Protein AF-0000000075755862 (afdb_homodimer)

Radius of gyration: 31.14 Å; Cα contacts (8 Å, |Δi|>4): 1475; chains: 2; bounding box: 52×98×81 Å

Nearest PDB structures (foldseek):
  8h8p-assembly1_D  TM=6.578E-01  e=4.663E-21  Candida parapsilosis
  8h8p-assembly1_C  TM=6.499E-01  e=3.111E-20  Candida parapsilosis
  8j1c-assembly2_D  TM=5.545E-01  e=9.778E-14  Pseudomonas veronii
  6kpd-assembly1_C-2  TM=4.368E-01  e=3.206E-02  Arabidopsis thaliana
  6kpb-assembly1_C-2  TM=4.617E-01  e=1.913E-01  Arabidopsis thaliana

Foldseek 3Di:
DDDDDAFPVNVVVVVVPDDPVNVVVVVVVVVVLVVCQVVQPVVQQNHVVQWDDWDWDQDPQQKIKIWTWGDRSVDTDIDIFIAHPPGDSPPPPPDDPDDDDCPLLVLQLLLVLLCVLVLLAQAQAEEEEEDQDSNRLNNVQVSLQRPVVRYAEYEYEYQDPVSNVVSVVVCPPPVNCVSNPNHYYYYDHPPDPCNQVVVLVSLQPGQEYHYAAQALDAPHDLCSQLPPSNQLFAHHYEAEHHAAQSRDNHALVNLLSLLPPPDPDDDDRPGADGDNAAEEQDLVRCCHGPNSCVVNVPDSVRYDYPVVLVVCVVPVVPPDDPVVSVSSSSCSHTHHYYYYYNDDPVSSVVSVVVVVVVCVVVVHDDDDPRD/DDDDDAFPVRVVVVVVPDDPVNVVVVVVVVVVLVVCQVVQPVVQQSHVVQWDDWDWDADPQQKIKIWTWGDRSVDTDIDIFIAHPPGDSPPPPPDDPDDDDCPLLVLQLLLVLLCVLVLLAQAQAEEEEEDQDSNRLNNVQVSLQRPVVRYAEYEYEYQDPVSNVVSVVVCPPPVNCVSNPNHYYYYDHPPDPCNQVVVLVSLQPGQEYHYAAQALDAPHDLCSQLPPSNQLFAHEYEAEHHAAQSRDNHALVNLLSLLPPPDPDDDPRPGADGDNAAEEQDLVRCCVGPNSCVVNVPDSVRYDYPVVLVVCVVPVVPDDDPVVSVSSSSCSHTHHYYYYYNDDPVSSVVSVVVVVVVCVVVVHDDDDPRD

Solvent-accessible surface area (backbone atoms only — not comparable to full-atom values): 38458 Å² total; per-residue (Å²): 115,48,26,38,34,31,25,43,66,53,44,50,53,53,64,72,66,54,49,62,65,55,52,52,51,51,37,50,54,45,48,52,50,38,26,38,27,61,68,44,42,65,85,59,27,26,19,70,80,29,47,53,79,65,48,77,44,70,41,93,87,46,38,31,35,39,39,30,46,19,27,52,60,84,48,75,51,71,48,76,49,44,33,31,74,91,68,52,61,47,59,79,89,62,59,71,48,64,48,67,42,52,73,61,50,54,26,44,47,52,28,45,57,61,41,57,57,57,70,51,34,74,60,53,36,28,38,31,31,34,27,46,48,66,47,29,50,34,39,51,50,51,47,28,53,74,42,38,89,54,35,50,36,40,39,34,36,22,73,50,53,66,47,36,49,51,42,48,52,59,55,65,34,76,91,34,47,78,50,50,62,86,45,43,74,47,74,48,30,64,77,43,92,62,32,70,62,52,48,47,51,49,64,55,63,27,23,31,36,41,36,34,36,73,30,60,50,47,76,53,66,43,59,52,49,67,32,76,77,26,43,60,54,36,25,41,36,36,43,51,34,29,74,38,55,77,16,15,44,52,33,32,62,45,55,42,54,45,43,50,68,66,75,78,67,86,76,87,68,77,70,46,46,68,76,30,47,36,33,23,70,41,62,70,58,33,68,72,31,29,10,39,42,50,73,37,62,64,51,75,91,35,47,42,34,48,18,48,58,61,40,48,68,68,43,44,71,76,75,54,56,73,63,58,50,51,51,51,49,46,30,54,27,49,11,49,40,44,36,44,43,74,79,55,45,52,53,52,50,50,49,47,51,53,49,52,54,52,28,58,75,69,72,53,64,48,76,41,73,67,80,115,49,26,39,35,31,26,45,66,53,44,50,53,52,63,72,66,55,48,62,68,55,51,51,51,51,38,50,54,44,48,51,48,38,26,40,27,61,65,45,42,66,86,59,27,26,18,69,81,30,46,53,79,65,48,75,45,70,42,94,88,45,38,30,36,38,39,30,47,20,26,50,60,84,49,74,51,70,48,75,49,44,33,30,73,91,67,52,61,47,59,78,88,61,58,71,48,64,48,68,41,53,73,61,51,54,25,42,48,51,28,45,58,62,41,57,55,57,71,52,34,75,60,54,38,29,38,31,31,33,30,44,47,67,45,28,50,34,39,51,52,50,48,26,53,75,42,39,90,56,35,47,38,40,38,33,36,22,72,50,54,67,48,37,48,50,41,49,52,59,55,65,32,77,89,33,46,78,53,50,62,85,46,45,75,47,73,45,31,66,78,43,90,61,32,70,63,53,48,47,52,48,65,56,63,27,25,30,37,41,36,34,36,73,30,59,50,48,75,55,68,42,60,52,50,69,32,77,76,26,42,59,56,36,26,43,37,36,44,51,33,28,74,38,56,75,16,15,45,54,32,32,64,45,55,42,55,46,43,51,68,66,74,78,65,85,74,85,66,78,71,46,45,68,76,30,48,38,35,22,71,40,62,71,57,33,68,71,29,30,11,39,41,52,73,37,64,63,51,75,90,35,48,39,35,49,18,48,58,59,40,49,67,68,44,46,72,75,76,52,55,73,64,59,50,50,51,51,49,47,30,55,28,48,11,50,39,42,36,45,45,74,78,55,46,50,53,54,51,52,47,48,53,54,49,52,54,52,28,57,75,68,72,52,62,48,76,41,73,70,80

Organism: Penicillium rubens (strain ATCC 28089 / DSM 1075 / NRRL 1951 / Wisconsin 54-1255) (NCBI:txid500485)

InterPro domains:
  IPR003462 Ornithine cyclodeaminase/mu-crystallin [PF02423] (94-296)
  IPR003462 Ornithine cyclodeaminase/mu-crystallin [PTHR13812] (4-367)
  IPR023401 Ornithine cyclodeaminase, N-terminal [G3DSA:3.30.1780.10] (4-126)
  IPR036291 NAD(P)-binding domain superfamily [SSF51735] (1-370)

Sequence (742 aa):
MPLTILSRSQLRELLHALSREEILNLQRNLADALREYSSGSQEKGCSAAYQPQRTAITRQNGCTTLFMPASTGQTIGIKMISLQDGGAAGYGESLPFALINAHELTAFRTALASLMMFNRRKKVRTLLVFGAGTQAYWHIRLALVLRGEDIRRVYIVNRSFDRAAKLLQEIYQPENTEWRGDVKFSAVSTDFGEYGRILKEHVRKADAIFCCTPSPEPLFPAEYLTSGEGRQKGRLICAIGSYKAHMAEIHPDILRDEVNLQAAHSHWHKKVHRSGVILVDSLDAALKEAGEIIQAGIKPKQVVELGELLMVRDATREAATVDEEKSLREWAQRGNVIYKSVGLGLMDLVTGGDLVRLARERKLGTTVEDFMPLTILSRSQLRELLHALSREEILNLQRNLADALREYSSGSQEKGCSAAYQPQRTAITRQNGCTTLFMPASTGQTIGIKMISLQDGGAAGYGESLPFALINAHELTAFRTALASLMMFNRRKKVRTLLVFGAGTQAYWHIRLALVLRGEDIRRVYIVNRSFDRAAKLLQEIYQPENTEWRGDVKFSAVSTDFGEYGRILKEHVRKADAIFCCTPSPEPLFPAEYLTSGEGRQKGRLICAIGSYKAHMAEIHPDILRDEVNLQAAHSHWHKKVHRSGVILVDSLDAALKEAGEIIQAGIKPKQVVELGELLMVRDATREAATVDEEKSLREWAQRGNVIYKSVGLGLMDLVTGGDLVRLARERKLGTTVEDF

pLDDT: mean 88.19, std 14.58, range [36.97, 98.88]

Structure (mmCIF, N/CA/C/O backbone):
data_AF-0000000075755862-model_v1
#
loop_
_entity.id
_entity.type
_entity.pdbx_description
1 polymer 'Pc16g08750 protein'
#
loop_
_atom_site.group_PDB
_atom_site.id
_atom_site.type_symbol
_atom_site.label_atom_id
_atom_site.label_alt_id
_atom_site.label_comp_id
_atom_site.label_asym_id
_atom_site.label_entity_id
_atom_site.label_seq_id
_atom_site.pdbx_PDB_ins_code
_atom_site.Cartn_x
_atom_site.Cartn_y
_atom_site.Cartn_z
_atom_site.occupancy
_atom_site.B_iso_or_equiv
_atom_site.auth_seq_id
_atom_site.auth_comp_id
_atom_site.auth_asym_id
_atom_site.auth_atom_id
_atom_site.pdbx_PDB_model_num
ATOM 1 N N . MET A 1 1 ? 14.133 3.877 -13.188 1 76.5 1 MET A N 1
ATOM 2 C CA . MET A 1 1 ? 14.531 4.918 -12.25 1 76.5 1 MET A CA 1
ATOM 3 C C . MET A 1 1 ? 14.984 4.309 -10.922 1 76.5 1 MET A C 1
ATOM 5 O O . MET A 1 1 ? 14.422 3.309 -10.469 1 76.5 1 MET A O 1
ATOM 9 N N . PRO A 1 2 ? 16.109 4.871 -10.391 1 89.81 2 PRO A N 1
ATOM 10 C CA . PRO A 1 2 ? 16.578 4.316 -9.125 1 89.81 2 PRO A CA 1
ATOM 11 C C . PRO A 1 2 ? 15.594 4.512 -7.98 1 89.81 2 PRO A C 1
ATOM 13 O O . PRO A 1 2 ? 14.812 5.465 -7.996 1 89.81 2 PRO A O 1
ATOM 16 N N . LEU A 1 3 ? 15.562 3.541 -7.094 1 94.62 3 LEU A N 1
ATOM 17 C CA . LEU A 1 3 ? 14.75 3.623 -5.883 1 94.62 3 LEU A CA 1
ATOM 18 C C . LEU A 1 3 ? 15.508 4.328 -4.766 1 94.62 3 LEU A C 1
ATOM 20 O O . LEU A 1 3 ? 16.625 3.93 -4.422 1 94.62 3 LEU A O 1
ATOM 24 N N . THR A 1 4 ? 14.969 5.43 -4.266 1 96.5 4 THR A N 1
ATOM 25 C CA . THR A 1 4 ? 15.562 6.148 -3.141 1 96.5 4 THR A CA 1
ATOM 26 C C . THR A 1 4 ? 14.828 5.809 -1.843 1 96.5 4 THR A C 1
ATOM 28 O O . THR A 1 4 ? 13.602 5.895 -1.774 1 96.5 4 THR A O 1
ATOM 31 N N . ILE A 1 5 ? 15.609 5.363 -0.83 1 96.44 5 ILE A N 1
ATOM 32 C CA . ILE A 1 5 ? 15.039 5.039 0.476 1 96.44 5 ILE A CA 1
ATOM 33 C C . ILE A 1 5 ? 15.477 6.086 1.499 1 96.44 5 ILE A C 1
ATOM 35 O O . ILE A 1 5 ? 16.672 6.328 1.68 1 96.44 5 ILE A O 1
ATOM 39 N N . LEU A 1 6 ? 14.523 6.691 2.17 1 96.62 6 LEU A N 1
ATOM 40 C CA . LEU A 1 6 ? 14.812 7.664 3.219 1 96.62 6 LEU A CA 1
ATOM 41 C C . LEU A 1 6 ? 14.344 7.152 4.578 1 96.62 6 LEU A C 1
ATOM 43 O O . LEU A 1 6 ? 13.141 7.035 4.824 1 96.62 6 LEU A O 1
ATOM 47 N N . SER A 1 7 ? 15.305 6.82 5.426 1 94.81 7 SER A N 1
ATOM 48 C CA . SER A 1 7 ? 14.984 6.422 6.793 1 94.81 7 SER A CA 1
ATOM 49 C C . SER A 1 7 ? 14.453 7.605 7.598 1 94.81 7 SER A C 1
ATOM 51 O O . SER A 1 7 ? 14.484 8.742 7.133 1 94.81 7 SER A O 1
ATOM 53 N N . ARG A 1 8 ? 13.961 7.27 8.789 1 93.38 8 ARG A N 1
ATOM 54 C CA . ARG A 1 8 ? 13.445 8.32 9.672 1 93.38 8 ARG A CA 1
ATOM 55 C C . ARG A 1 8 ? 14.523 9.352 9.977 1 93.38 8 ARG A C 1
ATOM 57 O O . ARG A 1 8 ? 14.289 10.555 9.859 1 93.38 8 ARG A O 1
ATOM 64 N N . SER A 1 9 ? 15.734 8.867 10.344 1 94.62 9 SER A N 1
ATOM 65 C CA . SER A 1 9 ? 16.828 9.758 10.727 1 94.62 9 SER A CA 1
ATOM 66 C C . SER A 1 9 ? 17.312 10.578 9.539 1 94.62 9 SER A C 1
ATOM 68 O O . SER A 1 9 ? 17.625 11.758 9.68 1 94.62 9 SER A O 1
ATOM 70 N N . GLN A 1 10 ? 17.375 9.969 8.352 1 95.31 10 GLN A N 1
ATOM 71 C CA . GLN A 1 10 ? 17.828 10.672 7.156 1 95.31 10 GLN A CA 1
ATOM 72 C C . GLN A 1 10 ? 16.828 11.742 6.734 1 95.31 10 GLN A C 1
ATOM 74 O O . GLN A 1 10 ? 17.219 12.836 6.324 1 95.31 10 GLN A O 1
ATOM 79 N N . LEU A 1 11 ? 15.516 11.406 6.805 1 96.38 11 LEU A N 1
ATOM 80 C CA . LEU A 1 11 ? 14.516 12.414 6.484 1 96.38 11 LEU A CA 1
ATOM 81 C C . LEU A 1 11 ? 14.57 13.57 7.469 1 96.38 11 LEU A C 1
ATOM 83 O O . LEU A 1 11 ? 14.469 14.734 7.074 1 96.38 11 LEU A O 1
ATOM 87 N N . ARG A 1 12 ? 14.664 13.227 8.719 1 95.5 12 ARG A N 1
ATOM 88 C CA . ARG A 1 12 ? 14.758 14.266 9.734 1 95.5 12 ARG A CA 1
ATOM 89 C C . ARG A 1 12 ? 15.938 15.195 9.477 1 95.5 12 ARG A C 1
ATOM 91 O O . ARG A 1 12 ? 15.82 16.422 9.602 1 95.5 12 ARG A O 1
ATOM 98 N N . GLU A 1 13 ? 17.078 14.633 9.125 1 95.62 13 GLU A N 1
ATOM 99 C CA . GLU A 1 13 ? 18.25 15.414 8.766 1 95.62 13 GLU A CA 1
ATOM 100 C C . GLU A 1 13 ? 17.953 16.344 7.594 1 95.62 13 GLU A C 1
ATOM 102 O O . GLU A 1 13 ? 18.3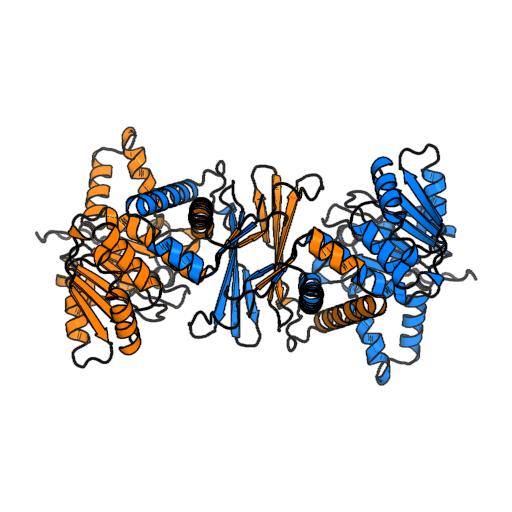12 17.531 7.629 1 95.62 13 GLU A O 1
ATOM 107 N N . LEU A 1 14 ? 17.344 15.828 6.598 1 97.31 14 LEU A N 1
ATOM 108 C CA . LEU A 1 14 ? 16.984 16.625 5.43 1 97.31 14 LEU A CA 1
ATOM 109 C C . LEU A 1 14 ? 16.062 17.766 5.82 1 97.31 14 LEU A C 1
ATOM 111 O O . LEU A 1 14 ? 16.297 18.922 5.438 1 97.31 14 LEU A O 1
ATOM 115 N N . LEU A 1 15 ? 15 17.469 6.57 1 97.75 15 LEU A N 1
ATOM 116 C CA . LEU A 1 15 ? 13.992 18.453 6.945 1 97.75 15 LEU A CA 1
ATOM 117 C C . LEU A 1 15 ? 14.617 19.578 7.785 1 97.75 15 LEU A C 1
ATOM 119 O O . LEU A 1 15 ? 14.281 20.75 7.609 1 97.75 15 LEU A O 1
ATOM 123 N N . HIS A 1 16 ? 15.562 19.219 8.648 1 95.75 16 HIS A N 1
ATOM 124 C CA . HIS A 1 16 ? 16.203 20.188 9.531 1 95.75 16 HIS A CA 1
ATOM 125 C C . HIS A 1 16 ? 17.156 21.078 8.75 1 95.75 16 HIS A C 1
ATOM 127 O O . HIS A 1 16 ? 17.484 22.188 9.195 1 95.75 16 HIS A O 1
ATOM 133 N N . ALA A 1 17 ? 17.594 20.641 7.609 1 95.56 17 ALA A N 1
ATOM 134 C CA . ALA A 1 17 ? 18.562 21.391 6.812 1 95.56 17 ALA A CA 1
ATOM 135 C C . ALA A 1 17 ? 17.875 22.312 5.809 1 95.56 17 ALA A C 1
ATOM 137 O O . ALA A 1 17 ? 18.516 23.109 5.133 1 95.56 17 ALA A O 1
ATOM 138 N N . LEU A 1 18 ? 16.547 22.219 5.652 1 96.88 18 LEU A N 1
ATOM 139 C CA . LEU A 1 18 ? 15.836 23.016 4.664 1 96.88 18 LEU A CA 1
ATOM 140 C C . LEU A 1 18 ? 15.906 24.5 5.008 1 96.88 18 LEU A C 1
ATOM 142 O O . LEU A 1 18 ? 15.766 24.875 6.172 1 96.88 18 LEU A O 1
ATOM 146 N N . SER A 1 19 ? 16.109 25.312 3.988 1 96.12 19 SER A N 1
ATOM 147 C CA . SER A 1 19 ? 16.031 26.766 4.141 1 96.12 19 SER A CA 1
ATOM 148 C C . SER A 1 19 ? 14.586 27.25 4.141 1 96.12 19 SER A C 1
ATOM 150 O O . SER A 1 19 ? 13.68 26.516 3.748 1 96.12 19 SER A O 1
ATOM 152 N N . ARG A 1 20 ? 14.422 28.484 4.566 1 96.44 20 ARG A N 1
ATOM 153 C CA . ARG A 1 20 ? 13.102 29.109 4.523 1 96.44 20 ARG A CA 1
ATOM 154 C C . ARG A 1 20 ? 12.547 29.109 3.104 1 96.44 20 ARG A C 1
ATOM 156 O O . ARG A 1 20 ? 11.359 28.844 2.896 1 96.44 20 ARG A O 1
ATOM 163 N N . GLU A 1 21 ? 13.375 29.391 2.162 1 97.19 21 GLU A N 1
ATOM 164 C CA . GLU A 1 21 ? 12.953 29.438 0.767 1 97.19 21 GLU A CA 1
ATOM 165 C C . GLU A 1 21 ? 12.508 28.062 0.281 1 97.19 21 GLU A C 1
ATOM 167 O O . GLU A 1 21 ? 11.508 27.953 -0.431 1 97.19 21 GLU A O 1
ATOM 172 N N . GLU A 1 22 ? 13.25 27.031 0.658 1 97 22 GLU A N 1
ATOM 173 C CA . GLU A 1 22 ? 12.883 25.672 0.284 1 97 22 GLU A CA 1
ATOM 174 C C . GLU A 1 22 ? 11.555 25.266 0.912 1 97 22 GLU A C 1
ATOM 176 O O . GLU A 1 22 ? 10.734 24.594 0.271 1 97 22 GLU A O 1
ATOM 181 N N . ILE A 1 23 ? 11.328 25.672 2.148 1 97.88 23 ILE A N 1
ATOM 182 C CA . ILE A 1 23 ? 10.086 25.375 2.846 1 97.88 23 ILE A CA 1
ATOM 183 C C . ILE A 1 23 ? 8.922 26.062 2.146 1 97.88 23 ILE A C 1
ATOM 185 O O . ILE A 1 23 ? 7.867 25.469 1.937 1 97.88 23 ILE A O 1
ATOM 189 N N . LEU A 1 24 ? 9.133 27.312 1.731 1 97.62 24 LEU A N 1
ATOM 190 C CA . LEU A 1 24 ? 8.102 28.062 1.017 1 97.62 24 LEU A CA 1
ATOM 191 C C . LEU A 1 24 ? 7.789 27.406 -0.324 1 97.62 24 LEU A C 1
ATOM 193 O O . LEU A 1 24 ? 6.629 27.359 -0.74 1 97.62 24 LEU A O 1
ATOM 197 N N . ASN A 1 25 ? 8.805 26.906 -0.97 1 97.38 25 ASN A N 1
ATOM 198 C CA . ASN A 1 25 ? 8.602 26.219 -2.242 1 97.38 25 ASN A CA 1
ATOM 199 C C . ASN A 1 25 ? 7.812 24.922 -2.062 1 97.38 25 ASN A C 1
ATOM 201 O O . ASN A 1 25 ? 6.938 24.609 -2.869 1 97.38 25 ASN A O 1
ATOM 205 N N . LEU A 1 26 ? 8.141 24.156 -1.019 1 97.94 26 LEU A N 1
ATOM 206 C CA . LEU A 1 26 ? 7.391 22.938 -0.708 1 97.94 26 LEU A CA 1
ATOM 207 C C . LEU A 1 26 ? 5.926 23.266 -0.425 1 97.94 26 LEU A C 1
ATOM 209 O O . LEU A 1 26 ? 5.031 22.547 -0.88 1 97.94 26 LEU A O 1
ATOM 213 N N . GLN A 1 27 ? 5.695 24.312 0.32 1 97.44 27 GLN A N 1
ATOM 214 C CA . GLN A 1 27 ? 4.336 24.703 0.665 1 97.44 27 GLN A CA 1
ATOM 215 C C . GLN A 1 27 ? 3.557 25.141 -0.575 1 97.44 27 GLN A C 1
ATOM 217 O O . GLN A 1 27 ? 2.373 24.828 -0.71 1 97.44 27 GLN A O 1
ATOM 222 N N . ARG A 1 28 ? 4.223 25.859 -1.486 1 96.31 28 ARG A N 1
ATOM 223 C CA . ARG A 1 28 ? 3.588 26.297 -2.727 1 96.31 28 ARG A CA 1
ATOM 224 C C . ARG A 1 28 ? 3.18 25.094 -3.58 1 96.31 28 ARG A C 1
ATOM 226 O O . ARG A 1 28 ? 2.08 25.078 -4.137 1 96.31 28 ARG A O 1
ATOM 233 N N . ASN A 1 29 ? 4.09 24.141 -3.705 1 95.31 29 ASN A N 1
ATOM 234 C CA . ASN A 1 29 ? 3.77 22.938 -4.465 1 95.31 29 ASN A CA 1
ATOM 235 C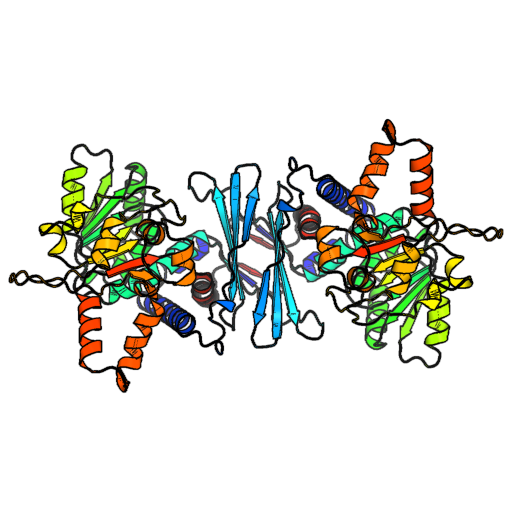 C . ASN A 1 29 ? 2.578 22.188 -3.867 1 95.31 29 ASN A C 1
ATOM 237 O O . ASN A 1 29 ? 1.708 21.719 -4.598 1 95.31 29 ASN A O 1
ATOM 241 N N . LEU A 1 30 ? 2.57 22.078 -2.555 1 96.06 30 LEU A N 1
ATOM 242 C CA . LEU A 1 30 ? 1.462 21.422 -1.863 1 96.06 30 LEU A CA 1
ATOM 243 C C . LEU A 1 30 ? 0.164 22.188 -2.072 1 96.06 30 LEU A C 1
ATOM 245 O O . LEU A 1 30 ? -0.886 21.594 -2.318 1 96.06 30 LEU A O 1
ATOM 249 N N . ALA A 1 31 ? 0.23 23.547 -1.979 1 95.12 31 ALA A N 1
ATOM 250 C CA . ALA A 1 31 ? -0.934 24.406 -2.205 1 95.12 31 ALA A CA 1
ATOM 251 C C . ALA A 1 31 ? -1.496 24.203 -3.609 1 95.12 31 ALA A C 1
ATOM 253 O O . ALA A 1 31 ? -2.713 24.125 -3.793 1 95.12 31 ALA A O 1
ATOM 254 N N . ASP A 1 32 ? -0.626 24.125 -4.562 1 92.19 32 ASP A N 1
ATOM 255 C CA . ASP A 1 32 ? -1.043 23.906 -5.945 1 92.19 32 ASP A CA 1
ATOM 256 C C . ASP A 1 32 ? -1.774 22.578 -6.094 1 92.19 32 ASP A C 1
ATOM 258 O O . ASP A 1 32 ? -2.787 22.5 -6.793 1 92.19 32 ASP A O 1
ATOM 262 N N . ALA A 1 33 ? -1.257 21.594 -5.457 1 90.31 33 ALA A N 1
ATOM 263 C CA . ALA A 1 33 ? -1.882 20.266 -5.523 1 90.31 33 ALA A CA 1
ATOM 264 C C . ALA A 1 33 ? -3.262 20.281 -4.871 1 90.31 33 ALA A C 1
ATOM 266 O O . ALA A 1 33 ? -4.203 19.688 -5.387 1 90.31 33 ALA A O 1
ATOM 267 N N . LEU A 1 34 ? -3.398 20.953 -3.717 1 92.12 34 LEU A N 1
ATOM 268 C CA . LEU A 1 34 ? -4.68 21.047 -3.023 1 92.12 34 LEU A CA 1
ATOM 269 C C . LEU A 1 34 ? -5.691 21.828 -3.854 1 92.12 34 LEU A C 1
ATOM 271 O O . LEU A 1 34 ? -6.879 21.5 -3.857 1 92.12 34 LEU A O 1
ATOM 275 N N . ARG A 1 35 ? -5.23 22.859 -4.504 1 90.75 35 ARG A N 1
ATOM 276 C CA . ARG A 1 35 ? -6.09 23.625 -5.406 1 90.75 35 ARG A CA 1
ATOM 277 C C . ARG A 1 35 ? -6.629 22.734 -6.523 1 90.75 35 ARG A C 1
ATOM 279 O O . ARG A 1 35 ? -7.816 22.781 -6.848 1 90.75 35 ARG A O 1
ATOM 286 N N . GLU A 1 36 ? -5.754 21.984 -7.074 1 86.12 36 GLU A N 1
ATOM 287 C CA . GLU A 1 36 ? -6.152 21.078 -8.148 1 86.12 36 GLU A CA 1
ATOM 288 C C . GLU A 1 36 ? -7.156 20.047 -7.652 1 86.12 36 GLU A C 1
ATOM 290 O O . GLU A 1 36 ? -8.125 19.719 -8.344 1 86.12 36 GLU A O 1
ATOM 295 N N . TYR A 1 37 ? -6.898 19.578 -6.539 1 87.06 37 TYR A N 1
ATOM 296 C CA . TYR A 1 37 ? -7.816 18.625 -5.926 1 87.06 37 TYR A CA 1
ATOM 297 C C . TYR A 1 37 ? -9.211 19.219 -5.773 1 87.06 37 TYR A C 1
ATOM 299 O O . TYR A 1 37 ? -10.203 18.578 -6.109 1 87.06 37 TYR A O 1
ATOM 307 N N . SER A 1 38 ? -9.312 20.422 -5.254 1 87.38 38 SER A N 1
ATOM 308 C CA . SER A 1 38 ? -10.586 21.062 -4.969 1 87.38 38 SER A CA 1
ATOM 309 C C . SER A 1 38 ? -11.312 21.453 -6.258 1 87.38 38 SER A C 1
ATOM 311 O O . SER A 1 38 ? -12.539 21.516 -6.289 1 87.38 38 SER A O 1
ATOM 313 N N . SER A 1 39 ? -10.602 21.812 -7.285 1 78.25 39 SER A N 1
ATOM 314 C CA . SER A 1 39 ? -11.203 22.234 -8.547 1 78.25 39 SER A CA 1
ATOM 315 C C . SER A 1 39 ? -11.734 21.047 -9.336 1 78.25 39 SER A C 1
ATOM 317 O O . SER A 1 39 ? -12.531 21.219 -10.258 1 78.25 39 SER A O 1
ATOM 319 N N . GLY A 1 40 ? -11.562 19.828 -8.781 1 67.62 40 GLY A N 1
ATOM 320 C CA . GLY A 1 40 ? -12.125 18.641 -9.391 1 67.62 40 GLY A CA 1
ATOM 321 C C . GLY A 1 40 ? -11.617 18.391 -10.797 1 67.62 40 GLY A C 1
ATOM 322 O O . GLY A 1 40 ? -12.227 17.641 -11.562 1 67.62 40 GLY A O 1
ATOM 323 N N . SER A 1 41 ? -10.812 19.312 -11.305 1 52.88 41 SER A N 1
ATOM 324 C CA . SER A 1 41 ? -10.492 19.094 -12.711 1 52.88 41 SER A CA 1
ATOM 325 C C . SER A 1 41 ? -9.984 17.688 -12.961 1 52.88 41 SER A C 1
ATOM 327 O O . SER A 1 41 ? -8.977 17.266 -12.391 1 52.88 41 SER A O 1
ATOM 329 N N . GLN A 1 42 ? -10.992 16.859 -13.094 1 51.47 42 GLN A N 1
ATOM 330 C CA . GLN A 1 42 ? -10.742 15.484 -13.492 1 51.47 42 GLN A CA 1
ATOM 331 C C . GLN A 1 42 ? -9.547 15.391 -14.445 1 51.47 42 GLN A C 1
ATOM 333 O O . GLN A 1 42 ? -8.852 14.375 -14.484 1 51.47 42 GLN A O 1
ATOM 338 N N . GLU A 1 43 ? -9.391 16.516 -15.125 1 49.22 43 GLU A N 1
ATOM 339 C CA . GLU A 1 43 ? -8.383 16.469 -16.188 1 49.22 43 GLU A CA 1
ATOM 340 C C . GLU A 1 43 ? -6.977 16.359 -15.609 1 49.22 43 GLU A C 1
ATOM 342 O O . GLU A 1 43 ? -6.086 15.797 -16.234 1 49.22 43 GLU A O 1
ATOM 347 N N . LYS A 1 44 ? -6.879 16.906 -14.367 1 52.34 44 LYS A N 1
ATOM 348 C CA . LYS A 1 44 ? -5.473 16.969 -13.977 1 52.34 44 LYS A CA 1
ATOM 349 C C . LYS A 1 44 ? -5.156 15.922 -12.906 1 52.34 44 LYS A C 1
ATOM 351 O O . LYS A 1 44 ? -4.098 15.969 -12.281 1 52.34 44 LYS A O 1
ATOM 356 N N . GLY A 1 45 ? -5.965 14.953 -12.688 1 52.66 45 GLY A N 1
ATOM 357 C CA . GLY A 1 45 ? -5.598 13.75 -11.953 1 52.66 45 GLY A CA 1
ATOM 358 C C . GLY A 1 45 ? -5.625 13.938 -10.453 1 52.66 45 GLY A C 1
ATOM 359 O O . GLY A 1 45 ? -5.164 13.078 -9.703 1 52.66 45 GLY A O 1
ATOM 360 N N . CYS A 1 46 ? -5.922 15.109 -9.836 1 58.38 46 CYS A N 1
ATOM 361 C CA . CYS A 1 46 ? -5.953 15.312 -8.391 1 58.38 46 CYS A CA 1
ATOM 362 C C . CYS A 1 46 ? -7.391 15.352 -7.875 1 58.38 46 CYS A C 1
ATOM 364 O O . CYS A 1 46 ? -7.707 16.125 -6.973 1 58.38 46 CYS A O 1
ATOM 366 N N . SER A 1 47 ? -8.133 14.547 -8.312 1 66.94 47 SER A N 1
ATOM 367 C CA . SER A 1 47 ? -9.539 14.555 -7.914 1 66.94 47 SER A CA 1
ATOM 368 C C . SER A 1 47 ? -9.82 13.492 -6.855 1 66.94 47 SER A C 1
ATOM 370 O O . SER A 1 47 ? -8.953 12.664 -6.555 1 66.94 47 SER A O 1
ATOM 372 N N . ALA A 1 48 ? -10.953 13.703 -6.258 1 69.12 48 ALA A N 1
ATOM 373 C CA . ALA A 1 48 ? -11.398 12.758 -5.23 1 69.12 48 ALA A CA 1
ATOM 374 C C . ALA A 1 48 ? -11.328 11.32 -5.742 1 69.12 48 ALA A C 1
ATOM 376 O O . ALA A 1 48 ? -11.062 10.398 -4.973 1 69.12 48 ALA A O 1
ATOM 377 N N . ALA A 1 49 ? -11.383 11.148 -7.027 1 69.94 49 ALA A N 1
ATOM 378 C CA . ALA A 1 49 ? -11.359 9.82 -7.617 1 69.94 49 ALA A CA 1
ATOM 379 C C . ALA A 1 49 ? -9.969 9.195 -7.512 1 69.94 49 ALA A C 1
ATOM 381 O O . ALA A 1 49 ? -9.82 7.973 -7.527 1 69.94 49 ALA A O 1
ATOM 382 N N . TYR A 1 50 ? -9.023 10.039 -7.332 1 79.38 50 TYR A N 1
ATOM 383 C CA . TYR A 1 50 ? -7.645 9.57 -7.258 1 79.38 50 TYR A CA 1
ATOM 384 C C . TYR A 1 50 ? -7.176 9.469 -5.812 1 79.38 50 TYR A C 1
ATOM 386 O O . TYR A 1 50 ? -5.996 9.227 -5.551 1 79.38 50 TYR A O 1
ATOM 394 N N . GLN A 1 51 ? -8.102 9.695 -4.961 1 83.38 51 GLN A N 1
ATOM 395 C CA . GLN A 1 51 ? -7.859 9.57 -3.527 1 83.38 51 GLN A CA 1
ATOM 396 C C . GLN A 1 51 ? -8.859 8.609 -2.887 1 83.38 51 GLN A C 1
ATOM 398 O O . GLN A 1 51 ? -9.664 9.016 -2.047 1 83.38 51 GLN A O 1
ATOM 403 N N . PRO A 1 52 ? -8.719 7.289 -3.186 1 84 52 PRO A N 1
ATOM 404 C CA . PRO A 1 52 ? -9.719 6.359 -2.646 1 84 52 PRO A CA 1
ATOM 405 C C . PRO A 1 52 ? -9.703 6.301 -1.121 1 84 52 PRO A C 1
ATOM 407 O O . PRO A 1 52 ? -8.734 6.73 -0.491 1 84 52 PRO A O 1
ATOM 410 N N . GLN A 1 53 ? -10.859 5.789 -0.617 1 81.31 53 GLN A N 1
ATOM 411 C CA . GLN A 1 53 ? -10.953 5.602 0.827 1 81.31 53 GLN A CA 1
ATOM 412 C C . GLN A 1 53 ? -9.867 4.648 1.331 1 81.31 53 GLN A C 1
ATOM 414 O O . GLN A 1 53 ? -9.484 3.713 0.628 1 81.31 53 GLN A O 1
ATOM 419 N N . ARG A 1 54 ? -9.484 4.914 2.482 1 84.06 54 ARG A N 1
ATOM 420 C CA . ARG A 1 54 ? -8.461 4.07 3.096 1 84.06 54 ARG A CA 1
ATOM 421 C C . ARG A 1 54 ? -9 2.678 3.389 1 84.06 54 ARG A C 1
ATOM 423 O O . ARG A 1 54 ? -10.203 2.504 3.605 1 84.06 54 ARG A O 1
ATOM 430 N N . THR A 1 55 ? -8.164 1.664 3.264 1 86.12 55 THR A N 1
ATOM 431 C CA . THR A 1 55 ? -8.43 0.3 3.703 1 86.12 55 THR A CA 1
ATOM 432 C C . THR A 1 55 ? -7.77 0.022 5.051 1 86.12 55 THR A C 1
ATOM 434 O O . THR A 1 55 ? -6.637 0.449 5.289 1 86.12 55 THR A O 1
ATOM 437 N N . ALA A 1 56 ? -8.516 -0.624 5.965 1 84.31 56 ALA A N 1
ATOM 438 C CA . ALA A 1 56 ? -7.988 -0.917 7.293 1 84.31 56 ALA A CA 1
ATOM 439 C C . ALA A 1 56 ? -7.961 -2.42 7.555 1 84.31 56 ALA A C 1
ATOM 441 O O . ALA A 1 56 ? -8.883 -3.141 7.156 1 84.31 56 ALA A O 1
ATOM 442 N N . ILE A 1 57 ? -6.895 -2.932 8.078 1 84.75 57 ILE A N 1
ATOM 443 C CA . ILE A 1 57 ? -6.812 -4.281 8.625 1 84.75 57 ILE A CA 1
ATOM 444 C C . ILE A 1 57 ? -6.516 -4.211 10.125 1 84.75 57 ILE A C 1
ATOM 446 O O . ILE A 1 57 ? -5.508 -3.635 10.531 1 84.75 57 ILE A O 1
ATOM 450 N N . THR A 1 58 ? -7.398 -4.691 10.922 1 82.75 58 THR A N 1
ATOM 451 C CA . THR A 1 58 ? -7.184 -4.781 12.367 1 82.75 58 THR A CA 1
ATOM 452 C C . THR A 1 58 ? -6.801 -6.207 12.766 1 82.75 58 THR A C 1
ATOM 454 O O . THR A 1 58 ? -7.562 -7.148 12.531 1 82.75 58 THR A O 1
ATOM 457 N N . ARG A 1 59 ? -5.668 -6.309 13.281 1 80.5 59 ARG A N 1
ATOM 458 C CA . ARG A 1 59 ? -5.172 -7.617 13.703 1 80.5 59 ARG A CA 1
ATOM 459 C C . ARG A 1 59 ? -5.742 -8.008 15.062 1 80.5 59 ARG A C 1
ATOM 461 O O . ARG A 1 59 ? -6.367 -7.188 15.734 1 80.5 59 ARG A O 1
ATOM 468 N N . GLN A 1 60 ? -5.535 -9.211 15.477 1 75.69 60 GLN A N 1
ATOM 469 C CA . GLN A 1 60 ? -6.102 -9.75 16.703 1 75.69 60 GLN A CA 1
ATOM 470 C C . GLN A 1 60 ? -5.578 -8.992 17.922 1 75.69 60 GLN A C 1
ATOM 472 O O . GLN A 1 60 ? -6.285 -8.852 18.922 1 75.69 60 GLN A O 1
ATOM 477 N N . ASN A 1 61 ? -4.375 -8.461 17.859 1 74.88 61 ASN A N 1
ATOM 478 C CA . ASN A 1 61 ? -3.779 -7.762 18.984 1 74.88 61 ASN A CA 1
ATOM 479 C C . ASN A 1 61 ? -4.316 -6.34 19.109 1 74.88 61 ASN A C 1
ATOM 481 O O . ASN A 1 61 ? -3.863 -5.578 19.969 1 74.88 61 ASN A O 1
ATOM 485 N N . GLY A 1 62 ? -5.199 -5.965 18.234 1 76.31 62 GLY A N 1
ATOM 486 C CA . GLY A 1 62 ? -5.836 -4.66 18.328 1 76.31 62 GLY A CA 1
ATOM 487 C C . GLY A 1 62 ? -5.145 -3.6 17.5 1 76.31 62 GLY A C 1
ATOM 488 O O . GLY A 1 62 ? -5.625 -2.467 17.406 1 76.31 62 GLY A O 1
ATOM 489 N N . CYS A 1 63 ? -4.055 -3.984 16.891 1 80.75 63 CYS A N 1
ATOM 490 C CA . CYS A 1 63 ? -3.338 -3.037 16.031 1 80.75 63 CYS A CA 1
ATOM 491 C C . CYS A 1 63 ? -4.02 -2.898 14.68 1 80.75 63 CYS A C 1
ATOM 493 O O . CYS A 1 63 ? -4.301 -3.898 14.016 1 80.75 63 CYS A O 1
ATOM 495 N N . THR A 1 64 ? -4.328 -1.716 14.328 1 83.75 64 THR A N 1
ATOM 496 C CA . THR A 1 64 ? -4.949 -1.438 13.039 1 83.75 64 THR A CA 1
ATOM 497 C C . THR A 1 64 ? -3.949 -0.801 12.078 1 83.75 64 THR A C 1
ATOM 499 O O . THR A 1 64 ? -3.303 0.192 12.422 1 83.75 64 THR A O 1
ATOM 502 N N . THR A 1 65 ? -3.777 -1.432 10.961 1 87.94 65 THR A N 1
ATOM 503 C CA . THR A 1 65 ? -2.955 -0.837 9.914 1 87.94 65 THR A CA 1
ATOM 504 C C . THR A 1 65 ? -3.828 -0.225 8.828 1 87.94 65 THR A C 1
ATOM 506 O O . THR A 1 65 ? -4.734 -0.88 8.305 1 87.94 65 THR A O 1
ATOM 509 N N . LEU A 1 66 ? -3.553 1.029 8.562 1 87.88 66 LEU A N 1
ATOM 510 C CA . LEU A 1 66 ? -4.27 1.762 7.527 1 87.88 66 LEU A CA 1
ATOM 511 C C . LEU A 1 66 ? -3.459 1.815 6.238 1 87.88 66 LEU A C 1
ATOM 513 O O . LEU A 1 66 ? -2.244 2.027 6.273 1 87.88 66 LEU A O 1
ATOM 517 N N . PHE A 1 67 ? -4.133 1.486 5.102 1 90.75 67 PHE A N 1
ATOM 518 C CA . PHE A 1 67 ? -3.574 1.587 3.76 1 90.75 67 PHE A CA 1
ATOM 519 C C . PHE A 1 67 ? -4.227 2.725 2.984 1 90.75 67 PHE A C 1
ATOM 521 O O . PHE A 1 67 ? -5.441 2.717 2.764 1 90.75 67 PHE A O 1
ATOM 528 N N . MET A 1 68 ? -3.41 3.678 2.582 1 91.5 68 MET A N 1
ATOM 529 C CA . MET A 1 68 ? -3.953 4.895 1.98 1 91.5 68 MET A CA 1
ATOM 530 C C . MET A 1 68 ? -3.32 5.152 0.616 1 91.5 68 MET A C 1
ATOM 532 O O . MET A 1 68 ? -2.391 5.953 0.5 1 91.5 68 MET A O 1
ATOM 536 N N . PRO A 1 69 ? -3.9 4.5 -0.463 1 92.19 69 PRO A N 1
ATOM 537 C CA . PRO A 1 69 ? -3.41 4.801 -1.811 1 92.19 69 PRO A CA 1
ATOM 538 C C . PRO A 1 69 ? -3.766 6.211 -2.27 1 92.19 69 PRO A C 1
ATOM 540 O O . PRO A 1 69 ? -4.781 6.77 -1.84 1 92.19 69 PRO A O 1
ATOM 543 N N . ALA A 1 70 ? -2.957 6.797 -3.053 1 90.69 70 ALA A N 1
ATOM 544 C CA . ALA A 1 70 ? -3.207 8.125 -3.605 1 90.69 70 ALA A CA 1
ATOM 545 C C . ALA A 1 70 ? -2.498 8.305 -4.945 1 90.69 70 ALA A C 1
ATOM 547 O O . ALA A 1 70 ? -1.541 7.59 -5.25 1 90.69 70 ALA A O 1
ATOM 548 N N . SER A 1 71 ? -3.029 9.195 -5.742 1 88.06 71 SER A N 1
ATOM 549 C CA . SER A 1 71 ? -2.402 9.539 -7.016 1 88.06 71 SER A CA 1
ATOM 550 C C . SER A 1 71 ? -2.564 11.023 -7.324 1 88.06 71 SER A C 1
ATOM 552 O O . SER A 1 71 ? -3.572 11.633 -6.961 1 88.06 71 SER A O 1
ATOM 554 N N . THR A 1 72 ? -1.53 11.805 -7.883 1 81.88 72 THR A N 1
ATOM 555 C CA . THR A 1 72 ? -1.61 13.172 -8.398 1 81.88 72 THR A CA 1
ATOM 556 C C . THR A 1 72 ? -1.751 13.172 -9.914 1 81.88 72 THR A C 1
ATOM 558 O O . THR A 1 72 ? -1.698 14.227 -10.547 1 81.88 72 THR A O 1
ATOM 561 N N . GLY A 1 73 ? -2.08 12.086 -10.586 1 72.19 73 GLY A N 1
ATOM 562 C CA . GLY A 1 73 ? -2.051 11.945 -12.031 1 72.19 73 GLY A CA 1
ATOM 563 C C . GLY A 1 73 ? -0.672 11.617 -12.57 1 72.19 73 GLY A C 1
ATOM 564 O O . GLY A 1 73 ? -0.542 10.867 -13.539 1 72.19 73 GLY A O 1
ATOM 565 N N . GLN A 1 74 ? 0.422 12.234 -11.922 1 75.12 74 GLN A N 1
ATOM 566 C CA . GLN A 1 74 ? 1.785 11.977 -12.375 1 75.12 74 GLN A CA 1
ATOM 567 C C . GLN A 1 74 ? 2.469 10.938 -11.492 1 75.12 74 GLN A C 1
ATOM 569 O O . GLN A 1 74 ? 3.395 10.25 -11.93 1 75.12 74 GLN A O 1
ATOM 574 N N . THR A 1 75 ? 2.035 10.953 -10.281 1 84.5 75 THR A N 1
ATOM 575 C CA . THR A 1 75 ? 2.664 10.062 -9.312 1 84.5 75 THR A CA 1
ATOM 576 C C . THR A 1 75 ? 1.613 9.234 -8.578 1 84.5 75 THR A C 1
ATOM 578 O O . THR A 1 75 ? 0.502 9.703 -8.336 1 84.5 75 THR A O 1
ATOM 581 N N . ILE A 1 76 ? 1.928 8.016 -8.398 1 89.44 76 ILE A N 1
ATOM 582 C CA . ILE A 1 76 ? 1.065 7.133 -7.621 1 89.44 76 ILE A CA 1
ATOM 583 C C . ILE A 1 76 ? 1.843 6.566 -6.438 1 89.44 76 ILE A C 1
ATOM 585 O O . ILE A 1 76 ? 3.045 6.312 -6.539 1 89.44 76 ILE A O 1
ATOM 589 N N . GLY A 1 77 ? 1.193 6.504 -5.281 1 91.88 77 GLY A N 1
ATOM 590 C CA . GLY A 1 77 ? 1.837 5.977 -4.09 1 91.88 77 GLY A CA 1
ATOM 591 C C . GLY A 1 77 ? 0.851 5.504 -3.039 1 91.88 77 GLY A C 1
ATOM 592 O O . GLY A 1 77 ? -0.353 5.438 -3.295 1 91.88 77 GLY A O 1
ATOM 593 N N . ILE A 1 78 ? 1.456 4.984 -1.945 1 93.56 78 ILE A N 1
ATOM 594 C CA . ILE A 1 78 ? 0.632 4.508 -0.84 1 93.56 78 ILE A CA 1
ATOM 595 C C . ILE A 1 78 ? 1.304 4.848 0.489 1 93.56 78 ILE A C 1
ATOM 597 O O . ILE A 1 78 ? 2.529 4.789 0.604 1 93.56 78 ILE A O 1
ATOM 601 N N . LYS A 1 79 ? 0.512 5.281 1.409 1 93.06 79 LYS A N 1
ATOM 602 C CA . LYS A 1 79 ? 0.959 5.414 2.793 1 93.06 79 LYS A CA 1
ATOM 603 C C . LYS A 1 79 ? 0.371 4.316 3.67 1 93.06 79 LYS A C 1
ATOM 605 O O . LYS A 1 79 ? -0.818 4.004 3.574 1 93.06 79 LYS A O 1
ATOM 610 N N . MET A 1 80 ? 1.256 3.707 4.453 1 91.81 80 MET A N 1
ATOM 611 C CA . MET A 1 80 ? 0.829 2.721 5.438 1 91.81 80 MET A CA 1
ATOM 612 C C . MET A 1 80 ? 1.175 3.18 6.852 1 91.81 80 MET A C 1
ATOM 614 O O . MET A 1 80 ? 2.303 3.604 7.113 1 91.81 80 MET A O 1
ATOM 618 N N . ILE A 1 81 ? 0.182 3.123 7.75 1 88.06 81 ILE A N 1
ATOM 619 C CA . ILE A 1 81 ? 0.412 3.48 9.148 1 88.06 81 ILE A CA 1
ATOM 620 C C . ILE A 1 81 ? -0.273 2.463 10.062 1 88.06 81 ILE A C 1
ATOM 622 O O . ILE A 1 81 ? -1.394 2.029 9.781 1 88.06 81 ILE A O 1
ATOM 626 N N . SER A 1 82 ? 0.443 1.999 11.016 1 86.19 82 SER A N 1
ATOM 627 C CA . SER A 1 82 ? -0.139 1.117 12.023 1 86.19 82 SER A CA 1
ATOM 628 C C . SER A 1 82 ? -0.433 1.871 13.312 1 86.19 82 SER A C 1
ATOM 630 O O . SER A 1 82 ? 0.429 2.582 13.836 1 86.19 82 SER A O 1
ATOM 632 N N . LEU A 1 83 ? -1.64 1.774 13.75 1 78.5 83 LEU A N 1
ATOM 633 C CA . LEU A 1 83 ? -2.119 2.465 14.945 1 78.5 83 LEU A CA 1
ATOM 634 C C . LEU A 1 83 ? -2.551 1.466 16.016 1 78.5 83 LEU A C 1
ATOM 636 O O . LEU A 1 83 ? -3.17 0.446 15.703 1 78.5 83 LEU A O 1
ATOM 640 N N . GLN A 1 84 ? -1.969 1.491 17.156 1 70.81 84 GLN A N 1
ATOM 641 C CA . GLN A 1 84 ? -2.408 0.652 18.266 1 70.81 84 GLN A CA 1
ATOM 642 C C . GLN A 1 84 ? -3.66 1.224 18.922 1 70.81 84 GLN A C 1
ATOM 644 O O . GLN A 1 84 ? -3.836 2.441 18.984 1 70.81 84 GLN A O 1
ATOM 649 N N . ASP A 1 85 ? -4.625 0.275 19.188 1 58.81 85 ASP A N 1
ATOM 650 C CA . ASP A 1 85 ? -5.812 0.702 19.922 1 58.81 85 ASP A CA 1
ATOM 651 C C . ASP A 1 85 ? -5.426 1.505 21.172 1 58.81 85 ASP A C 1
ATOM 653 O O . ASP A 1 85 ? -4.516 1.119 21.906 1 58.81 85 ASP A O 1
ATOM 657 N N . GLY A 1 86 ? -6.012 2.646 21.547 1 52.97 86 GLY A N 1
ATOM 658 C CA . GLY A 1 86 ? -5.762 3.582 22.641 1 52.97 86 GLY A CA 1
ATOM 659 C C . GLY A 1 86 ? -4.777 4.676 22.266 1 52.97 86 GLY A C 1
ATOM 660 O O . GLY A 1 86 ? -4.34 5.441 23.125 1 52.97 86 GLY A O 1
ATOM 661 N N . GLY A 1 87 ? -4.574 4.809 20.984 1 52.12 87 GLY A N 1
ATOM 662 C CA . GLY A 1 87 ? -4.133 6.074 20.422 1 52.12 87 GLY A CA 1
ATOM 663 C C . GLY A 1 87 ? -2.695 6.039 19.938 1 52.12 87 GLY A C 1
ATOM 664 O O . GLY A 1 87 ? -2.248 6.957 19.234 1 52.12 87 GLY A O 1
ATOM 665 N N . ALA A 1 88 ? -1.704 5.371 20.688 1 46.62 88 ALA A N 1
ATOM 666 C CA . ALA A 1 88 ? -0.341 5.75 20.328 1 46.62 88 ALA A CA 1
ATOM 667 C C . ALA A 1 88 ? 0.085 5.09 19.016 1 46.62 88 ALA A C 1
ATOM 669 O O . ALA A 1 88 ? -0.158 3.896 18.812 1 46.62 88 ALA A O 1
ATOM 670 N N . ALA A 1 89 ? 0.094 5.785 17.906 1 49.19 89 ALA A N 1
ATOM 671 C CA . ALA A 1 89 ? 0.825 5.219 16.781 1 49.19 89 ALA A CA 1
ATOM 672 C C . ALA A 1 89 ? 1.938 4.289 17.25 1 49.19 89 ALA A C 1
ATOM 674 O O . ALA A 1 89 ? 2.854 4.719 17.953 1 49.19 89 ALA A O 1
ATOM 675 N N . GLY A 1 90 ? 1.605 3.115 17.688 1 45.88 90 GLY A N 1
ATOM 676 C CA . GLY A 1 90 ? 2.658 2.199 18.094 1 45.88 90 GLY A CA 1
ATOM 677 C C . GLY A 1 90 ? 3.648 1.891 17 1 45.88 90 GLY A C 1
ATOM 678 O O . GLY A 1 90 ? 3.426 0.986 16.188 1 45.88 90 GLY A O 1
ATOM 679 N N . TYR A 1 91 ? 4.531 2.854 16.703 1 46.03 91 TYR A N 1
ATOM 680 C CA . TYR A 1 91 ? 5.543 2.812 15.648 1 46.03 91 TYR A CA 1
ATOM 681 C C . TYR A 1 91 ? 6.398 1.558 15.766 1 46.03 91 TYR A C 1
ATOM 683 O O . TYR A 1 91 ? 6.867 1.023 14.758 1 46.03 91 TYR A O 1
ATOM 691 N N . GLY A 1 92 ? 6.723 1.099 16.891 1 48.03 92 GLY A N 1
ATOM 692 C CA . GLY A 1 92 ? 7.902 0.25 16.953 1 48.03 92 GLY A CA 1
ATOM 693 C C . GLY A 1 92 ? 7.738 -1.056 16.188 1 48.03 92 GLY A C 1
ATOM 694 O O . GLY A 1 92 ? 8.57 -1.402 15.352 1 48.03 92 GLY A O 1
ATOM 695 N N . GLU A 1 93 ? 6.656 -1.806 16.438 1 58.44 93 GLU A N 1
ATOM 696 C CA . GLU A 1 93 ? 6.648 -3.199 16 1 58.44 93 GLU A CA 1
ATOM 697 C C . GLU A 1 93 ? 5.988 -3.344 14.641 1 58.44 93 GLU A C 1
ATOM 699 O O . GLU A 1 93 ? 6.008 -4.426 14.047 1 58.44 93 GLU A O 1
ATOM 704 N N . SER A 1 94 ? 5.73 -2.105 14.047 1 67.94 94 SER A N 1
ATOM 705 C CA . SER A 1 94 ? 4.953 -2.303 12.828 1 67.94 94 SER A CA 1
ATOM 706 C C . SER A 1 94 ? 5.66 -1.706 11.617 1 67.94 94 SER A C 1
ATOM 708 O O . SER A 1 94 ? 5.023 -1.402 10.602 1 67.94 94 SER A O 1
ATOM 710 N N . LEU A 1 95 ? 7.004 -1.597 11.734 1 80.44 95 LEU A N 1
ATOM 711 C CA . LEU A 1 95 ? 7.754 -1.081 10.594 1 80.44 95 LEU A CA 1
ATOM 712 C C . LEU A 1 95 ? 7.977 -2.172 9.555 1 80.44 95 LEU A C 1
ATOM 714 O O . LEU A 1 95 ? 8.047 -3.355 9.891 1 80.44 95 LEU A O 1
ATOM 718 N N . PRO A 1 96 ? 8.086 -1.661 8.305 1 89 96 PRO A N 1
ATOM 719 C CA . PRO A 1 96 ? 8.344 -2.672 7.277 1 89 96 PRO A CA 1
ATOM 720 C C . PRO A 1 96 ? 9.711 -3.34 7.438 1 89 96 PRO A C 1
ATOM 722 O O . PRO A 1 96 ? 10.68 -2.686 7.828 1 89 96 PRO A O 1
ATOM 725 N N . PHE A 1 97 ? 9.773 -4.605 7.152 1 92.31 97 PHE A N 1
ATOM 726 C CA . PHE A 1 97 ? 11.047 -5.305 7.273 1 92.31 97 PHE A CA 1
ATOM 727 C C . PHE A 1 97 ? 11.562 -5.738 5.906 1 92.31 97 PHE A C 1
ATOM 729 O O . PHE A 1 97 ? 12.703 -6.195 5.777 1 92.31 97 PHE A O 1
ATOM 736 N N . ALA A 1 98 ? 10.672 -5.523 4.812 1 95.94 98 ALA A N 1
ATOM 737 C CA . ALA A 1 98 ? 11.156 -5.93 3.496 1 95.94 98 ALA A CA 1
ATOM 738 C C . ALA A 1 98 ? 10.43 -5.176 2.387 1 95.94 98 ALA A C 1
ATOM 740 O O . ALA A 1 98 ? 9.273 -4.781 2.551 1 95.94 98 ALA A O 1
ATOM 741 N N . LEU A 1 99 ? 11.055 -4.848 1.343 1 96.06 99 LEU A N 1
ATOM 742 C CA . LEU A 1 99 ? 10.539 -4.406 0.051 1 96.06 99 LEU A CA 1
ATOM 743 C C . LEU A 1 99 ? 11.047 -5.305 -1.071 1 96.06 99 LEU A C 1
ATOM 745 O O . LEU A 1 99 ? 12.258 -5.406 -1.292 1 96.06 99 LEU A O 1
ATOM 749 N N . ILE A 1 100 ? 10.117 -5.941 -1.782 1 96.44 100 ILE A N 1
ATOM 750 C CA . ILE A 1 100 ? 10.484 -6.938 -2.781 1 96.44 100 ILE A CA 1
ATOM 751 C C . ILE A 1 100 ? 9.883 -6.562 -4.133 1 96.44 100 ILE A C 1
ATOM 753 O O . ILE A 1 100 ? 8.703 -6.211 -4.219 1 96.44 100 ILE A O 1
ATOM 757 N N . ASN A 1 101 ? 10.773 -6.539 -5.133 1 94.75 101 ASN A N 1
ATOM 758 C CA . ASN A 1 101 ? 10.195 -6.461 -6.469 1 94.75 101 ASN A CA 1
ATOM 759 C C . ASN A 1 101 ? 9.289 -7.656 -6.754 1 94.75 101 ASN A C 1
ATOM 761 O O . ASN A 1 101 ? 9.727 -8.805 -6.676 1 94.75 101 ASN A O 1
ATOM 765 N N . ALA A 1 102 ? 8.086 -7.406 -7.098 1 92.81 102 ALA A N 1
ATOM 766 C CA . ALA A 1 102 ? 7.066 -8.445 -7.098 1 92.81 102 ALA A CA 1
ATOM 767 C C . ALA A 1 102 ? 7.055 -9.203 -8.422 1 92.81 102 ALA A C 1
ATOM 769 O O . ALA A 1 102 ? 6.391 -10.242 -8.547 1 92.81 102 ALA A O 1
ATOM 770 N N . HIS A 1 103 ? 7.789 -8.836 -9.383 1 90.19 103 HIS A N 1
ATOM 771 C CA . HIS A 1 103 ? 7.695 -9.414 -10.719 1 90.19 103 HIS A CA 1
ATOM 772 C C . HIS A 1 103 ? 7.938 -10.922 -10.688 1 90.19 103 HIS A C 1
ATOM 774 O O . HIS A 1 103 ? 7.086 -11.703 -11.125 1 90.19 103 HIS A O 1
ATOM 780 N N . GLU A 1 104 ? 9.031 -11.352 -10.172 1 94.56 104 GLU A N 1
ATOM 781 C CA . GLU A 1 104 ? 9.352 -12.773 -10.094 1 94.56 104 GLU A CA 1
ATOM 782 C C . GLU A 1 104 ? 8.578 -13.445 -8.961 1 94.56 104 GLU A C 1
ATOM 784 O O . GLU A 1 104 ? 8.195 -14.617 -9.078 1 94.56 104 GLU A O 1
ATOM 789 N N . LEU A 1 105 ? 8.352 -12.68 -7.906 1 96.5 105 LEU A N 1
ATOM 790 C CA . LEU A 1 105 ? 7.695 -13.242 -6.727 1 96.5 105 LEU A CA 1
ATOM 791 C C . LEU A 1 105 ? 6.301 -13.75 -7.07 1 96.5 105 LEU A C 1
ATOM 793 O O . LEU A 1 105 ? 5.93 -14.859 -6.691 1 96.5 105 LEU A O 1
ATOM 797 N N . THR A 1 106 ? 5.57 -12.938 -7.793 1 95.19 106 THR A N 1
ATOM 798 C CA . THR A 1 106 ? 4.191 -13.281 -8.117 1 95.19 106 THR A CA 1
ATOM 799 C C . THR A 1 106 ? 4.133 -14.562 -8.938 1 95.19 106 THR A C 1
ATOM 801 O O . THR A 1 106 ? 3.365 -15.477 -8.625 1 95.19 106 THR A O 1
ATOM 804 N N . ALA A 1 107 ? 4.988 -14.617 -9.938 1 96.62 107 ALA A N 1
ATOM 805 C CA . ALA A 1 107 ? 4.98 -15.789 -10.812 1 96.62 107 ALA A CA 1
ATOM 806 C C . ALA A 1 107 ? 5.445 -17.031 -10.062 1 96.62 107 ALA A C 1
ATOM 808 O O . ALA A 1 107 ? 4.863 -18.109 -10.219 1 96.62 107 ALA A O 1
ATOM 809 N N . PHE A 1 108 ? 6.453 -16.875 -9.25 1 98.44 108 PHE A N 1
ATOM 810 C CA . PHE A 1 108 ? 7.043 -17.969 -8.508 1 98.44 108 PHE A CA 1
ATOM 811 C C . PHE A 1 108 ? 6.039 -18.562 -7.527 1 98.44 108 PHE A C 1
ATOM 813 O O . PHE A 1 108 ? 5.785 -19.766 -7.539 1 98.44 108 PHE A O 1
ATOM 820 N N . ARG A 1 109 ? 5.422 -17.703 -6.699 1 97.94 109 ARG A N 1
ATOM 821 C CA . ARG A 1 109 ? 4.492 -18.203 -5.695 1 97.94 109 ARG A CA 1
ATOM 822 C C . ARG A 1 109 ? 3.23 -18.766 -6.348 1 97.94 109 ARG A C 1
ATOM 824 O O . ARG A 1 109 ? 2.613 -19.688 -5.824 1 97.94 109 ARG A O 1
ATOM 831 N N . THR A 1 110 ? 2.779 -18.188 -7.48 1 97.75 110 THR A N 1
ATOM 832 C CA . THR A 1 110 ? 1.65 -18.734 -8.227 1 97.75 110 THR A CA 1
ATOM 833 C C . THR A 1 110 ? 1.935 -20.156 -8.688 1 97.75 110 THR A C 1
ATOM 835 O O . THR A 1 110 ? 1.09 -21.047 -8.531 1 97.75 110 THR A O 1
ATOM 838 N N . ALA A 1 111 ? 3.139 -20.344 -9.219 1 98.62 111 ALA A N 1
ATOM 839 C CA . ALA A 1 111 ? 3.539 -21.688 -9.641 1 98.62 111 ALA A CA 1
ATOM 840 C C . ALA A 1 111 ? 3.598 -22.641 -8.445 1 98.62 111 ALA A C 1
ATOM 842 O O . ALA A 1 111 ? 3.16 -23.781 -8.539 1 98.62 111 ALA A O 1
ATOM 843 N N . LEU A 1 112 ? 4.129 -22.141 -7.32 1 98.44 112 LEU A N 1
ATOM 844 C CA . LEU A 1 112 ? 4.18 -22.969 -6.121 1 98.44 112 LEU A CA 1
ATOM 845 C C . LEU A 1 112 ? 2.793 -23.5 -5.766 1 98.44 112 LEU A C 1
ATOM 847 O O . LEU A 1 112 ? 2.639 -24.672 -5.426 1 98.44 112 LEU A O 1
ATOM 851 N N . ALA A 1 113 ? 1.807 -22.672 -5.859 1 97.94 113 ALA A N 1
ATOM 852 C CA . ALA A 1 113 ? 0.448 -23.047 -5.48 1 97.94 113 ALA A CA 1
ATOM 853 C C . ALA A 1 113 ? -0.145 -24.047 -6.48 1 97.94 113 ALA A C 1
ATOM 855 O O . ALA A 1 113 ? -0.697 -25.078 -6.094 1 97.94 113 ALA A O 1
ATOM 856 N N . SER A 1 114 ? -0.027 -23.75 -7.734 1 97.5 114 SER A N 1
ATOM 857 C CA . SER A 1 114 ? -0.551 -24.609 -8.781 1 97.5 114 SER A CA 1
ATOM 858 C C . SER A 1 114 ? 0.052 -26.016 -8.695 1 97.5 114 SER A C 1
ATOM 860 O O . SER A 1 114 ? -0.63 -27 -8.953 1 97.5 114 SER A O 1
ATOM 862 N N . LEU A 1 115 ? 1.269 -26.094 -8.32 1 98.25 115 LEU A N 1
ATOM 863 C CA . LEU A 1 115 ? 1.999 -27.344 -8.391 1 98.25 115 LEU A CA 1
ATOM 864 C C . LEU A 1 115 ? 1.745 -28.188 -7.145 1 98.25 115 LE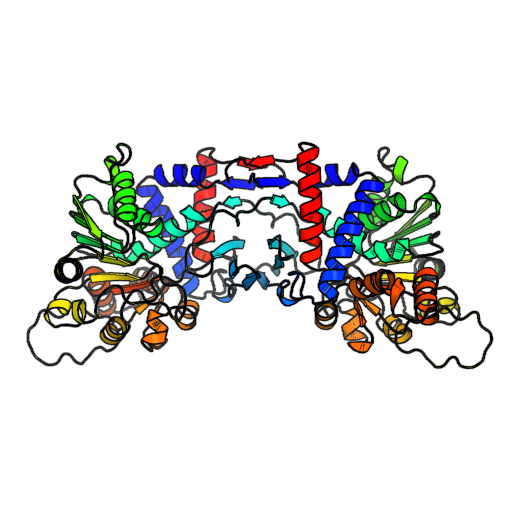U A C 1
ATOM 866 O O . LEU A 1 115 ? 2.229 -29.328 -7.047 1 98.25 115 LEU A O 1
ATOM 870 N N . MET A 1 116 ? 0.968 -27.672 -6.203 1 96.62 116 MET A N 1
ATOM 871 C CA . MET A 1 116 ? 0.582 -28.5 -5.066 1 96.62 116 MET A CA 1
ATOM 872 C C . MET A 1 116 ? -0.216 -29.719 -5.523 1 96.62 116 MET A C 1
ATOM 874 O O . MET A 1 116 ? 0.006 -30.828 -5.039 1 96.62 116 MET A O 1
ATOM 878 N N . MET A 1 117 ? -1.127 -29.5 -6.488 1 95.44 117 MET A N 1
ATOM 879 C CA . MET A 1 117 ? -1.89 -30.625 -7.035 1 95.44 117 MET A CA 1
ATOM 880 C C . MET A 1 117 ? -1.047 -31.422 -8.023 1 95.44 117 MET A C 1
ATOM 882 O O . MET A 1 117 ? -1.191 -32.625 -8.117 1 95.44 117 MET A O 1
ATOM 886 N N . PHE A 1 118 ? -0.192 -30.75 -8.688 1 97.44 118 PHE A N 1
ATOM 887 C CA . PHE A 1 118 ? 0.72 -31.391 -9.625 1 97.44 118 PHE A CA 1
ATOM 888 C C . PHE A 1 118 ? 1.551 -32.469 -8.93 1 97.44 118 PHE A C 1
ATOM 890 O O . PHE A 1 118 ? 1.73 -33.562 -9.461 1 97.44 118 PHE A O 1
ATOM 897 N N . ASN A 1 119 ? 2.002 -32.156 -7.758 1 96.44 119 ASN A N 1
ATOM 898 C CA . ASN A 1 119 ? 2.844 -33.062 -6.984 1 96.44 119 ASN A CA 1
ATOM 899 C C . ASN A 1 119 ? 2.1 -34.344 -6.613 1 96.44 119 ASN A C 1
ATOM 901 O O . ASN A 1 119 ? 2.721 -35.375 -6.355 1 96.44 119 ASN A O 1
ATOM 905 N N . ARG A 1 120 ? 0.825 -34.281 -6.621 1 93.81 120 ARG A N 1
ATOM 906 C CA . ARG A 1 120 ? 0.018 -35.406 -6.18 1 93.81 120 ARG A CA 1
ATOM 907 C C . ARG A 1 120 ? -0.326 -36.344 -7.352 1 93.81 120 ARG A C 1
ATOM 909 O O . ARG A 1 120 ? -0.785 -37.469 -7.156 1 93.81 120 ARG A O 1
ATOM 916 N N . ARG A 1 121 ? -0.119 -35.875 -8.547 1 96.81 121 ARG A N 1
ATOM 917 C CA . ARG A 1 121 ? -0.512 -36.625 -9.727 1 96.81 121 ARG A CA 1
ATOM 918 C C . ARG A 1 121 ? 0.309 -37.906 -9.852 1 96.81 121 ARG A C 1
ATOM 920 O O . ARG A 1 121 ? 1.509 -37.906 -9.57 1 96.81 121 ARG A O 1
ATOM 927 N N . LYS A 1 122 ? -0.285 -38.906 -10.312 1 96.38 122 LYS A N 1
ATOM 928 C CA . LYS A 1 122 ? 0.427 -40.156 -10.555 1 96.38 122 LYS A CA 1
ATOM 929 C C . LYS A 1 122 ? 1.292 -40.062 -11.805 1 96.38 122 LYS A C 1
ATOM 931 O O . LYS A 1 122 ? 2.418 -40.562 -11.828 1 96.38 122 LYS A O 1
ATOM 936 N N . LYS A 1 123 ? 0.729 -39.438 -12.836 1 97.44 123 LYS A N 1
ATOM 937 C CA . LYS A 1 123 ? 1.43 -39.344 -14.109 1 97.44 123 LYS A CA 1
ATOM 938 C C . LYS A 1 123 ? 1.524 -37.875 -14.555 1 97.44 123 LYS A C 1
ATOM 940 O O . LYS A 1 123 ? 0.512 -37.156 -14.617 1 97.44 123 LYS A O 1
ATOM 945 N N . VAL A 1 124 ? 2.809 -37.438 -14.828 1 98.44 124 VAL A N 1
ATOM 946 C CA . VAL A 1 124 ? 3.035 -36.094 -15.312 1 98.44 124 VAL A CA 1
ATOM 947 C C . VAL A 1 124 ? 4.082 -36.094 -16.422 1 98.44 124 VAL A C 1
ATOM 949 O O . VAL A 1 124 ? 4.957 -35.219 -16.469 1 98.44 124 VAL A O 1
ATOM 952 N N . ARG A 1 125 ? 3.992 -37 -17.312 1 98.5 125 ARG A N 1
ATOM 953 C CA . ARG A 1 125 ? 4.992 -37.281 -18.344 1 98.5 125 ARG A CA 1
ATOM 954 C C . ARG A 1 125 ? 4.996 -36.156 -19.391 1 98.5 125 ARG A C 1
ATOM 956 O O . ARG A 1 125 ? 6.055 -35.781 -19.891 1 98.5 125 ARG A O 1
ATOM 963 N N . THR A 1 126 ? 3.873 -35.688 -19.766 1 98.62 126 THR A N 1
ATOM 964 C CA . THR A 1 126 ? 3.734 -34.688 -20.812 1 98.62 126 THR A CA 1
ATOM 965 C C . THR A 1 126 ? 3.047 -33.438 -20.281 1 98.62 126 THR A C 1
ATOM 967 O O . THR A 1 126 ? 1.917 -33.5 -19.797 1 98.62 126 THR A O 1
ATOM 970 N N . LEU A 1 127 ? 3.754 -32.281 -20.406 1 98.75 127 LEU A N 1
ATOM 971 C CA . LEU A 1 127 ? 3.205 -31 -20 1 98.75 127 LEU A CA 1
ATOM 972 C C . LEU A 1 127 ? 2.871 -30.141 -21.219 1 98.75 127 LEU A C 1
ATOM 974 O O . LEU A 1 127 ? 3.617 -30.125 -22.203 1 98.75 127 LEU A O 1
ATOM 978 N N . LEU A 1 128 ? 1.763 -29.531 -21.188 1 98.81 128 LEU A N 1
ATOM 979 C CA . LEU A 1 128 ? 1.385 -28.484 -22.141 1 98.81 128 LEU A CA 1
ATOM 980 C C . LEU A 1 128 ? 1.277 -27.125 -21.453 1 98.81 128 LEU A C 1
ATOM 982 O O . LEU A 1 128 ? 0.537 -26.984 -20.484 1 98.81 128 LEU A O 1
ATOM 986 N N . VAL A 1 129 ? 2.059 -26.125 -21.938 1 98.75 129 VAL A N 1
ATOM 987 C CA . VAL A 1 129 ? 2.09 -24.812 -21.328 1 98.75 129 VAL A CA 1
ATOM 988 C C . VAL A 1 129 ? 1.692 -23.75 -22.359 1 98.75 129 VAL A C 1
ATOM 990 O O . VAL A 1 129 ? 2.334 -23.625 -23.406 1 98.75 129 VAL A O 1
ATOM 993 N N . PHE A 1 130 ? 0.599 -23.094 -22.062 1 98.38 130 PHE A N 1
ATOM 994 C CA . PHE A 1 130 ? 0.217 -21.938 -22.875 1 98.38 130 PHE A CA 1
ATOM 995 C C . PHE A 1 130 ? 0.831 -20.656 -22.328 1 98.38 130 PHE A C 1
ATOM 997 O O . PHE A 1 130 ? 0.649 -20.344 -21.141 1 98.38 130 PHE A O 1
ATOM 1004 N N . GLY A 1 131 ? 1.479 -19.922 -23.172 1 97.31 131 GLY A N 1
ATOM 1005 C CA . GLY A 1 131 ? 2.188 -18.719 -22.766 1 97.31 131 GLY A CA 1
ATOM 1006 C C . GLY A 1 131 ? 3.691 -18.906 -22.703 1 97.31 131 GLY A C 1
ATOM 1007 O O . GLY A 1 131 ? 4.18 -20.031 -22.547 1 97.31 131 GLY A O 1
ATOM 1008 N N . ALA A 1 132 ? 4.387 -17.828 -22.844 1 97.25 132 ALA A N 1
ATOM 1009 C CA . ALA A 1 132 ? 5.844 -17.875 -22.828 1 97.25 132 ALA A CA 1
ATOM 1010 C C . ALA A 1 132 ? 6.426 -16.766 -21.969 1 97.25 132 ALA A C 1
ATOM 1012 O O . ALA A 1 132 ? 7.547 -16.312 -22.188 1 97.25 132 ALA A O 1
ATOM 1013 N N . GLY A 1 133 ? 5.66 -16.266 -21.016 1 95.38 133 GLY A N 1
ATOM 1014 C CA . GLY A 1 133 ? 6.117 -15.234 -20.109 1 95.38 133 GLY A CA 1
ATOM 1015 C C . GLY A 1 133 ? 6.68 -15.789 -18.812 1 95.38 133 GLY A C 1
ATOM 1016 O O . GLY A 1 133 ? 7.051 -16.969 -18.734 1 95.38 133 GLY A O 1
ATOM 1017 N N . THR A 1 134 ? 6.73 -14.906 -17.812 1 95.06 134 THR A N 1
ATOM 1018 C CA . THR A 1 134 ? 7.336 -15.234 -16.531 1 95.06 134 THR A CA 1
ATOM 1019 C C . THR A 1 134 ? 6.551 -16.328 -15.828 1 95.06 134 THR A C 1
ATOM 1021 O O . THR A 1 134 ? 7.137 -17.203 -15.18 1 95.06 134 THR A O 1
ATOM 1024 N N . GLN A 1 135 ? 5.188 -16.344 -15.938 1 97.12 135 GLN A N 1
ATOM 1025 C CA . GLN A 1 135 ? 4.367 -17.391 -15.344 1 97.12 135 GLN A CA 1
ATOM 1026 C C . GLN A 1 135 ? 4.699 -18.75 -15.953 1 97.12 135 GLN A C 1
ATOM 1028 O O . GLN A 1 135 ? 4.879 -19.734 -15.227 1 97.12 135 GLN A O 1
ATOM 1033 N N . ALA A 1 136 ? 4.828 -18.797 -17.234 1 98.25 136 ALA A N 1
ATOM 1034 C CA . ALA A 1 136 ? 5.164 -20.031 -17.922 1 98.25 136 ALA A CA 1
ATOM 1035 C C . ALA A 1 136 ? 6.535 -20.547 -17.484 1 98.25 136 ALA A C 1
ATOM 1037 O O . ALA A 1 136 ? 6.691 -21.734 -17.172 1 98.25 136 ALA A O 1
ATOM 1038 N N . TYR A 1 137 ? 7.48 -19.672 -17.438 1 97.94 137 TYR A N 1
ATOM 1039 C CA . TYR A 1 137 ? 8.836 -20.047 -17.047 1 97.94 137 TYR A CA 1
ATOM 1040 C C . TYR A 1 137 ? 8.852 -20.719 -15.68 1 97.94 137 TYR A C 1
ATOM 1042 O O . TYR A 1 137 ? 9.406 -21.812 -15.523 1 97.94 137 TYR A O 1
ATOM 1050 N N . TRP A 1 138 ? 8.273 -20.141 -14.727 1 98.25 138 TRP A N 1
ATOM 1051 C CA . TRP A 1 138 ? 8.352 -20.656 -13.359 1 98.25 138 TRP A CA 1
ATOM 1052 C C . TRP A 1 138 ? 7.543 -21.938 -13.211 1 98.25 138 TRP A C 1
ATOM 1054 O O . TRP A 1 138 ? 7.918 -22.828 -12.445 1 98.25 138 TRP A O 1
ATOM 1064 N N . HIS A 1 139 ? 6.383 -22.031 -13.875 1 98.75 139 HIS A N 1
ATOM 1065 C CA . HIS A 1 139 ? 5.645 -23.297 -13.852 1 98.75 139 HIS A CA 1
ATOM 1066 C C . HIS A 1 139 ? 6.477 -24.438 -14.422 1 98.75 139 HIS A C 1
ATOM 1068 O O . HIS A 1 139 ? 6.523 -25.531 -13.852 1 98.75 139 HIS A O 1
ATOM 1074 N N . ILE A 1 140 ? 7.184 -24.156 -15.531 1 98.62 140 ILE A N 1
ATOM 1075 C CA . ILE A 1 140 ? 8.016 -25.172 -16.156 1 98.62 140 ILE A CA 1
ATOM 1076 C C . ILE A 1 140 ? 9.188 -25.516 -15.242 1 98.62 140 ILE A C 1
ATOM 1078 O O . ILE A 1 140 ? 9.406 -26.688 -14.93 1 98.62 140 ILE A O 1
ATOM 1082 N N . ARG A 1 141 ? 9.875 -24.547 -14.797 1 98.25 141 ARG A N 1
ATOM 1083 C CA . ARG A 1 141 ? 11.078 -24.766 -14 1 98.25 141 ARG A CA 1
ATOM 1084 C C . ARG A 1 141 ? 10.742 -25.516 -12.711 1 98.25 141 ARG A C 1
ATOM 1086 O O . ARG A 1 141 ? 11.391 -26.516 -12.383 1 98.25 141 ARG A O 1
ATOM 1093 N N . LEU A 1 142 ? 9.75 -25.047 -12.016 1 98.56 142 LEU A N 1
ATOM 1094 C CA . LEU A 1 142 ? 9.422 -25.672 -10.734 1 98.56 142 LEU A CA 1
ATOM 1095 C C . LEU A 1 142 ? 8.891 -27.094 -10.945 1 98.56 142 LEU A C 1
ATOM 1097 O O . LEU A 1 142 ? 9.156 -27.984 -10.141 1 98.56 142 LEU A O 1
ATOM 1101 N N . ALA A 1 143 ? 8.102 -27.312 -12.008 1 98.69 143 ALA A N 1
ATOM 1102 C CA . ALA A 1 143 ? 7.656 -28.672 -12.312 1 98.69 143 ALA A CA 1
ATOM 1103 C C . ALA A 1 143 ? 8.844 -29.609 -12.5 1 98.69 143 ALA A C 1
ATOM 1105 O O . ALA A 1 143 ? 8.852 -30.719 -11.969 1 98.69 143 ALA A O 1
ATOM 1106 N N . LEU A 1 144 ? 9.836 -29.141 -13.25 1 98.25 144 LEU A N 1
ATOM 1107 C CA . LEU A 1 144 ? 10.992 -29.984 -13.555 1 98.25 144 LEU A CA 1
ATOM 1108 C C . LEU A 1 144 ? 11.867 -30.156 -12.32 1 98.25 144 LEU A C 1
ATOM 1110 O O . LEU A 1 144 ? 12.445 -31.234 -12.117 1 98.25 144 LEU A O 1
ATOM 1114 N N . VAL A 1 145 ? 11.969 -29.141 -11.492 1 97.38 145 VAL A N 1
ATOM 1115 C CA . VAL A 1 145 ? 12.742 -29.234 -10.258 1 97.38 145 VAL A CA 1
ATOM 1116 C C . VAL A 1 145 ? 12.078 -30.234 -9.312 1 97.38 145 VAL A C 1
ATOM 1118 O O . VAL A 1 145 ? 12.758 -31.016 -8.641 1 97.38 145 VAL A O 1
ATOM 1121 N N . LEU A 1 146 ? 10.781 -30.234 -9.289 1 97.31 146 LEU A N 1
ATOM 1122 C CA . LEU A 1 146 ? 10.047 -31.031 -8.312 1 97.31 146 LEU A CA 1
ATOM 1123 C C . LEU A 1 146 ? 9.859 -32.469 -8.805 1 97.31 146 LEU A C 1
ATOM 1125 O O . LEU A 1 146 ? 9.875 -33.406 -8.008 1 97.31 146 LEU A O 1
ATOM 1129 N N . ARG A 1 147 ? 9.688 -32.656 -10.18 1 97.38 147 ARG A N 1
ATOM 1130 C CA . ARG A 1 147 ? 9.352 -33.969 -10.703 1 97.38 147 ARG A CA 1
ATOM 1131 C C . ARG A 1 147 ? 10.086 -34.25 -12.008 1 97.38 147 ARG A C 1
ATOM 1133 O O . ARG A 1 147 ? 9.539 -34.875 -12.914 1 97.38 147 ARG A O 1
ATOM 1140 N N . GLY A 1 148 ? 11.297 -33.844 -12.102 1 95.31 148 GLY A N 1
ATOM 1141 C CA . GLY A 1 148 ? 12.055 -33.906 -13.344 1 95.31 148 GLY A CA 1
ATOM 1142 C C . GLY A 1 148 ? 12.188 -35.312 -13.891 1 95.31 148 GLY A C 1
ATOM 1143 O O . GLY A 1 148 ? 12.188 -35.5 -15.102 1 95.31 148 GLY A O 1
ATOM 1144 N N . GLU A 1 149 ? 12.25 -36.281 -13.055 1 95.81 149 GLU A N 1
ATOM 1145 C CA . GLU A 1 149 ? 12.438 -37.656 -13.484 1 95.81 149 GLU A CA 1
ATOM 1146 C C . GLU A 1 149 ? 11.172 -38.219 -14.141 1 95.81 149 GLU A C 1
ATOM 1148 O O . GLU A 1 149 ? 11.234 -39.156 -14.938 1 95.81 149 GLU A O 1
ATOM 1153 N N . ASP A 1 150 ? 10.047 -37.625 -13.883 1 97.94 150 ASP A N 1
ATOM 1154 C CA . ASP A 1 150 ? 8.758 -38.125 -14.359 1 97.94 150 ASP A CA 1
ATOM 1155 C C . ASP A 1 150 ? 8.344 -37.438 -15.656 1 97.94 150 ASP A C 1
ATOM 1157 O O . ASP A 1 150 ? 7.422 -37.875 -16.344 1 97.94 150 ASP A O 1
ATOM 1161 N N . ILE A 1 151 ? 8.984 -36.344 -15.969 1 98.56 151 ILE A N 1
ATOM 1162 C CA . ILE A 1 151 ? 8.594 -35.531 -17.109 1 98.56 151 ILE A CA 1
ATOM 1163 C C . ILE A 1 151 ? 9.492 -35.875 -18.312 1 98.56 151 ILE A C 1
ATOM 1165 O O . ILE A 1 151 ? 10.719 -35.938 -18.156 1 98.56 151 ILE A O 1
ATOM 1169 N N . ARG A 1 152 ? 8.875 -36 -19.5 1 98.44 152 ARG A N 1
ATOM 1170 C CA . ARG A 1 152 ? 9.648 -36.312 -20.703 1 98.44 152 ARG A CA 1
ATOM 1171 C C . ARG A 1 152 ? 9.5 -35.219 -21.75 1 98.44 152 ARG A C 1
ATOM 1173 O O . ARG A 1 152 ? 10.43 -34.969 -22.531 1 98.44 152 ARG A O 1
ATOM 1180 N N . ARG A 1 153 ? 8.328 -34.625 -21.766 1 98.19 153 ARG A N 1
ATOM 1181 C CA . ARG A 1 153 ? 8.047 -33.656 -22.812 1 98.19 153 ARG A CA 1
ATOM 1182 C C . ARG A 1 153 ? 7.34 -32.438 -22.25 1 98.19 153 ARG A C 1
ATOM 1184 O O . ARG A 1 153 ? 6.461 -32.562 -21.391 1 98.19 153 ARG A O 1
ATOM 1191 N N . VAL A 1 154 ? 7.746 -31.297 -22.75 1 98.62 154 VAL A N 1
ATOM 1192 C CA . VAL A 1 154 ? 7.059 -30.031 -22.469 1 98.62 154 VAL A CA 1
ATOM 1193 C C . VAL A 1 154 ? 6.742 -29.328 -23.781 1 98.62 154 VAL A C 1
ATOM 1195 O O . VAL A 1 154 ? 7.648 -29 -24.562 1 98.62 154 VAL A O 1
ATOM 1198 N N . TYR A 1 155 ? 5.492 -29.109 -24.094 1 97.94 155 TYR A N 1
ATOM 1199 C CA . TYR A 1 155 ? 5.043 -28.328 -25.234 1 97.94 155 TYR A CA 1
ATOM 1200 C C . TYR A 1 155 ? 4.668 -26.922 -24.828 1 97.94 155 TYR A C 1
ATOM 1202 O O . TYR A 1 155 ? 3.871 -26.719 -23.906 1 97.94 155 TYR A O 1
ATOM 1210 N N . ILE A 1 156 ? 5.23 -25.953 -25.516 1 98 156 ILE A N 1
ATOM 1211 C CA . ILE A 1 156 ? 4.934 -24.547 -25.25 1 98 156 ILE A CA 1
ATOM 1212 C C . ILE A 1 156 ? 4.148 -23.953 -26.422 1 98 156 ILE A C 1
ATOM 1214 O O . ILE A 1 156 ? 4.586 -24.031 -27.578 1 98 156 ILE A O 1
ATOM 1218 N N . VAL A 1 157 ? 3.004 -23.438 -26.141 1 97.38 157 VAL A N 1
ATOM 1219 C CA . VAL A 1 157 ? 2.172 -22.781 -27.156 1 97.38 157 VAL A CA 1
ATOM 1220 C C . VAL A 1 157 ? 2.082 -21.297 -26.859 1 97.38 157 VAL A C 1
ATOM 1222 O O . VAL A 1 157 ? 1.714 -20.891 -25.75 1 97.38 157 VAL A O 1
ATOM 1225 N N . ASN A 1 158 ? 2.449 -20.516 -27.812 1 95.94 158 ASN A N 1
ATOM 1226 C CA . ASN A 1 158 ? 2.385 -19.062 -27.688 1 95.94 158 ASN A CA 1
ATOM 1227 C C . ASN A 1 158 ? 2.004 -18.406 -29 1 95.94 158 ASN A C 1
ATOM 1229 O O . ASN A 1 158 ? 2.318 -18.922 -30.078 1 95.94 158 ASN A O 1
ATOM 1233 N N . ARG A 1 159 ? 1.293 -17.281 -28.875 1 91.06 159 ARG A N 1
ATOM 1234 C CA . ARG A 1 159 ? 0.884 -16.562 -30.078 1 91.06 159 ARG A CA 1
ATOM 1235 C C . ARG A 1 159 ? 2.096 -16.156 -30.906 1 91.06 159 ARG A C 1
ATOM 1237 O O . ARG A 1 159 ? 2.152 -16.422 -32.125 1 91.06 159 ARG A O 1
ATOM 1244 N N . SER A 1 160 ? 3.039 -15.484 -30.25 1 88.5 160 SER A N 1
ATOM 1245 C CA . SER A 1 160 ? 4.262 -15.055 -30.922 1 88.5 160 SER A CA 1
ATOM 1246 C C . SER A 1 160 ? 5.336 -16.141 -30.859 1 88.5 160 SER A C 1
ATOM 1248 O O . SER A 1 160 ? 5.73 -16.562 -29.766 1 88.5 160 SER A O 1
ATOM 1250 N N . PHE A 1 161 ? 5.844 -16.484 -31.969 1 88.94 161 PHE A N 1
ATOM 1251 C CA . PHE A 1 161 ? 6.93 -17.453 -32 1 88.94 161 PHE A CA 1
ATOM 1252 C C . PHE A 1 161 ? 8.18 -16.891 -31.328 1 88.94 161 PHE A C 1
ATOM 1254 O O . PHE A 1 161 ? 8.906 -17.625 -30.656 1 88.94 161 PHE A O 1
ATOM 1261 N N . ASP A 1 162 ? 8.367 -15.656 -31.5 1 92.62 162 ASP A N 1
ATOM 1262 C CA . ASP A 1 162 ? 9.555 -15.023 -30.953 1 92.62 162 ASP A CA 1
ATOM 1263 C C . ASP A 1 162 ? 9.586 -15.141 -29.422 1 92.62 162 ASP A C 1
ATOM 1265 O O . ASP A 1 162 ? 10.641 -15.383 -28.844 1 92.62 162 ASP A O 1
ATOM 1269 N N . ARG A 1 163 ? 8.461 -14.969 -28.828 1 93.19 163 ARG A N 1
ATOM 1270 C CA . ARG A 1 163 ? 8.398 -15.062 -27.375 1 93.19 163 ARG A CA 1
ATOM 1271 C C . ARG A 1 163 ? 8.648 -16.484 -26.906 1 93.19 163 ARG A C 1
ATOM 1273 O O . ARG A 1 163 ? 9.336 -16.703 -25.906 1 93.19 163 ARG A O 1
ATOM 1280 N N . ALA A 1 164 ? 8.062 -17.406 -27.594 1 94.62 164 ALA A N 1
ATOM 1281 C CA . ALA A 1 164 ? 8.281 -18.812 -27.25 1 94.62 164 ALA A CA 1
ATOM 1282 C C . ALA A 1 164 ? 9.75 -19.188 -27.438 1 94.62 164 ALA A C 1
ATOM 1284 O O . ALA A 1 164 ? 10.312 -19.922 -26.625 1 94.62 164 ALA A O 1
ATOM 1285 N N . ALA A 1 165 ? 10.328 -18.672 -28.484 1 94.5 165 ALA A N 1
ATOM 1286 C CA . ALA A 1 165 ? 11.734 -18.938 -28.766 1 94.5 165 ALA A CA 1
ATOM 1287 C C . ALA A 1 165 ? 12.625 -18.359 -27.672 1 94.5 165 ALA A C 1
ATOM 1289 O O . ALA A 1 165 ? 13.602 -18.984 -27.266 1 94.5 165 ALA A O 1
ATOM 1290 N N . LYS A 1 166 ? 12.305 -17.203 -27.266 1 95.88 166 LYS A N 1
ATOM 1291 C CA . LYS A 1 166 ? 13.062 -16.578 -26.203 1 95.88 166 LYS A CA 1
ATOM 1292 C C . LYS A 1 166 ? 12.984 -17.391 -24.906 1 95.88 166 LYS A C 1
ATOM 1294 O O . LYS A 1 166 ? 13.984 -17.531 -24.203 1 95.88 166 LYS A O 1
ATOM 1299 N N . LEU A 1 167 ? 11.805 -17.844 -24.625 1 96.75 167 LEU A N 1
ATOM 1300 C CA . LEU A 1 167 ? 11.648 -18.688 -23.453 1 96.75 167 LEU A CA 1
ATOM 1301 C C . LEU A 1 167 ? 12.469 -19.953 -23.562 1 96.75 167 LEU A C 1
ATOM 1303 O O . LEU A 1 167 ? 13.141 -20.359 -22.609 1 96.75 167 LEU A O 1
ATOM 1307 N N . LEU A 1 168 ? 12.453 -20.578 -24.719 1 96.5 168 LEU A N 1
ATOM 1308 C CA . LEU A 1 168 ? 13.242 -21.781 -24.953 1 96.5 168 LEU A CA 1
ATOM 1309 C C . LEU A 1 168 ? 14.734 -21.5 -24.812 1 96.5 168 LEU A C 1
ATOM 1311 O O . LEU A 1 168 ? 15.469 -22.312 -24.234 1 96.5 168 LEU A O 1
ATOM 1315 N N . GLN A 1 169 ? 15.117 -20.391 -25.359 1 96.06 169 GLN A N 1
ATOM 1316 C CA . GLN A 1 169 ? 16.516 -19.984 -25.219 1 96.06 169 GLN A CA 1
ATOM 1317 C C . GLN A 1 169 ? 16.906 -19.859 -23.75 1 96.06 169 GLN A C 1
ATOM 1319 O O . GLN A 1 169 ? 18 -20.281 -23.359 1 96.06 169 GLN A O 1
ATOM 1324 N N . GLU A 1 170 ? 16.016 -19.281 -23.016 1 95.5 170 GLU A N 1
ATOM 1325 C CA . GLU A 1 170 ? 16.281 -19.156 -21.594 1 95.5 170 GLU A CA 1
ATOM 1326 C C . GLU A 1 170 ? 16.375 -20.516 -20.922 1 95.5 170 GLU A C 1
ATOM 1328 O O . GLU A 1 170 ? 17.297 -20.766 -20.125 1 95.5 170 GLU A O 1
ATOM 1333 N N . ILE A 1 171 ? 15.523 -21.406 -21.234 1 96.31 171 ILE A N 1
ATOM 1334 C CA . ILE A 1 171 ? 15.469 -22.734 -20.641 1 96.31 171 ILE A CA 1
ATOM 1335 C C . ILE A 1 171 ? 16.719 -23.531 -21 1 96.31 171 ILE A C 1
ATOM 1337 O O . ILE A 1 171 ? 17.25 -24.281 -20.188 1 96.31 171 ILE A O 1
ATOM 1341 N N . TYR A 1 172 ? 17.281 -23.266 -22.172 1 95.69 172 TYR A N 1
ATOM 1342 C CA . TYR A 1 172 ? 18.391 -24.062 -22.672 1 95.69 172 TYR A CA 1
ATOM 1343 C C . TYR A 1 172 ? 19.719 -23.422 -22.328 1 95.69 172 TYR A C 1
ATOM 1345 O O . TYR A 1 172 ? 20.781 -23.875 -22.766 1 95.69 172 TYR A O 1
ATOM 1353 N N . GLN A 1 173 ? 19.625 -22.391 -21.625 1 94.44 173 GLN A N 1
ATOM 1354 C CA . GLN A 1 173 ? 20.891 -21.844 -21.156 1 94.44 173 GLN A CA 1
ATOM 1355 C C . GLN A 1 173 ? 21.703 -22.891 -20.422 1 94.44 173 GLN A C 1
ATOM 1357 O O . GLN A 1 173 ? 21.156 -23.734 -19.703 1 94.44 173 GLN A O 1
ATOM 1362 N N . PRO A 1 174 ? 22.984 -22.797 -20.484 1 93.38 174 PRO A N 1
ATOM 1363 C CA . PRO A 1 174 ? 23.859 -23.812 -19.906 1 93.38 174 PRO A CA 1
ATOM 1364 C C . PRO A 1 174 ? 23.672 -23.969 -18.406 1 93.38 174 PRO A C 1
ATOM 1366 O O . PRO A 1 174 ? 23.75 -25.078 -17.875 1 93.38 174 PRO A O 1
ATOM 1369 N N . GLU A 1 175 ? 23.375 -22.906 -17.766 1 91.31 175 GLU A N 1
ATOM 1370 C CA . GLU A 1 175 ? 23.234 -22.938 -16.328 1 91.31 175 GLU A CA 1
ATOM 1371 C C . GLU A 1 175 ? 21.969 -23.688 -15.906 1 91.31 175 GLU A C 1
ATOM 1373 O O . GLU A 1 175 ? 21.797 -24.031 -14.734 1 91.31 175 GLU A O 1
ATOM 1378 N N . ASN A 1 176 ? 21.109 -24 -16.906 1 93 176 ASN A N 1
ATOM 1379 C CA . ASN A 1 176 ? 19.828 -24.625 -16.594 1 93 176 ASN A CA 1
ATOM 1380 C C . ASN A 1 176 ? 19.828 -26.109 -16.922 1 93 176 ASN A C 1
ATOM 1382 O O . ASN A 1 176 ? 18.797 -26.766 -16.859 1 93 176 ASN A O 1
ATOM 1386 N N . THR A 1 177 ? 20.969 -26.641 -17.203 1 93.06 177 THR A N 1
ATOM 1387 C CA . THR A 1 177 ? 21.094 -28.047 -17.609 1 93.06 177 THR A CA 1
ATOM 1388 C C . THR A 1 177 ? 20.656 -28.984 -16.484 1 93.06 177 THR A C 1
ATOM 1390 O O . THR A 1 177 ? 20.016 -30 -16.75 1 93.06 177 THR A O 1
ATOM 1393 N N . GLU A 1 178 ? 21.016 -28.594 -15.312 1 91.31 178 GLU A N 1
ATOM 1394 C CA . GLU A 1 178 ? 20.781 -29.484 -14.18 1 91.31 178 GLU A CA 1
ATOM 1395 C C . GLU A 1 178 ? 19.281 -29.734 -13.977 1 91.31 178 GLU A C 1
ATOM 1397 O O . GLU A 1 178 ? 18.859 -30.875 -13.836 1 91.31 178 GLU A O 1
ATOM 1402 N N . TRP A 1 179 ? 18.469 -28.672 -14 1 90.94 179 TRP A N 1
ATOM 1403 C CA . TRP A 1 179 ? 17.047 -28.891 -13.734 1 90.94 179 TRP A CA 1
ATOM 1404 C C . TRP A 1 179 ? 16.312 -29.266 -15.008 1 90.94 179 TRP A C 1
ATOM 1406 O O . TRP A 1 179 ? 15.25 -29.906 -14.945 1 90.94 179 TRP A O 1
ATOM 1416 N N . ARG A 1 180 ? 16.766 -28.953 -16.156 1 93.5 180 ARG A N 1
ATOM 1417 C CA . ARG A 1 180 ? 16.125 -29.281 -17.422 1 93.5 180 ARG A CA 1
ATOM 1418 C C . ARG A 1 180 ? 16.203 -30.781 -17.703 1 93.5 180 ARG A C 1
ATOM 1420 O O . ARG A 1 180 ? 15.273 -31.375 -18.25 1 93.5 180 ARG A O 1
ATOM 1427 N N . GLY A 1 181 ? 17.359 -31.406 -17.391 1 93.75 181 GLY A N 1
ATOM 1428 C CA . GLY A 1 181 ? 17.578 -32.812 -17.656 1 93.75 181 GLY A CA 1
ATOM 1429 C C . GLY A 1 181 ? 17.453 -33.156 -19.125 1 93.75 181 GLY A C 1
ATOM 1430 O O . GLY A 1 181 ? 17.938 -32.438 -19.984 1 93.75 181 GLY A O 1
ATOM 1431 N N . ASP A 1 182 ? 16.812 -34.312 -19.391 1 94.75 182 ASP A N 1
ATOM 1432 C CA . ASP A 1 182 ? 16.703 -34.812 -20.75 1 94.75 182 ASP A CA 1
ATOM 1433 C C . ASP A 1 182 ? 15.32 -34.531 -21.328 1 94.75 182 ASP A C 1
ATOM 1435 O O . ASP A 1 182 ? 14.922 -35.125 -22.328 1 94.75 182 ASP A O 1
ATOM 1439 N N . VAL A 1 183 ? 14.641 -33.625 -20.672 1 97.62 183 VAL A N 1
ATOM 1440 C CA . VAL A 1 183 ? 13.289 -33.312 -21.094 1 97.62 183 VAL A CA 1
ATOM 1441 C C . VAL A 1 183 ? 13.328 -32.688 -22.5 1 97.62 183 VAL A C 1
ATOM 1443 O O . VAL A 1 183 ? 14.211 -31.859 -22.797 1 97.62 183 VAL A O 1
ATOM 1446 N N . LYS A 1 184 ? 12.438 -33.094 -23.391 1 97.69 184 LYS A N 1
ATOM 1447 C CA . LYS A 1 184 ? 12.32 -32.531 -24.734 1 97.69 184 LYS A CA 1
ATOM 1448 C C . LYS A 1 184 ? 11.32 -31.391 -24.766 1 97.69 184 LYS A C 1
ATOM 1450 O O . LYS A 1 184 ? 10.188 -31.531 -24.297 1 97.69 184 LYS A O 1
ATOM 1455 N N . PHE A 1 185 ? 11.797 -30.297 -25.281 1 97.62 185 PHE A N 1
ATOM 1456 C CA . PHE A 1 185 ? 10.945 -29.109 -25.391 1 97.62 185 PHE A CA 1
ATOM 1457 C C . PHE A 1 185 ? 10.547 -28.859 -26.844 1 97.62 185 PHE A C 1
ATOM 1459 O O . PHE A 1 185 ? 11.352 -29.062 -27.75 1 97.62 185 PHE A O 1
ATOM 1466 N N . SER A 1 186 ? 9.375 -28.453 -27.078 1 95 186 SER A N 1
ATOM 1467 C CA . SER A 1 186 ? 8.883 -28 -28.359 1 95 186 SER A CA 1
ATOM 1468 C C . SER A 1 186 ? 7.996 -26.766 -28.219 1 95 186 SER A C 1
ATOM 1470 O O . SER A 1 186 ? 7.297 -26.609 -27.219 1 95 186 SER A O 1
ATOM 1472 N N . ALA A 1 187 ? 8.086 -25.922 -29.188 1 94.62 187 ALA A N 1
ATOM 1473 C CA . ALA A 1 187 ? 7.266 -24.703 -29.188 1 94.62 187 ALA A CA 1
ATOM 1474 C C . ALA A 1 187 ? 6.414 -24.625 -30.453 1 94.62 187 ALA A C 1
ATOM 1476 O O . ALA A 1 187 ? 6.871 -24.984 -31.531 1 94.62 187 ALA A O 1
ATOM 1477 N N . VAL A 1 188 ? 5.215 -24.25 -30.25 1 92.12 188 VAL A N 1
ATOM 1478 C CA . VAL A 1 188 ? 4.301 -24.062 -31.375 1 92.12 188 VAL A CA 1
ATOM 1479 C C . VAL A 1 188 ? 3.672 -22.672 -31.312 1 92.12 188 VAL A C 1
ATOM 1481 O O . VAL A 1 188 ? 3.307 -22.203 -30.234 1 92.12 188 VAL A O 1
ATOM 1484 N N . SER A 1 189 ? 3.621 -22.031 -32.375 1 92.62 189 SER A N 1
ATOM 1485 C CA . SER A 1 189 ? 2.936 -20.75 -32.5 1 92.62 189 SER A CA 1
ATOM 1486 C C . SER A 1 189 ? 1.569 -20.891 -33.156 1 92.62 189 SER A C 1
ATOM 1488 O O . SER A 1 189 ? 1.357 -21.812 -33.938 1 92.62 189 SER A O 1
ATOM 1490 N N . THR A 1 190 ? 0.732 -19.969 -32.844 1 86.81 190 THR A N 1
ATOM 1491 C CA . THR A 1 190 ? -0.631 -20.031 -33.344 1 86.81 190 THR A CA 1
ATOM 1492 C C . THR A 1 190 ? -0.65 -19.812 -34.875 1 86.81 190 THR A C 1
ATOM 1494 O O . THR A 1 190 ? -1.624 -20.156 -35.531 1 86.81 190 THR A O 1
ATOM 1497 N N . ASP A 1 191 ? 0.39 -19.312 -35.406 1 84.81 191 ASP A N 1
ATOM 1498 C CA . ASP A 1 191 ? 0.453 -19 -36.844 1 84.81 191 ASP A CA 1
ATOM 1499 C C . ASP A 1 191 ? 0.903 -20.203 -37.656 1 84.81 191 ASP A C 1
ATOM 1501 O O . ASP A 1 191 ? 0.912 -20.156 -38.875 1 84.81 191 ASP A O 1
ATOM 1505 N N . PHE A 1 192 ? 1.159 -21.219 -37.031 1 83.25 192 PHE A N 1
ATOM 1506 C CA . PHE A 1 192 ? 1.597 -22.438 -37.719 1 83.25 192 PHE A CA 1
ATOM 1507 C C . PHE A 1 192 ? 0.461 -23.016 -38.531 1 83.25 192 PHE A C 1
ATOM 1509 O O . PHE A 1 192 ? -0.693 -23.031 -38.094 1 83.25 192 PHE A O 1
ATOM 1516 N N . GLY A 1 193 ? 0.715 -23.391 -39.75 1 82.69 193 GLY A N 1
ATOM 1517 C CA . GLY A 1 193 ? -0.281 -23.859 -40.719 1 82.69 193 GLY A CA 1
ATOM 1518 C C . GLY A 1 193 ? -1.156 -24.969 -40.156 1 82.69 193 GLY A C 1
ATOM 1519 O O . GLY A 1 193 ? -2.377 -24.938 -40.312 1 82.69 193 GLY A O 1
ATOM 1520 N N . GLU A 1 194 ? -0.645 -26 -39.438 1 91.12 194 GLU A N 1
ATOM 1521 C CA . GLU A 1 194 ? -1.411 -27.109 -38.875 1 91.12 194 GLU A CA 1
ATOM 1522 C C . GLU A 1 194 ? -1.639 -26.922 -37.406 1 91.12 194 GLU A C 1
ATOM 1524 O O . GLU A 1 194 ? -1.66 -27.891 -36.625 1 91.12 194 GLU A O 1
ATOM 1529 N N . TYR A 1 195 ? -1.822 -25.719 -37 1 92.38 195 TYR A N 1
ATOM 1530 C CA . TYR A 1 195 ? -1.908 -25.375 -35.594 1 92.38 195 TYR A CA 1
ATOM 1531 C C . TYR A 1 195 ? -3.066 -26.109 -34.906 1 92.38 195 TYR A C 1
ATOM 1533 O O . TYR A 1 195 ? -2.896 -26.703 -33.844 1 92.38 195 TYR A O 1
ATOM 1541 N N . GLY A 1 196 ? -4.23 -26.109 -35.562 1 93.44 196 GLY A N 1
ATOM 1542 C CA . GLY A 1 196 ? -5.406 -26.734 -34.969 1 93.44 196 GLY A CA 1
ATOM 1543 C C . GLY A 1 196 ? -5.211 -28.203 -34.656 1 93.44 196 GLY A C 1
ATOM 1544 O O . GLY A 1 196 ? -5.559 -28.672 -33.562 1 93.44 196 GLY A O 1
ATOM 1545 N N . ARG A 1 197 ? -4.668 -28.906 -35.625 1 94.5 197 ARG A N 1
ATOM 1546 C CA . ARG A 1 197 ? -4.449 -30.328 -35.469 1 94.5 197 ARG A CA 1
ATOM 1547 C C . ARG A 1 197 ? -3.414 -30.625 -34.375 1 94.5 197 ARG A C 1
ATOM 1549 O O . ARG A 1 197 ? -3.635 -31.469 -33.5 1 94.5 197 ARG A O 1
ATOM 1556 N N . ILE A 1 198 ? -2.359 -29.938 -34.406 1 94.94 198 ILE A N 1
ATOM 1557 C CA . ILE A 1 198 ? -1.261 -30.109 -33.469 1 94.94 198 ILE A CA 1
ATOM 1558 C C . ILE A 1 198 ? -1.728 -29.766 -32.062 1 94.94 198 ILE A C 1
ATOM 1560 O O . ILE A 1 198 ? -1.428 -30.484 -31.109 1 94.94 198 ILE A O 1
ATOM 1564 N N . LEU A 1 199 ? -2.488 -28.703 -32.031 1 97 199 LEU A N 1
ATOM 1565 C CA . LEU A 1 199 ? -2.994 -28.266 -30.719 1 97 199 LEU A CA 1
ATOM 1566 C C . LEU A 1 199 ? -3.922 -29.312 -30.125 1 97 199 LEU A C 1
ATOM 1568 O O . LEU A 1 199 ? -3.818 -29.641 -28.938 1 97 199 LEU A O 1
ATOM 1572 N N . LYS A 1 200 ? -4.82 -29.828 -30.906 1 97.19 200 LYS A N 1
ATOM 1573 C CA . LYS A 1 200 ? -5.73 -30.859 -30.438 1 97.19 200 LYS A CA 1
ATOM 1574 C C . LYS A 1 200 ? -4.961 -32.062 -29.906 1 97.19 200 LYS A C 1
ATOM 1576 O O . LYS A 1 200 ? -5.281 -32.594 -28.844 1 97.19 200 LYS A O 1
ATOM 1581 N N . GLU A 1 201 ? -3.98 -32.438 -30.609 1 96.88 201 GLU A N 1
ATOM 1582 C CA . GLU A 1 201 ? -3.16 -33.594 -30.219 1 96.88 201 GLU A CA 1
ATOM 1583 C C . GLU A 1 201 ? -2.455 -33.344 -28.891 1 96.88 201 GLU A C 1
ATOM 1585 O O . GLU A 1 201 ? -2.477 -34.188 -27.984 1 96.88 201 GLU A O 1
ATOM 1590 N N . HIS A 1 202 ? -1.847 -32.188 -28.75 1 97.06 202 HIS A N 1
ATOM 1591 C CA . HIS A 1 202 ? -1.104 -31.844 -27.531 1 97.06 202 HIS A CA 1
ATOM 1592 C C . HIS A 1 202 ? -2.033 -31.719 -26.328 1 97.06 202 HIS A C 1
ATOM 1594 O O . HIS A 1 202 ? -1.699 -32.156 -25.234 1 97.06 202 HIS A O 1
ATOM 1600 N N . VAL A 1 203 ? -3.211 -31.094 -26.531 1 98.06 203 VAL A N 1
ATOM 1601 C CA . VAL A 1 203 ? -4.18 -30.938 -25.453 1 98.06 203 VAL A CA 1
ATOM 1602 C C . VAL A 1 203 ? -4.637 -32.312 -24.969 1 98.06 203 VAL A C 1
ATOM 1604 O O . VAL A 1 203 ? -4.695 -32.562 -23.766 1 98.06 203 VAL A O 1
ATOM 1607 N N . ARG A 1 204 ? -4.875 -33.25 -25.844 1 97.06 204 ARG A N 1
ATOM 1608 C CA . ARG A 1 204 ? -5.398 -34.562 -25.516 1 97.06 204 ARG A CA 1
ATOM 1609 C C . ARG A 1 204 ? -4.316 -35.438 -24.891 1 97.06 204 ARG A C 1
ATOM 1611 O O . ARG A 1 204 ? -4.602 -36.25 -24.031 1 97.06 204 ARG A O 1
ATOM 1618 N N . LYS A 1 205 ? -3.107 -35.219 -25.25 1 96.62 205 LYS A N 1
ATOM 1619 C CA . LYS A 1 205 ? -2.01 -36.062 -24.781 1 96.62 205 LYS A CA 1
ATOM 1620 C C . LYS A 1 205 ? -1.455 -35.562 -23.453 1 96.62 205 LYS A C 1
ATOM 1622 O O . LYS A 1 205 ? -0.801 -36.312 -22.719 1 96.62 205 LYS A O 1
ATOM 1627 N N . ALA A 1 206 ? -1.688 -34.344 -23.125 1 98.19 206 ALA A N 1
ATOM 1628 C CA . ALA A 1 206 ? -1.077 -33.719 -21.969 1 98.19 206 ALA A CA 1
ATOM 1629 C C . ALA A 1 206 ? -1.569 -34.375 -20.672 1 98.19 206 ALA A C 1
ATOM 1631 O O . ALA A 1 206 ? -2.752 -34.688 -20.547 1 98.19 206 ALA A O 1
ATOM 1632 N N . ASP A 1 207 ? -0.623 -34.594 -19.719 1 98.25 207 ASP A N 1
ATOM 1633 C CA . ASP A 1 207 ? -0.963 -35 -18.359 1 98.25 207 ASP A CA 1
ATOM 1634 C C . ASP A 1 207 ? -1.304 -33.812 -17.484 1 98.25 207 ASP A C 1
ATOM 1636 O O . ASP A 1 207 ? -2.104 -33.906 -16.547 1 98.25 207 ASP A O 1
ATOM 1640 N N . ALA A 1 208 ? -0.708 -32.719 -17.75 1 98.69 208 ALA A N 1
ATOM 1641 C CA . ALA A 1 208 ? -0.972 -31.438 -17.094 1 98.69 208 ALA A CA 1
ATOM 1642 C C . ALA A 1 208 ? -0.937 -30.281 -18.078 1 98.69 208 ALA A C 1
ATOM 1644 O O . ALA A 1 208 ? -0.091 -30.25 -18.984 1 98.69 208 ALA A O 1
ATOM 1645 N N . ILE A 1 209 ? -1.884 -29.375 -17.953 1 98.81 209 ILE A N 1
ATOM 1646 C CA . ILE A 1 209 ? -1.989 -28.188 -18.781 1 98.81 209 ILE A CA 1
ATOM 1647 C C . ILE A 1 209 ? -1.896 -26.938 -17.922 1 98.81 209 ILE A C 1
ATOM 1649 O O . ILE A 1 209 ? -2.676 -26.766 -16.984 1 98.81 209 ILE A O 1
ATOM 1653 N N . PHE A 1 210 ? -0.912 -26.094 -18.188 1 98.88 210 PHE A N 1
ATOM 1654 C CA . PHE A 1 210 ? -0.777 -24.797 -17.516 1 98.88 210 PHE A CA 1
ATOM 1655 C C . PHE A 1 210 ? -1.114 -23.656 -18.469 1 98.88 210 PHE A C 1
ATOM 1657 O O . PHE A 1 210 ? -0.404 -23.438 -19.453 1 98.88 210 PHE A O 1
ATOM 1664 N N . CYS A 1 211 ? -2.191 -22.969 -18.172 1 98.75 211 CYS A N 1
ATOM 1665 C CA . CYS A 1 211 ? -2.602 -21.812 -18.969 1 98.75 211 CYS A CA 1
ATOM 1666 C C . CYS A 1 211 ? -2.082 -20.516 -18.359 1 98.75 211 CYS A C 1
ATOM 1668 O O . CYS A 1 211 ? -2.678 -19.984 -17.422 1 98.75 211 CYS A O 1
ATOM 1670 N N . CYS A 1 212 ? -1.043 -19.969 -18.953 1 97.75 212 CYS A N 1
ATOM 1671 C CA . CYS A 1 212 ? -0.332 -18.828 -18.406 1 97.75 212 CYS A CA 1
ATOM 1672 C C . CYS A 1 212 ? -0.455 -17.609 -19.328 1 97.75 212 CYS A C 1
ATOM 1674 O O . CYS A 1 212 ? 0.543 -16.953 -19.625 1 97.75 212 CYS A O 1
ATOM 1676 N N . THR A 1 213 ? -1.72 -17.312 -19.734 1 95.44 213 THR A N 1
ATOM 1677 C CA . THR A 1 213 ? -1.969 -16.203 -20.656 1 95.44 213 THR A CA 1
ATOM 1678 C C . THR A 1 213 ? -3.102 -15.32 -20.141 1 95.44 213 THR A C 1
ATOM 1680 O O . THR A 1 213 ? -4.066 -15.82 -19.547 1 95.44 213 THR A O 1
ATOM 1683 N N . PRO A 1 214 ? -2.998 -14.039 -20.375 1 91.44 214 PRO A N 1
ATOM 1684 C CA . PRO A 1 214 ? -4.148 -13.18 -20.078 1 91.44 214 PRO A CA 1
ATOM 1685 C C . PRO A 1 214 ? -5.16 -13.141 -21.219 1 91.44 214 PRO A C 1
ATOM 1687 O O . PRO A 1 214 ? -5.582 -12.062 -21.641 1 91.44 214 PRO A O 1
ATOM 1690 N N . SER A 1 215 ? -5.598 -14.266 -21.641 1 93.75 215 SER A N 1
ATOM 1691 C CA . SER A 1 215 ? -6.418 -14.359 -22.844 1 93.75 215 SER A CA 1
ATOM 1692 C C . SER A 1 215 ? -7.875 -14.016 -22.547 1 93.75 215 SER A C 1
ATOM 1694 O O . SER A 1 215 ? -8.453 -14.508 -21.578 1 93.75 215 SER A O 1
ATOM 1696 N N . PRO A 1 216 ? -8.43 -13.18 -23.359 1 93.62 216 PRO A N 1
ATOM 1697 C CA . PRO A 1 216 ? -9.867 -12.945 -23.219 1 93.62 216 PRO A CA 1
ATOM 1698 C C . PRO A 1 216 ? -10.711 -14.078 -23.781 1 93.62 216 PRO A C 1
ATOM 1700 O O . PRO A 1 216 ? -11.906 -14.164 -23.484 1 93.62 216 PRO A O 1
ATOM 1703 N N . GLU A 1 217 ? -10.078 -14.891 -24.594 1 96.5 217 GLU A N 1
ATOM 1704 C CA . GLU A 1 217 ? -10.781 -15.984 -25.234 1 96.5 217 GLU A CA 1
ATOM 1705 C C . GLU A 1 217 ? -10.164 -17.328 -24.875 1 96.5 217 GLU A C 1
ATOM 1707 O O . GLU A 1 217 ? -8.961 -17.422 -24.625 1 96.5 217 GLU A O 1
ATOM 1712 N N . PRO A 1 218 ? -11.008 -18.406 -24.969 1 98 218 PRO A N 1
ATOM 1713 C CA . PRO A 1 218 ? -10.461 -19.719 -24.672 1 98 218 PRO A CA 1
ATOM 1714 C C . PRO A 1 218 ? -9.289 -20.094 -25.578 1 98 218 PRO A C 1
ATOM 1716 O O . PRO A 1 218 ? -9.305 -19.781 -26.766 1 98 218 PRO A O 1
ATOM 1719 N N . LEU A 1 219 ? -8.359 -20.781 -25.047 1 97.94 219 LEU A N 1
ATOM 1720 C CA . LEU A 1 219 ? -7.117 -21.094 -25.75 1 97.94 219 LEU A CA 1
ATOM 1721 C C . LEU A 1 219 ? -7.301 -22.266 -26.703 1 97.94 219 LEU A C 1
ATOM 1723 O O . LEU A 1 219 ? -6.492 -22.469 -27.609 1 97.94 219 LEU A O 1
ATOM 1727 N N . PHE A 1 220 ? -8.312 -23.078 -26.5 1 97.94 220 PHE A N 1
ATOM 1728 C CA . PHE A 1 220 ? -8.672 -24.203 -27.375 1 97.94 220 PHE A CA 1
ATOM 1729 C C . PHE A 1 220 ? -10.156 -24.516 -27.25 1 97.94 220 PHE A C 1
ATOM 1731 O O . PHE A 1 220 ? -10.789 -24.172 -26.25 1 97.94 220 PHE A O 1
ATOM 1738 N N . PRO A 1 221 ? -10.688 -25.125 -28.266 1 97.62 221 PRO A N 1
ATOM 1739 C CA . PRO A 1 221 ? -12.109 -25.469 -28.219 1 97.62 221 PRO A CA 1
ATOM 1740 C C . PRO A 1 221 ? -12.453 -26.453 -27.109 1 97.62 221 PRO A C 1
ATOM 1742 O O . PRO A 1 221 ? -11.664 -27.344 -26.797 1 97.62 221 PRO A O 1
ATOM 1745 N N . ALA A 1 222 ? -13.672 -26.312 -26.609 1 98 222 ALA A N 1
ATOM 1746 C CA . ALA A 1 222 ? -14.141 -27.156 -25.516 1 98 222 ALA A CA 1
ATOM 1747 C C . ALA A 1 222 ? -14.125 -28.625 -25.906 1 98 222 ALA A C 1
ATOM 1749 O O . ALA A 1 222 ? -13.812 -29.484 -25.078 1 98 222 ALA A O 1
ATOM 1750 N N . GLU A 1 223 ? -14.375 -28.875 -27.156 1 96.88 223 GLU A N 1
ATOM 1751 C CA . GLU A 1 223 ? -14.555 -30.234 -27.641 1 96.88 223 GLU A CA 1
ATOM 1752 C C . GLU A 1 223 ? -13.266 -31.031 -27.531 1 96.88 223 GLU A C 1
ATOM 1754 O O . GLU A 1 223 ? -13.281 -32.281 -27.578 1 96.88 223 GLU A O 1
ATOM 1759 N N . TYR A 1 224 ? -12.172 -30.328 -27.453 1 97.88 224 TYR A N 1
ATOM 1760 C CA . TYR A 1 224 ? -10.914 -31.047 -27.281 1 97.88 224 TYR A CA 1
ATOM 1761 C C . TYR A 1 224 ? -10.914 -31.875 -26 1 97.88 224 TYR A C 1
ATOM 1763 O O . TYR A 1 224 ? -10.25 -32.906 -25.922 1 97.88 224 TYR A O 1
ATOM 1771 N N . LEU A 1 225 ? -11.695 -31.438 -25 1 96 225 LEU A N 1
ATOM 1772 C CA . LEU A 1 225 ? -11.688 -32.094 -23.719 1 96 225 LEU A CA 1
ATOM 1773 C C . LEU A 1 225 ? -13.055 -32.688 -23.391 1 96 225 LEU A C 1
ATOM 1775 O O . LEU A 1 225 ? -13.18 -33.562 -22.531 1 96 225 LEU A O 1
ATOM 1779 N N . THR A 1 226 ? -14.094 -32.188 -24.062 1 94 226 THR A N 1
ATOM 1780 C CA . THR A 1 226 ?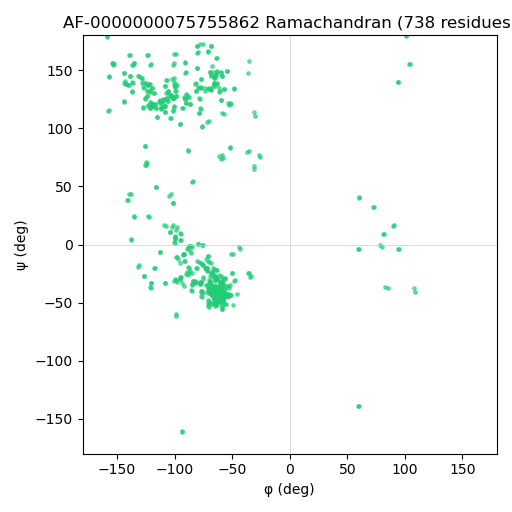 -15.438 -32.562 -23.656 1 94 226 THR A CA 1
ATOM 1781 C C . THR A 1 226 ? -15.969 -33.688 -24.562 1 94 226 THR A C 1
ATOM 1783 O O . THR A 1 226 ? -17 -34.312 -24.266 1 94 226 THR A O 1
ATOM 1786 N N . SER A 1 227 ? -15.25 -33.969 -25.672 1 93.5 227 SER A N 1
ATOM 1787 C CA . SER A 1 227 ? -15.625 -35.094 -26.516 1 93.5 227 SER A CA 1
ATOM 1788 C C . SER A 1 227 ? -15.32 -36.406 -25.844 1 93.5 227 SER A C 1
ATOM 1790 O O . SER A 1 227 ? -14.617 -36.469 -24.828 1 93.5 227 SER A O 1
ATOM 1792 N N . GLY A 1 228 ? -15.859 -37.5 -26.359 1 89.75 228 GLY A N 1
ATOM 1793 C CA . GLY A 1 228 ? -15.594 -38.812 -25.828 1 89.75 228 GLY A CA 1
ATOM 1794 C C . GLY A 1 228 ? -14.117 -39.125 -25.734 1 89.75 228 GLY A C 1
ATOM 1795 O O . GLY A 1 228 ? -13.648 -39.656 -24.719 1 89.75 228 GLY A O 1
ATOM 1796 N N . GLU A 1 229 ? -13.383 -38.812 -26.781 1 91.25 229 GLU A N 1
ATOM 1797 C CA . GLU A 1 229 ? -11.938 -39.062 -26.812 1 91.25 229 GLU A CA 1
ATOM 1798 C C . GLU A 1 229 ? -11.219 -38.156 -25.812 1 91.25 229 GLU A C 1
ATOM 1800 O O . GLU A 1 229 ? -10.266 -38.594 -25.156 1 91.25 229 GLU A O 1
ATOM 1805 N N . GLY A 1 230 ? -11.695 -36.969 -25.688 1 91.25 230 GLY A N 1
ATOM 1806 C CA . GLY A 1 230 ? -11.086 -36 -24.781 1 91.25 230 GLY A CA 1
ATOM 1807 C C . GLY A 1 230 ? -11.234 -36.344 -23.328 1 91.25 230 GLY A C 1
ATOM 1808 O O . GLY A 1 230 ? -10.391 -36 -22.5 1 91.25 230 GLY A O 1
ATOM 1809 N N . ARG A 1 231 ? -12.242 -37.125 -23.047 1 90.38 231 ARG A N 1
ATOM 1810 C CA . ARG A 1 231 ? -12.578 -37.469 -21.672 1 90.38 231 ARG A CA 1
ATOM 1811 C C . ARG A 1 231 ? -11.836 -38.719 -21.219 1 90.38 231 ARG A C 1
ATOM 1813 O O . ARG A 1 231 ? -11.977 -39.156 -20.078 1 90.38 231 ARG A O 1
ATOM 1820 N N . GLN A 1 232 ? -11.125 -39.312 -22.047 1 89.56 232 GLN A N 1
ATOM 1821 C CA . GLN A 1 232 ? -10.547 -40.625 -21.781 1 89.56 232 GLN A CA 1
ATOM 1822 C C . GLN A 1 232 ? -9.367 -40.5 -20.812 1 89.56 232 GLN A C 1
ATOM 1824 O O . GLN A 1 232 ? -8.961 -41.5 -20.203 1 89.56 232 GLN A O 1
ATOM 1829 N N . LYS A 1 233 ? -8.875 -39.344 -20.688 1 93 233 LYS A N 1
ATOM 1830 C CA . LYS A 1 233 ? -7.699 -39.156 -19.844 1 93 233 LYS A CA 1
ATOM 1831 C C . LYS A 1 233 ? -7.969 -38.094 -18.766 1 93 233 LYS A C 1
ATOM 1833 O O . LYS A 1 233 ? -8.555 -37.031 -19.047 1 93 233 LYS A O 1
ATOM 1838 N N . GLY A 1 234 ? -7.609 -38.469 -17.531 1 93.94 234 GLY A N 1
ATOM 1839 C CA . GLY A 1 234 ? -7.609 -37.469 -16.484 1 93.94 234 GLY A CA 1
ATOM 1840 C C . GLY A 1 234 ? -6.395 -36.562 -16.516 1 93.94 234 GLY A C 1
ATOM 1841 O O . GLY A 1 234 ? -5.277 -37 -16.75 1 93.94 234 GLY A O 1
ATOM 1842 N N . ARG A 1 235 ? -6.691 -35.281 -16.359 1 95.75 235 ARG A N 1
ATOM 1843 C CA . ARG A 1 235 ? -5.605 -34.312 -16.453 1 95.75 235 ARG A CA 1
ATOM 1844 C C . ARG A 1 235 ? -5.715 -33.25 -15.367 1 95.75 235 ARG A C 1
ATOM 1846 O O . ARG A 1 235 ? -6.777 -33.094 -14.766 1 95.75 235 ARG A O 1
ATOM 1853 N N . LEU A 1 236 ? -4.551 -32.688 -15.039 1 97.88 236 LEU A N 1
ATOM 1854 C CA . LEU A 1 236 ? -4.527 -31.438 -14.266 1 97.88 236 LEU A CA 1
ATOM 1855 C C . LEU A 1 236 ? -4.539 -30.219 -15.188 1 97.88 236 LEU A C 1
ATOM 1857 O O . LEU A 1 236 ? -3.697 -30.109 -16.078 1 97.88 236 LEU A O 1
ATOM 1861 N N . ILE A 1 237 ? -5.527 -29.391 -15.016 1 98.31 237 ILE A N 1
ATOM 1862 C CA . ILE A 1 237 ? -5.621 -28.172 -15.805 1 98.31 237 ILE A CA 1
ATOM 1863 C C . ILE A 1 237 ? -5.594 -26.953 -14.875 1 98.31 237 ILE A C 1
ATOM 1865 O O . ILE A 1 237 ? -6.477 -26.797 -14.023 1 98.31 237 ILE A O 1
ATOM 1869 N N . CYS A 1 238 ? -4.594 -26.141 -15.062 1 98.56 238 CYS A N 1
ATOM 1870 C CA . CYS A 1 238 ? -4.469 -24.938 -14.25 1 98.56 238 CYS A CA 1
ATOM 1871 C C . CYS A 1 238 ? -4.695 -23.672 -15.094 1 98.56 238 CYS A C 1
ATOM 1873 O O . CYS A 1 238 ? -3.959 -23.422 -16.047 1 98.56 238 CYS A O 1
ATOM 1875 N N . ALA A 1 239 ? -5.719 -22.953 -14.758 1 98.31 239 ALA A N 1
ATOM 1876 C CA . ALA A 1 239 ? -5.957 -21.641 -15.352 1 98.31 239 ALA A CA 1
ATOM 1877 C C . ALA A 1 239 ? -5.348 -20.531 -14.508 1 98.31 239 ALA A C 1
ATOM 1879 O O . ALA A 1 239 ? -5.812 -20.281 -13.391 1 98.31 239 ALA A O 1
ATOM 1880 N N . ILE A 1 240 ? -4.371 -19.797 -15.094 1 96.44 240 ILE A N 1
ATOM 1881 C CA . ILE A 1 240 ? -3.5 -18.938 -14.289 1 96.44 240 ILE A CA 1
ATOM 1882 C C . ILE A 1 240 ? -3.623 -17.484 -14.75 1 96.44 240 ILE A C 1
ATOM 1884 O O . ILE A 1 240 ? -3.713 -16.578 -13.93 1 96.44 240 ILE A O 1
ATOM 1888 N N . GLY A 1 241 ? -3.76 -17.219 -15.961 1 93.31 241 GLY A N 1
ATOM 1889 C CA . GLY A 1 241 ? -3.441 -15.906 -16.5 1 93.31 241 GLY A CA 1
ATOM 1890 C C . GLY A 1 241 ? -4.648 -14.992 -16.609 1 93.31 241 GLY A C 1
ATOM 1891 O O . GLY A 1 241 ? -4.508 -13.773 -16.656 1 93.31 241 GLY A O 1
ATOM 1892 N N . SER A 1 242 ? -5.855 -15.57 -16.812 1 90.31 242 SER A N 1
ATOM 1893 C CA . SER A 1 242 ? -7.051 -14.734 -16.875 1 90.31 242 SER A CA 1
ATOM 1894 C C . SER A 1 242 ? -7.383 -14.141 -15.508 1 90.31 242 SER A C 1
ATOM 1896 O O . SER A 1 242 ? -7.387 -14.852 -14.5 1 90.31 242 SER A O 1
ATOM 1898 N N . TYR A 1 243 ? -7.688 -12.781 -15.477 1 85.12 243 TYR A N 1
ATOM 1899 C CA . TYR A 1 243 ? -7.805 -12.148 -14.164 1 85.12 243 TYR A CA 1
ATOM 1900 C C . TYR A 1 243 ? -9 -11.203 -14.125 1 85.12 243 TYR A C 1
ATOM 1902 O O . TYR A 1 243 ? -9.172 -10.461 -13.156 1 85.12 243 TYR A O 1
ATOM 1910 N N . LYS A 1 244 ? -9.758 -11.141 -15.148 1 86.5 244 LYS A N 1
ATOM 1911 C CA . LYS A 1 244 ? -10.977 -10.344 -15.188 1 86.5 244 LYS A CA 1
ATOM 1912 C C . LYS A 1 244 ? -12.18 -11.211 -15.547 1 86.5 244 LYS A C 1
ATOM 1914 O O . LYS A 1 244 ? -12.039 -12.266 -16.156 1 86.5 244 LYS A O 1
ATOM 1919 N N . ALA A 1 245 ? -13.336 -10.664 -15.273 1 92.12 245 ALA A N 1
ATOM 1920 C CA . ALA A 1 245 ? -14.586 -11.414 -15.438 1 92.12 245 ALA A CA 1
ATOM 1921 C C . ALA A 1 245 ? -14.828 -11.758 -16.906 1 92.12 245 ALA A C 1
ATOM 1923 O O . ALA A 1 245 ? -15.469 -12.766 -17.203 1 92.12 245 ALA A O 1
ATOM 1924 N N . HIS A 1 246 ? -14.305 -10.969 -17.812 1 93.56 246 HIS A N 1
ATOM 1925 C CA . HIS A 1 246 ? -14.594 -11.195 -19.219 1 93.56 246 HIS A CA 1
ATOM 1926 C C . HIS A 1 246 ? -13.531 -12.086 -19.859 1 93.56 246 HIS A C 1
ATOM 1928 O O . HIS A 1 246 ? -13.664 -12.492 -21.016 1 93.56 246 HIS A O 1
ATOM 1934 N N . MET A 1 247 ? -12.484 -12.367 -19.172 1 93.38 247 MET A N 1
ATOM 1935 C CA . MET A 1 247 ? -11.406 -13.203 -19.688 1 93.38 247 MET A CA 1
ATOM 1936 C C . MET A 1 247 ? -11.641 -14.672 -19.344 1 93.38 247 MET A C 1
ATOM 1938 O O . MET A 1 247 ? -12.227 -14.984 -18.312 1 93.38 247 MET A O 1
ATOM 1942 N N . ALA A 1 248 ? -11.18 -15.586 -20.25 1 97.19 248 ALA A N 1
ATOM 1943 C CA . ALA A 1 248 ? -11.25 -17.016 -19.984 1 97.19 248 ALA A CA 1
ATOM 1944 C C . ALA A 1 248 ? -10.219 -17.781 -20.812 1 97.19 248 ALA A C 1
ATOM 1946 O O . ALA A 1 248 ? -10.297 -17.797 -22.047 1 97.19 248 ALA A O 1
ATOM 1947 N N . GLU A 1 249 ? -9.289 -18.391 -20.172 1 98.06 249 GLU A N 1
ATOM 1948 C CA . GLU A 1 249 ? -8.328 -19.234 -20.859 1 98.06 249 GLU A CA 1
ATOM 1949 C C . GLU A 1 249 ? -8.93 -20.594 -21.219 1 98.06 249 GLU A C 1
ATOM 1951 O O . GLU A 1 249 ? -8.562 -21.203 -22.234 1 98.06 249 GLU A O 1
ATOM 1956 N N . ILE A 1 250 ? -9.82 -21.062 -20.344 1 98.38 250 ILE A N 1
ATOM 1957 C CA . ILE A 1 250 ? -10.516 -22.328 -20.516 1 98.38 250 ILE A CA 1
ATOM 1958 C C . ILE A 1 250 ? -11.977 -22.062 -20.891 1 98.38 250 ILE A C 1
ATOM 1960 O O . ILE A 1 250 ? -12.648 -21.234 -20.281 1 98.38 250 ILE A O 1
ATOM 1964 N N . HIS A 1 251 ? -12.398 -22.734 -21.922 1 98.19 251 HIS A N 1
ATOM 1965 C CA . HIS A 1 251 ? -13.781 -22.578 -22.359 1 98.19 251 HIS A CA 1
ATOM 1966 C C . HIS A 1 251 ? -14.75 -22.906 -21.219 1 98.19 251 HIS A C 1
ATOM 1968 O O . HIS A 1 251 ? -14.633 -23.969 -20.594 1 98.19 251 HIS A O 1
ATOM 1974 N N . PRO A 1 252 ? -15.766 -22.047 -21.016 1 97.69 252 PRO A N 1
ATOM 1975 C CA . PRO A 1 252 ? -16.719 -22.266 -19.922 1 97.69 252 PRO A CA 1
ATOM 1976 C C . PRO A 1 252 ? -17.391 -23.625 -20 1 97.69 252 PRO A C 1
ATOM 1978 O O . PRO A 1 252 ? -17.734 -24.203 -18.969 1 97.69 252 PRO A O 1
ATOM 1981 N N . ASP A 1 253 ? -17.547 -24.156 -21.125 1 97.38 253 ASP A N 1
ATOM 1982 C CA . ASP A 1 253 ? -18.203 -25.453 -21.297 1 97.38 253 ASP A CA 1
ATOM 1983 C C . ASP A 1 253 ? -17.391 -26.578 -20.656 1 97.38 253 ASP A C 1
ATOM 1985 O O . ASP A 1 253 ? -17.953 -27.594 -20.25 1 97.38 253 ASP A O 1
ATOM 1989 N N . ILE A 1 254 ? -16.094 -26.375 -20.609 1 97.12 254 ILE A N 1
ATOM 1990 C CA . ILE A 1 254 ? -15.242 -27.375 -19.969 1 97.12 254 ILE A CA 1
ATOM 1991 C C . ILE A 1 254 ? -15.508 -27.406 -18.469 1 97.12 254 ILE A C 1
ATOM 1993 O O . ILE A 1 254 ? -15.57 -28.484 -17.859 1 97.12 254 ILE A O 1
ATOM 1997 N N . LEU A 1 255 ? -15.703 -26.234 -17.859 1 97.44 255 LEU A N 1
ATOM 1998 C CA . LEU A 1 255 ? -16.031 -26.172 -16.453 1 97.44 255 LEU A CA 1
ATOM 1999 C C . LEU A 1 255 ? -17.422 -26.75 -16.188 1 97.44 255 LEU A C 1
ATOM 2001 O O . LEU A 1 255 ? -17.609 -27.5 -15.227 1 97.44 255 LEU A O 1
ATOM 2005 N N . ARG A 1 256 ? -18.391 -26.375 -17.047 1 96.12 256 ARG A N 1
ATOM 2006 C CA . ARG A 1 256 ? -19.734 -26.906 -16.906 1 96.12 256 ARG A CA 1
ATOM 2007 C C . ARG A 1 256 ? -19.719 -28.438 -16.969 1 96.12 256 ARG A C 1
ATOM 2009 O O . ARG A 1 256 ? -20.406 -29.094 -16.188 1 96.12 256 ARG A O 1
ATOM 2016 N N . ASP A 1 257 ? -18.984 -28.891 -17.922 1 94.44 257 ASP A N 1
ATOM 2017 C CA . ASP A 1 257 ? -18.875 -30.328 -18.094 1 94.44 257 ASP A CA 1
ATOM 2018 C C . ASP A 1 257 ? -18.297 -30.984 -16.844 1 94.44 257 ASP A C 1
ATOM 2020 O O . ASP A 1 257 ? -18.734 -32.062 -16.438 1 94.44 257 ASP A O 1
ATOM 2024 N N . GLU A 1 258 ? -17.328 -30.344 -16.219 1 94.12 258 GLU A N 1
ATOM 2025 C CA . GLU A 1 258 ? -16.656 -30.875 -15.047 1 94.12 258 GLU A CA 1
ATOM 2026 C C . GLU A 1 258 ? -17.609 -30.953 -13.852 1 94.12 258 GLU A C 1
ATOM 2028 O O . GLU A 1 258 ? -17.609 -31.938 -13.109 1 94.12 258 GLU A O 1
ATOM 2033 N N . VAL A 1 259 ? -18.453 -29.938 -13.688 1 93.88 259 VAL A N 1
ATOM 2034 C CA . VAL A 1 259 ? -19.234 -29.859 -12.461 1 93.88 259 VAL A CA 1
ATOM 2035 C C . VAL A 1 259 ? -20.562 -30.609 -12.641 1 93.88 259 VAL A C 1
ATOM 2037 O O . VAL A 1 259 ? -21.234 -30.938 -11.664 1 93.88 259 VAL A O 1
ATOM 2040 N N . ASN A 1 260 ? -21.016 -30.734 -13.852 1 87.75 260 ASN A N 1
ATOM 2041 C CA . ASN A 1 260 ? -22.25 -31.453 -14.109 1 87.75 260 ASN A CA 1
ATOM 2042 C C . ASN A 1 260 ? -22 -32.938 -14.312 1 87.75 260 ASN A C 1
ATOM 2044 O O . ASN A 1 260 ? -21.562 -33.375 -15.383 1 87.75 260 ASN A O 1
ATOM 2048 N N . LEU A 1 261 ? -21.875 -33.594 -13.125 1 71 261 LEU A N 1
ATOM 2049 C CA . LEU A 1 261 ? -21.625 -35.031 -13.141 1 71 261 LEU A CA 1
ATOM 2050 C C . LEU A 1 261 ? -22.766 -35.781 -13.82 1 71 261 LEU A C 1
ATOM 2052 O O . LEU A 1 261 ? -23.938 -35.594 -13.477 1 71 261 LEU A O 1
ATOM 2056 N N . GLN A 1 262 ? -22.891 -35.781 -15.055 1 56.72 262 GLN A N 1
ATOM 2057 C CA . GLN A 1 262 ? -23.938 -36.625 -15.633 1 56.72 262 GLN A CA 1
ATOM 2058 C C . GLN A 1 262 ? -23.859 -38.062 -15.109 1 56.72 262 GLN A C 1
ATOM 2060 O O . GLN A 1 262 ? -22.766 -38.594 -14.914 1 56.72 262 GLN A O 1
ATOM 2065 N N . ALA A 1 263 ? -25.062 -38.5 -14.438 1 46.69 263 ALA A N 1
ATOM 2066 C CA . ALA A 1 263 ? -25.266 -39.906 -14.102 1 46.69 263 ALA A CA 1
ATOM 2067 C C . ALA A 1 263 ? -24.594 -40.812 -15.109 1 46.69 263 ALA A C 1
ATOM 2069 O O . ALA A 1 263 ? -24.609 -40.531 -16.312 1 46.69 263 ALA A O 1
ATOM 2070 N N . ALA A 1 264 ? -23.594 -41.5 -14.578 1 44.31 264 ALA A N 1
ATOM 2071 C CA . ALA A 1 264 ? -22.984 -42.594 -15.352 1 44.31 264 ALA A CA 1
ATOM 2072 C C . ALA A 1 264 ? -24 -43.25 -16.266 1 44.31 264 ALA A C 1
ATOM 2074 O O . ALA A 1 264 ? -24.938 -43.906 -15.805 1 44.31 264 ALA A O 1
ATOM 2075 N N . HIS A 1 265 ? -24.594 -42.719 -17.25 1 41.47 265 HIS A N 1
ATOM 2076 C CA . HIS A 1 265 ? -25.141 -43.781 -18.078 1 41.47 265 HIS A CA 1
ATOM 2077 C C . HIS A 1 265 ? -24.234 -45 -18.109 1 41.47 265 HIS A C 1
ATOM 2079 O O . HIS A 1 265 ? -23.031 -44.906 -17.828 1 41.47 265 HIS A O 1
ATOM 2085 N N . SER A 1 266 ? -24.719 -46.375 -18.453 1 36.97 266 SER A N 1
ATOM 2086 C CA . SER A 1 266 ? -24.297 -47.75 -18.328 1 36.97 266 SER A CA 1
ATOM 2087 C C . SER A 1 266 ? -22.875 -47.969 -18.812 1 36.97 266 SER A C 1
ATOM 2089 O O . SER A 1 266 ? -22.312 -49.031 -18.672 1 36.97 266 SER A O 1
ATOM 2091 N N . HIS A 1 267 ? -22.484 -47.5 -20.156 1 37.97 267 HIS A N 1
ATOM 2092 C CA . HIS A 1 267 ? -21.484 -48.312 -20.812 1 37.97 267 HIS A CA 1
ATOM 2093 C C . HIS A 1 267 ? -20.141 -48.219 -20.094 1 37.97 267 HIS A C 1
ATOM 2095 O O . HIS A 1 267 ? -19.875 -47.219 -19.391 1 37.97 267 HIS A O 1
ATOM 2101 N N . TRP A 1 268 ? -19.172 -49.281 -20.156 1 37.38 268 TRP A N 1
ATOM 2102 C CA . TRP A 1 268 ? -17.906 -49.875 -19.703 1 37.38 268 TRP A CA 1
ATOM 2103 C C . TRP A 1 268 ? -16.781 -48.875 -19.781 1 37.38 268 TRP A C 1
ATOM 2105 O O . TRP A 1 268 ? -15.602 -49.25 -19.781 1 37.38 268 TRP A O 1
ATOM 2115 N N . HIS A 1 269 ? -16.953 -47.625 -20.391 1 43.09 269 HIS A N 1
ATOM 2116 C CA . HIS A 1 269 ? -15.656 -47.031 -20.656 1 43.09 269 HIS A CA 1
ATOM 2117 C C . HIS A 1 269 ? -15 -46.531 -19.375 1 43.09 269 HIS A C 1
ATOM 2119 O O . HIS A 1 269 ? -15.688 -46.156 -18.438 1 43.09 269 HIS A O 1
ATOM 2125 N N . LYS A 1 270 ? -13.711 -46.812 -19.172 1 48.25 270 LYS A N 1
ATOM 2126 C CA . LYS A 1 270 ? -12.758 -46.438 -18.141 1 48.25 270 LYS A CA 1
ATOM 2127 C C . LYS A 1 270 ? -12.969 -45 -17.672 1 48.25 270 LYS A C 1
ATOM 2129 O O . LYS A 1 270 ? -12.656 -44.062 -18.391 1 48.25 270 LYS A O 1
ATOM 2134 N N . LYS A 1 271 ? -13.961 -44.656 -16.781 1 54.91 271 LYS A N 1
ATOM 2135 C CA . LYS A 1 271 ? -14.5 -43.375 -16.375 1 54.91 271 LYS A CA 1
ATOM 2136 C C . LYS A 1 271 ? -13.492 -42.594 -15.531 1 54.91 271 LYS A C 1
ATOM 2138 O O . LYS A 1 271 ? -12.977 -43.125 -14.539 1 54.91 271 LYS A O 1
ATOM 2143 N N . VAL A 1 272 ? -12.898 -41.562 -16.125 1 61.47 272 VAL A N 1
ATOM 2144 C CA . VAL A 1 272 ? -12.086 -40.625 -15.352 1 61.47 272 VAL A CA 1
ATOM 2145 C C . VAL A 1 272 ? -12.906 -40.094 -14.18 1 61.47 272 VAL A C 1
ATOM 2147 O O . VAL A 1 272 ? -14.07 -39.719 -14.344 1 61.47 272 VAL A O 1
ATOM 2150 N N . HIS A 1 273 ? -12.406 -40.312 -12.984 1 70.06 273 HIS A N 1
ATOM 2151 C CA . HIS A 1 273 ? -13.047 -39.812 -11.773 1 70.06 273 HIS A CA 1
ATOM 2152 C C . HIS A 1 273 ? -13.18 -38.281 -11.812 1 70.06 273 HIS A C 1
ATOM 2154 O O . HIS A 1 273 ? -12.211 -37.594 -12.086 1 70.06 273 HIS A O 1
ATOM 2160 N N . ARG A 1 274 ? -14.445 -37.906 -11.891 1 71.94 274 ARG A N 1
ATOM 2161 C CA . ARG A 1 274 ? -14.742 -36.469 -11.797 1 71.94 274 ARG A CA 1
ATOM 2162 C C . ARG A 1 274 ? -15.227 -36.125 -10.398 1 71.94 274 ARG A C 1
ATOM 2164 O O . ARG A 1 274 ? -15.867 -36.938 -9.719 1 71.94 274 ARG A O 1
ATOM 2171 N N . SER A 1 275 ? -14.719 -34.969 -9.984 1 73 275 SER A N 1
ATOM 2172 C CA . SER A 1 275 ? -15.023 -34.562 -8.617 1 73 275 SER A CA 1
ATOM 2173 C C . SER A 1 275 ? -16.312 -33.75 -8.57 1 73 275 SER A C 1
ATOM 2175 O O . SER A 1 275 ? -16.938 -33.625 -7.52 1 73 275 SER A O 1
ATOM 2177 N N . GLY A 1 276 ? -16.641 -33.156 -9.68 1 85.94 276 GLY A N 1
ATOM 2178 C CA . GLY A 1 276 ? -17.812 -32.281 -9.664 1 85.94 276 GLY A CA 1
ATOM 2179 C C . GLY A 1 276 ? -17.516 -30.891 -9.109 1 85.94 276 GLY A C 1
ATOM 2180 O O . GLY A 1 276 ? -18.438 -30.125 -8.828 1 85.94 276 GLY A O 1
ATOM 2181 N N . VAL A 1 277 ? -16.219 -30.672 -8.922 1 91.5 277 VAL A N 1
ATOM 2182 C CA . VAL A 1 277 ? -15.898 -29.375 -8.336 1 91.5 277 VAL A CA 1
ATOM 2183 C C . VAL A 1 277 ? -14.727 -28.734 -9.086 1 91.5 277 VAL A C 1
ATOM 2185 O O . VAL A 1 277 ? -13.961 -29.438 -9.75 1 91.5 277 VAL A O 1
ATOM 2188 N N . ILE A 1 278 ? -14.648 -27.453 -9.008 1 96.19 278 ILE A N 1
ATOM 2189 C CA . ILE A 1 278 ? -13.508 -26.672 -9.469 1 96.19 278 ILE A CA 1
ATOM 2190 C C . ILE A 1 278 ? -12.672 -26.219 -8.273 1 96.19 278 ILE A C 1
ATOM 2192 O O . ILE A 1 278 ? -13.219 -25.734 -7.277 1 96.19 278 ILE A O 1
ATOM 2196 N N . LEU A 1 279 ? -11.406 -26.484 -8.352 1 96.25 279 LEU A N 1
ATOM 2197 C CA . LEU A 1 279 ? -10.5 -26.031 -7.297 1 96.25 279 LEU A CA 1
ATOM 2198 C C . LEU A 1 279 ? -10.109 -24.562 -7.504 1 96.25 279 LEU A C 1
ATOM 2200 O O . LEU A 1 279 ? -9.859 -24.141 -8.633 1 96.25 279 LEU A O 1
ATOM 2204 N N . VAL A 1 280 ? -10.07 -23.781 -6.383 1 96.5 280 VAL A N 1
ATOM 2205 C CA . VAL A 1 280 ? -9.672 -22.375 -6.426 1 96.5 280 VAL A CA 1
ATOM 2206 C C . VAL A 1 280 ? -8.789 -22.047 -5.219 1 96.5 280 VAL A C 1
ATOM 2208 O O . VAL A 1 280 ? -8.703 -22.844 -4.277 1 96.5 280 VAL A O 1
ATOM 2211 N N . ASP A 1 281 ? -8.086 -20.969 -5.281 1 94.31 281 ASP A N 1
ATOM 2212 C CA . ASP A 1 281 ? -7.316 -20.531 -4.113 1 94.31 281 ASP A CA 1
ATOM 2213 C C . ASP A 1 281 ? -8.203 -19.781 -3.123 1 94.31 281 ASP A C 1
ATOM 2215 O O . ASP A 1 281 ? -7.965 -19.828 -1.914 1 94.31 281 ASP A O 1
ATOM 2219 N N . SER A 1 282 ? -9.188 -19.094 -3.613 1 90.94 282 SER A N 1
ATOM 2220 C CA . SER A 1 282 ? -10.164 -18.391 -2.789 1 90.94 282 SER A CA 1
ATOM 2221 C C . SER A 1 282 ? -11.555 -18.438 -3.416 1 90.94 282 SER A C 1
ATOM 2223 O O . SER A 1 282 ? -11.742 -17.984 -4.547 1 90.94 282 SER A O 1
ATOM 2225 N N . LEU A 1 283 ? -12.43 -18.938 -2.646 1 91.31 283 LEU A N 1
ATOM 2226 C CA . LEU A 1 283 ? -13.805 -19.062 -3.111 1 91.31 283 LEU A CA 1
ATOM 2227 C C . LEU A 1 283 ? -14.398 -17.688 -3.418 1 91.31 283 LEU A C 1
ATOM 2229 O O . LEU A 1 283 ? -14.914 -17.453 -4.516 1 91.31 283 LEU A O 1
ATOM 2233 N N . ASP A 1 284 ? -14.25 -16.766 -2.508 1 87 284 ASP A N 1
ATOM 2234 C CA . ASP A 1 284 ? -14.836 -15.438 -2.639 1 87 284 ASP A CA 1
ATOM 2235 C C . ASP A 1 284 ? -14.258 -14.695 -3.84 1 87 284 ASP A C 1
ATOM 2237 O O . ASP A 1 284 ? -15 -14.133 -4.648 1 87 284 ASP A O 1
ATOM 2241 N N . ALA A 1 285 ? -13 -14.719 -3.955 1 87.69 285 ALA A N 1
ATOM 2242 C CA . ALA A 1 285 ? -12.344 -14.008 -5.047 1 87.69 285 ALA A CA 1
ATOM 2243 C C . ALA A 1 285 ? -12.688 -14.633 -6.395 1 87.69 285 ALA A C 1
ATOM 2245 O O . ALA A 1 285 ? -12.914 -13.922 -7.375 1 87.69 285 ALA A O 1
ATOM 2246 N N . ALA A 1 286 ? -12.742 -15.938 -6.473 1 93.12 286 ALA A N 1
ATOM 2247 C CA . ALA A 1 286 ? -13.008 -16.641 -7.73 1 93.12 286 ALA A CA 1
ATOM 2248 C C . ALA A 1 286 ? -14.414 -16.344 -8.234 1 93.12 286 ALA A C 1
ATOM 2250 O O . ALA A 1 286 ? -14.617 -16.078 -9.422 1 93.12 286 ALA A O 1
ATOM 2251 N N . LEU A 1 287 ? -15.359 -16.344 -7.352 1 93.31 287 LEU A N 1
ATOM 2252 C CA . LEU A 1 287 ? -16.75 -16.125 -7.73 1 93.31 287 LEU A CA 1
ATOM 2253 C C . LEU A 1 287 ? -16.953 -14.68 -8.203 1 93.31 287 LEU A C 1
ATOM 2255 O O . LEU A 1 287 ? -17.828 -14.414 -9.039 1 93.31 287 LEU A O 1
ATOM 2259 N N . LYS A 1 288 ? -16.109 -13.844 -7.75 1 89 288 LYS A N 1
ATOM 2260 C CA . LYS A 1 288 ? -16.281 -12.422 -8.047 1 89 288 LYS A CA 1
ATOM 2261 C C . LYS A 1 288 ? -15.461 -12.016 -9.273 1 89 288 LYS A C 1
ATOM 2263 O O . LYS A 1 288 ? -15.875 -11.141 -10.031 1 89 288 LYS A O 1
ATOM 2268 N N . GLU A 1 289 ? -14.344 -12.727 -9.539 1 89.81 289 GLU A N 1
ATOM 2269 C CA . GLU A 1 289 ? -13.391 -12.141 -10.477 1 89.81 289 GLU A CA 1
ATOM 2270 C C . GLU A 1 289 ? -13.062 -13.109 -11.609 1 89.81 289 GLU A C 1
ATOM 2272 O O . GLU A 1 289 ? -12.664 -12.68 -12.695 1 89.81 289 GLU A O 1
ATOM 2277 N N . ALA A 1 290 ? -13.148 -14.391 -11.453 1 94.75 290 ALA A N 1
ATOM 2278 C CA . ALA A 1 290 ? -12.664 -15.367 -12.422 1 94.75 290 ALA A CA 1
ATOM 2279 C C . ALA A 1 290 ? -13.648 -15.531 -13.578 1 94.75 290 ALA A C 1
ATOM 2281 O O . ALA A 1 290 ? -14.734 -16.094 -13.406 1 94.75 290 ALA A O 1
ATOM 2282 N N . GLY A 1 291 ? -13.211 -15.125 -14.695 1 96.38 291 GLY A N 1
ATOM 2283 C CA . GLY A 1 291 ? -14.078 -15.172 -15.859 1 96.38 291 GLY A CA 1
ATOM 2284 C C . GLY A 1 291 ? -14.555 -16.578 -16.188 1 96.38 291 GLY A C 1
ATOM 2285 O O . GLY A 1 291 ? -15.711 -16.766 -16.562 1 96.38 291 GLY A O 1
ATOM 2286 N N . GLU A 1 292 ? -13.688 -17.625 -16.094 1 97.38 292 GLU A N 1
ATOM 2287 C CA . GLU A 1 292 ? -14.078 -19.016 -16.359 1 97.38 292 GLU A CA 1
ATOM 2288 C C . GLU A 1 292 ? -15.273 -19.422 -15.5 1 97.38 292 GLU A C 1
ATOM 2290 O O . GLU A 1 292 ? -16.219 -20.031 -16 1 97.38 292 GLU A O 1
ATOM 2295 N N . ILE A 1 293 ? -15.242 -19.031 -14.266 1 97.62 293 ILE A N 1
ATOM 2296 C CA . ILE A 1 293 ? -16.234 -19.453 -13.273 1 97.62 293 ILE A CA 1
ATOM 2297 C C . ILE A 1 293 ? -17.531 -18.656 -13.484 1 97.62 293 ILE A C 1
ATOM 2299 O O . ILE A 1 293 ? -18.625 -19.234 -13.516 1 97.62 293 ILE A O 1
ATOM 2303 N N . ILE A 1 294 ? -17.406 -17.391 -13.68 1 97.62 294 ILE A N 1
ATOM 2304 C CA . ILE A 1 294 ? -18.547 -16.516 -13.852 1 97.62 294 ILE A CA 1
ATOM 2305 C C . ILE A 1 294 ? -19.297 -16.875 -15.125 1 97.62 294 ILE A C 1
ATOM 2307 O O . ILE A 1 294 ? -20.516 -17.094 -15.102 1 97.62 294 ILE A O 1
ATOM 2311 N N . GLN A 1 295 ? -18.609 -17.016 -16.203 1 97.88 295 GLN A N 1
ATOM 2312 C CA . GLN A 1 295 ? -19.219 -17.281 -17.516 1 97.88 295 GLN A CA 1
ATOM 2313 C C . GLN A 1 295 ? -19.812 -18.688 -17.578 1 97.88 295 GLN A C 1
ATOM 2315 O O . GLN A 1 295 ? -20.781 -18.922 -18.297 1 97.88 295 GLN A O 1
ATOM 2320 N N . ALA A 1 296 ? -19.234 -19.578 -16.859 1 97.88 296 ALA A N 1
ATOM 2321 C CA . ALA A 1 296 ? -19.734 -20.953 -16.844 1 97.88 296 ALA A CA 1
ATOM 2322 C C . ALA A 1 296 ? -20.938 -21.078 -15.906 1 97.88 296 ALA A C 1
ATOM 2324 O O . ALA A 1 296 ? -21.641 -22.094 -15.922 1 97.88 296 ALA A O 1
ATOM 2325 N N . GLY A 1 297 ? -21.125 -20.047 -15.062 1 97.19 297 GLY A N 1
ATOM 2326 C CA . GLY A 1 297 ? -22.219 -20.109 -14.117 1 97.19 297 GLY A CA 1
ATOM 2327 C C . GLY A 1 297 ? -22 -21.094 -12.992 1 97.19 297 GLY A C 1
ATOM 2328 O O . GLY A 1 297 ? -22.938 -21.766 -12.547 1 97.19 297 GLY A O 1
ATOM 2329 N N . ILE A 1 298 ? -20.781 -21.25 -12.609 1 96.88 298 ILE A N 1
ATOM 2330 C CA . ILE A 1 298 ? -20.438 -22.188 -11.547 1 96.88 298 ILE A CA 1
ATOM 2331 C C . ILE A 1 298 ? -20.953 -21.672 -10.211 1 96.88 298 ILE A C 1
ATOM 2333 O O . ILE A 1 298 ? -20.797 -20.484 -9.891 1 96.88 298 ILE A O 1
ATOM 2337 N N . LYS A 1 299 ? -21.578 -22.516 -9.414 1 95.06 299 LYS A N 1
ATOM 2338 C CA . LYS A 1 299 ? -22.141 -22.156 -8.117 1 95.06 299 LYS A CA 1
ATOM 2339 C C . LYS A 1 299 ? -21.141 -22.359 -6.992 1 95.06 299 LYS A C 1
ATOM 2341 O O . LYS A 1 299 ? -20.203 -23.156 -7.129 1 95.06 299 LYS A O 1
ATOM 2346 N N . PRO A 1 300 ? -21.312 -21.656 -5.863 1 93.62 300 PRO A N 1
ATOM 2347 C CA . PRO A 1 300 ? -20.375 -21.781 -4.742 1 93.62 300 PRO A CA 1
ATOM 2348 C C . PRO A 1 300 ? -20.188 -23.219 -4.285 1 93.62 300 PRO A C 1
ATOM 2350 O O . PRO A 1 300 ? -19.062 -23.609 -3.945 1 93.62 300 PRO A O 1
ATOM 2353 N N . LYS A 1 301 ? -21.203 -24.062 -4.312 1 91.81 301 LYS A N 1
ATOM 2354 C CA . LYS A 1 301 ? -21.125 -25.438 -3.838 1 91.81 301 LYS A CA 1
ATOM 2355 C C . LYS A 1 301 ? -20.281 -26.297 -4.781 1 91.81 301 LYS A C 1
ATOM 2357 O O . LYS A 1 301 ? -19.922 -27.422 -4.438 1 91.81 301 LYS A O 1
ATOM 2362 N N . GLN A 1 302 ? -20 -25.781 -6 1 94.31 302 GLN A N 1
ATOM 2363 C CA . GLN A 1 302 ? -19.25 -26.5 -7.016 1 94.31 302 GLN A CA 1
ATOM 2364 C C . GLN A 1 302 ? -17.797 -26.047 -7.035 1 94.31 302 GLN A C 1
ATOM 2366 O O . GLN A 1 302 ? -17.047 -26.359 -7.973 1 94.31 302 GLN A O 1
ATOM 2371 N N . VAL A 1 303 ? -17.453 -25.219 -6.062 1 94.19 303 VAL A N 1
ATOM 2372 C CA . VAL A 1 303 ? -16.109 -24.703 -5.957 1 94.19 303 VAL A CA 1
ATOM 2373 C C . VAL A 1 303 ? -15.5 -25.094 -4.609 1 94.19 303 VAL A C 1
ATOM 2375 O O . VAL A 1 303 ? -16.172 -25.047 -3.582 1 94.19 303 VAL A O 1
ATOM 2378 N N . VAL A 1 304 ? -14.281 -25.609 -4.621 1 92.38 304 VAL A N 1
ATOM 2379 C CA . VAL A 1 304 ? -13.578 -25.953 -3.391 1 92.38 304 VAL A CA 1
ATOM 2380 C C . VAL A 1 304 ? -12.227 -25.25 -3.354 1 92.38 304 VAL A C 1
ATOM 2382 O O . VAL A 1 304 ? -11.539 -25.156 -4.371 1 92.38 304 VAL A O 1
ATOM 2385 N N . GLU A 1 305 ? -11.867 -24.75 -2.209 1 93.38 305 GLU A N 1
ATOM 2386 C CA . GLU A 1 305 ? -10.57 -24.094 -2.064 1 93.38 305 GLU A CA 1
ATOM 2387 C C . GLU A 1 305 ? -9.445 -25.109 -1.961 1 93.38 305 GLU A C 1
ATOM 2389 O O . GLU A 1 305 ? -9.602 -26.156 -1.321 1 93.38 305 GLU A O 1
ATOM 2394 N N . LEU A 1 306 ? -8.352 -24.797 -2.549 1 94.19 306 LEU A N 1
ATOM 2395 C CA . LEU A 1 306 ? -7.141 -25.609 -2.488 1 94.19 306 LEU A CA 1
ATOM 2396 C C . LEU A 1 306 ? -6.766 -25.906 -1.042 1 94.19 306 LEU A C 1
ATOM 2398 O O . LEU A 1 306 ? -6.422 -27.047 -0.712 1 94.19 306 LEU A O 1
ATOM 2402 N N . GLY A 1 307 ? -6.84 -24.891 -0.146 1 91.19 307 GLY A N 1
ATOM 2403 C CA . GLY A 1 307 ? -6.527 -25.078 1.262 1 91.19 307 GLY A CA 1
ATOM 2404 C C . GLY A 1 307 ? -7.406 -26.125 1.933 1 91.19 307 GLY A C 1
ATOM 2405 O O . GLY A 1 307 ? -6.953 -26.844 2.828 1 91.19 307 GLY A O 1
ATOM 2406 N N . GLU A 1 308 ? -8.664 -26.172 1.553 1 87.44 308 GLU A N 1
ATOM 2407 C CA . GLU A 1 308 ? -9.602 -27.156 2.102 1 87.44 308 GLU A CA 1
ATOM 2408 C C . GLU A 1 308 ? -9.203 -28.562 1.696 1 87.44 308 GLU A C 1
ATOM 2410 O O . GLU A 1 308 ? -9.312 -29.5 2.498 1 87.44 308 GLU A O 1
ATOM 2415 N N . LEU A 1 309 ? -8.852 -28.703 0.516 1 86.44 309 LEU A N 1
ATOM 2416 C CA . LEU A 1 309 ? -8.438 -30.016 0.024 1 86.44 309 LEU A CA 1
ATOM 2417 C C . LEU A 1 309 ? -7.176 -30.484 0.732 1 86.44 309 LEU A C 1
ATOM 2419 O O . LEU A 1 309 ? -7.016 -31.688 0.994 1 86.44 309 LEU A O 1
ATOM 2423 N N . LEU A 1 310 ? -6.32 -29.562 1.017 1 83.38 310 LEU A N 1
ATOM 2424 C CA . LEU A 1 310 ? -5.055 -29.891 1.663 1 83.38 310 LEU A CA 1
ATOM 2425 C C . LEU A 1 310 ? -5.273 -30.297 3.117 1 83.38 310 LEU A C 1
ATOM 2427 O O . LEU A 1 310 ? -4.422 -30.953 3.721 1 83.38 310 LEU A O 1
ATOM 2431 N N . MET A 1 311 ? -6.438 -29.828 3.697 1 70.75 311 MET A N 1
ATOM 2432 C CA . MET A 1 311 ? -6.805 -30.188 5.062 1 70.75 311 MET A CA 1
ATOM 2433 C C . MET A 1 311 ? -7.219 -31.656 5.145 1 70.75 311 MET A C 1
ATOM 2435 O O . MET A 1 311 ? -6.91 -32.344 6.121 1 70.75 311 MET A O 1
ATOM 2439 N N . VAL A 1 312 ? -8.172 -32 4.273 1 60.44 312 VAL A N 1
ATOM 2440 C CA . VAL A 1 312 ? -8.719 -33.344 4.281 1 60.44 312 VAL A CA 1
ATOM 2441 C C . VAL A 1 312 ? -7.574 -34.375 4.305 1 60.44 312 VAL A C 1
ATOM 2443 O O . VAL A 1 312 ? -7.668 -35.406 4.977 1 60.44 312 VAL A O 1
ATOM 2446 N N . ARG A 1 313 ? -6.539 -34.062 3.75 1 53.72 313 ARG A N 1
ATOM 2447 C CA . ARG A 1 313 ? -5.406 -35 3.754 1 53.72 313 ARG A CA 1
ATOM 2448 C C . ARG A 1 313 ? -4.836 -35.156 5.16 1 53.72 313 ARG A C 1
ATOM 2450 O O . ARG A 1 313 ? -4.438 -36.25 5.551 1 53.72 313 ARG A O 1
ATOM 2457 N N . ASP A 1 314 ? -4.895 -33.969 5.84 1 49.38 314 ASP A N 1
ATOM 2458 C CA . ASP A 1 314 ? -4.305 -34.062 7.172 1 49.38 314 ASP A CA 1
ATOM 2459 C C . ASP A 1 314 ? -5.301 -34.625 8.172 1 49.38 314 ASP A C 1
ATOM 2461 O O . ASP A 1 314 ? -4.906 -35.281 9.148 1 49.38 314 ASP A O 1
ATOM 2465 N N . ALA A 1 315 ? -6.625 -34.281 7.926 1 44 315 ALA A N 1
ATOM 2466 C CA . ALA A 1 315 ? -7.652 -34.781 8.836 1 44 315 ALA A CA 1
ATOM 2467 C C . ALA A 1 315 ? -7.957 -36.25 8.57 1 44 315 ALA A C 1
ATOM 2469 O O . ALA A 1 315 ? -8.57 -36.906 9.398 1 44 315 ALA A O 1
ATOM 2470 N N . THR A 1 316 ? -8.008 -36.562 7.324 1 41.62 316 THR A N 1
ATOM 2471 C CA . THR A 1 316 ? -8.406 -37.938 7.023 1 41.62 316 THR A CA 1
ATOM 2472 C C . THR A 1 316 ? -7.719 -38.906 7.961 1 41.62 316 THR A C 1
ATOM 2474 O O . THR A 1 316 ? -7.957 -40.125 7.891 1 41.62 316 THR A O 1
ATOM 2477 N N . ARG A 1 317 ? -6.949 -38.438 8.703 1 40.12 317 ARG A N 1
ATOM 2478 C CA . ARG A 1 317 ? -6.559 -39.469 9.641 1 40.12 317 ARG A CA 1
ATOM 2479 C C . ARG A 1 317 ? -7.707 -39.812 10.578 1 40.12 317 ARG A C 1
ATOM 2481 O O . ARG A 1 317 ? -7.871 -40.969 10.961 1 40.12 317 ARG A O 1
ATOM 2488 N N . GLU A 1 318 ? -8.516 -38.781 11.109 1 44.78 318 GLU A N 1
ATOM 2489 C CA . GLU A 1 318 ? -9.367 -39.25 12.188 1 44.78 318 GLU A CA 1
ATOM 2490 C C . GLU A 1 318 ? -10.781 -39.531 11.68 1 44.78 318 GLU A C 1
ATOM 2492 O O . GLU A 1 318 ? -11.5 -40.344 12.258 1 44.78 318 GLU A O 1
ATOM 2497 N N . ALA A 1 319 ? -11.586 -38.438 11.07 1 47.62 319 ALA A N 1
ATOM 2498 C CA . ALA A 1 319 ? -13.031 -38.625 11.016 1 47.62 319 ALA A CA 1
ATOM 2499 C C . ALA A 1 319 ? -13.477 -39.062 9.625 1 47.62 319 ALA A C 1
ATOM 2501 O O . ALA A 1 319 ? -14.656 -39.344 9.406 1 47.62 319 ALA A O 1
ATOM 2502 N N . ALA A 1 320 ? -12.852 -38.688 8.477 1 52.19 320 ALA A N 1
ATOM 2503 C CA . ALA A 1 320 ? -13.398 -39.125 7.199 1 52.19 320 ALA A CA 1
ATOM 2504 C C . ALA A 1 320 ? -13.352 -40.656 7.082 1 52.19 320 ALA A C 1
ATOM 2506 O O . ALA A 1 320 ? -12.414 -41.281 7.57 1 52.19 320 ALA A O 1
ATOM 2507 N N . THR A 1 321 ? -14.609 -41.094 6.488 1 58.53 321 THR A N 1
ATOM 2508 C CA . THR A 1 321 ? -14.594 -42.531 6.258 1 58.53 321 THR A CA 1
ATOM 2509 C C . THR A 1 321 ? -13.461 -42.906 5.301 1 58.53 321 THR A C 1
ATOM 2511 O O . THR A 1 321 ? -13.047 -42.094 4.469 1 58.53 321 THR A O 1
ATOM 2514 N N . VAL A 1 322 ? -12.734 -43.844 5.609 1 62.22 322 VAL A N 1
ATOM 2515 C CA . VAL A 1 322 ? -11.633 -44.438 4.863 1 62.22 322 VAL A CA 1
ATOM 2516 C C . VAL A 1 322 ? -11.961 -44.438 3.373 1 62.22 322 VAL A C 1
ATOM 2518 O O . VAL A 1 322 ? -11.086 -44.188 2.539 1 62.22 322 VAL A O 1
ATOM 2521 N N . ASP A 1 323 ? -13.266 -44.406 3.047 1 68.31 323 ASP A N 1
ATOM 2522 C CA . ASP A 1 323 ? -13.68 -44.5 1.65 1 68.31 323 ASP A CA 1
ATOM 2523 C C . ASP A 1 323 ? -13.648 -43.125 0.968 1 68.31 323 ASP A C 1
ATOM 2525 O O . ASP A 1 323 ? -13.242 -43.031 -0.19 1 68.31 323 ASP A O 1
ATOM 2529 N N . GLU A 1 324 ? -14.039 -42.156 1.617 1 71.38 324 GLU A N 1
ATOM 2530 C CA . GLU A 1 324 ? -14.047 -40.781 1.064 1 71.38 324 GLU A CA 1
ATOM 2531 C C . GLU A 1 324 ? -12.625 -40.281 0.831 1 71.38 324 GLU A C 1
ATOM 2533 O O . GLU A 1 324 ? -12.336 -39.656 -0.19 1 71.38 324 GLU A O 1
ATOM 2538 N N . GLU A 1 325 ? -11.844 -40.656 1.699 1 74.44 325 GLU A N 1
ATOM 2539 C CA . GLU A 1 325 ? -10.438 -40.281 1.571 1 74.44 325 GLU A CA 1
ATOM 2540 C C . GLU A 1 325 ? -9.789 -40.938 0.371 1 74.44 325 GLU A C 1
ATOM 2542 O O . GLU A 1 325 ? -8.992 -40.344 -0.342 1 74.44 325 GLU A O 1
ATOM 2547 N N . LYS A 1 326 ? -10.117 -42.188 0.248 1 78.62 326 LYS A N 1
ATOM 2548 C CA . LYS A 1 326 ? -9.57 -42.938 -0.879 1 78.62 326 LYS A CA 1
ATOM 2549 C C . LYS A 1 326 ? -10.062 -42.344 -2.207 1 78.62 326 LYS A C 1
ATOM 2551 O O . LYS A 1 326 ? -9.289 -42.25 -3.162 1 78.62 326 LYS A O 1
ATOM 2556 N N . SER A 1 327 ? -11.266 -41.938 -2.248 1 80.56 327 SER A N 1
ATOM 2557 C CA . SER A 1 327 ? -11.852 -41.375 -3.459 1 80.56 327 SER A CA 1
ATOM 2558 C C . SER A 1 327 ? -11.227 -40.031 -3.809 1 80.56 327 SER A C 1
ATOM 2560 O O . SER A 1 327 ? -10.922 -39.781 -4.973 1 80.56 327 SER A O 1
ATOM 2562 N N . LEU A 1 328 ? -11.016 -39.312 -2.797 1 82.75 328 LEU A N 1
ATOM 2563 C CA . LEU A 1 328 ? -10.406 -38.031 -3.002 1 82.75 328 LEU A CA 1
ATOM 2564 C C . LEU A 1 328 ? -8.961 -38.156 -3.475 1 82.75 328 LEU A C 1
ATOM 2566 O O . LEU A 1 328 ? -8.508 -37.406 -4.34 1 82.75 328 LEU A O 1
ATOM 2570 N N . ARG A 1 329 ? -8.359 -39.094 -2.908 1 85.56 329 ARG A N 1
ATOM 2571 C CA . ARG A 1 329 ? -6.977 -39.375 -3.297 1 85.56 329 ARG A CA 1
ATOM 2572 C C . ARG A 1 329 ? -6.898 -39.844 -4.746 1 85.56 329 ARG A C 1
ATOM 2574 O O . ARG A 1 329 ? -6.027 -39.406 -5.5 1 85.56 329 ARG A O 1
ATOM 2581 N N . GLU A 1 330 ? -7.727 -40.688 -5.09 1 88.31 330 GLU A N 1
ATOM 2582 C CA . GLU A 1 330 ? -7.754 -41.188 -6.457 1 88.31 330 GLU A CA 1
ATOM 2583 C C . GLU A 1 330 ? -8.062 -40.094 -7.453 1 88.31 330 GLU A C 1
ATOM 2585 O O . GLU A 1 330 ? -7.465 -40.031 -8.531 1 88.31 330 GLU A O 1
ATOM 2590 N N . TRP A 1 331 ? -8.945 -39.25 -7.086 1 89.88 331 TRP A N 1
ATOM 2591 C CA . TRP A 1 331 ? -9.273 -38.125 -7.938 1 89.88 331 TRP A CA 1
ATOM 2592 C C . TRP A 1 331 ? -8.062 -37.188 -8.094 1 89.88 331 TRP A C 1
ATOM 2594 O O . TRP A 1 331 ? -7.719 -36.812 -9.211 1 89.88 331 TRP A O 1
ATOM 2604 N N . ALA A 1 332 ? -7.445 -36.969 -7.012 1 90.38 332 ALA A N 1
ATOM 2605 C CA . ALA A 1 332 ? -6.293 -36.062 -7.035 1 90.38 332 ALA A CA 1
ATOM 2606 C C . ALA A 1 332 ? -5.16 -36.656 -7.879 1 90.38 332 ALA A C 1
ATOM 2608 O O . ALA A 1 332 ? -4.441 -35.938 -8.555 1 90.38 332 ALA A O 1
ATOM 2609 N N . GLN A 1 333 ? -5.102 -37.938 -7.957 1 93.12 333 GLN A N 1
ATOM 2610 C CA . GLN A 1 333 ? -3.973 -38.594 -8.602 1 93.12 333 GLN A CA 1
ATOM 2611 C C . GLN A 1 333 ? -4.258 -38.875 -10.07 1 93.12 333 GLN A C 1
ATOM 2613 O O . GLN A 1 333 ? -3.354 -38.812 -10.906 1 93.12 333 GLN A O 1
ATOM 2618 N N . ARG A 1 334 ? -5.547 -39.156 -10.383 1 93.62 334 ARG A N 1
ATOM 2619 C CA . ARG A 1 334 ? -5.828 -39.688 -11.719 1 93.62 334 ARG A CA 1
ATOM 2620 C C . ARG A 1 334 ? -6.992 -38.938 -12.367 1 93.62 334 ARG A C 1
ATOM 2622 O O . ARG A 1 334 ? -7.199 -39.031 -13.578 1 93.62 334 ARG A O 1
ATOM 2629 N N . GLY A 1 335 ? -7.781 -38.281 -11.57 1 91.88 335 GLY A N 1
ATOM 2630 C CA . GLY A 1 335 ? -8.977 -37.625 -12.078 1 91.88 335 GLY A CA 1
ATOM 2631 C C . GLY A 1 335 ? -8.688 -36.344 -12.828 1 91.88 335 GLY A C 1
ATOM 2632 O O . GLY A 1 335 ? -7.527 -35.938 -12.977 1 91.88 335 GLY A O 1
ATOM 2633 N N . ASN A 1 336 ? -9.742 -35.812 -13.43 1 94.06 336 ASN A N 1
ATOM 2634 C CA . ASN A 1 336 ? -9.672 -34.469 -14.016 1 94.06 336 ASN A CA 1
ATOM 2635 C C . ASN A 1 336 ? -9.766 -33.406 -12.961 1 94.06 336 ASN A C 1
ATOM 2637 O O . ASN A 1 336 ? -10.758 -33.312 -12.234 1 94.06 336 ASN A O 1
ATOM 2641 N N . VAL A 1 337 ? -8.758 -32.656 -12.836 1 95.75 337 VAL A N 1
ATOM 2642 C CA . VAL A 1 337 ? -8.711 -31.594 -11.836 1 95.75 337 VAL A CA 1
ATOM 2643 C C . VAL A 1 337 ? -8.523 -30.234 -12.531 1 95.75 337 VAL A C 1
ATOM 2645 O O . VAL A 1 337 ? -7.562 -30.047 -13.281 1 95.75 337 VAL A O 1
ATOM 2648 N N . ILE A 1 338 ? -9.469 -29.375 -12.305 1 97.38 338 ILE A N 1
ATOM 2649 C CA . ILE A 1 338 ? -9.344 -28 -12.805 1 97.38 338 ILE A CA 1
ATOM 2650 C C . ILE A 1 338 ? -9.094 -27.047 -11.641 1 97.38 338 ILE A C 1
ATOM 2652 O O . ILE A 1 338 ? -9.883 -26.984 -10.695 1 97.38 338 ILE A O 1
ATOM 2656 N N . TYR A 1 339 ? -7.953 -26.406 -11.719 1 97.62 339 TYR A N 1
ATOM 2657 C CA . TYR A 1 339 ? -7.586 -25.391 -10.734 1 97.62 339 TYR A CA 1
ATOM 2658 C C . TYR A 1 339 ? -7.574 -24 -11.352 1 97.62 339 TYR A C 1
ATOM 2660 O O . TYR A 1 339 ? -6.828 -23.734 -12.305 1 97.62 339 TYR A O 1
ATOM 2668 N N . LYS A 1 340 ? -8.438 -23.109 -10.859 1 98.12 340 LYS A N 1
ATOM 2669 C CA . LYS A 1 340 ? -8.43 -21.719 -11.266 1 98.12 340 LYS A CA 1
ATOM 2670 C C . LYS A 1 340 ? -7.742 -20.844 -10.219 1 98.12 340 LYS A C 1
ATOM 2672 O O . LYS A 1 340 ? -8.234 -20.703 -9.094 1 98.12 340 LYS A O 1
ATOM 2677 N N . SER A 1 341 ? -6.641 -20.266 -10.625 1 96.56 341 SER A N 1
ATOM 2678 C CA . SER A 1 341 ? -5.875 -19.391 -9.75 1 96.56 341 SER A CA 1
ATOM 2679 C C . SER A 1 341 ? -6.332 -17.938 -9.898 1 96.56 341 SER A C 1
ATOM 2681 O O . SER A 1 341 ? -6.387 -17.406 -11.016 1 96.56 341 SER A O 1
ATOM 2683 N N . VAL A 1 342 ? -6.688 -17.312 -8.828 1 91.69 342 VAL A N 1
ATOM 2684 C CA . VAL A 1 342 ? -6.996 -15.883 -8.836 1 91.69 342 VAL A CA 1
ATOM 2685 C C . VAL A 1 342 ? -5.895 -15.109 -8.125 1 91.69 342 VAL A C 1
ATOM 2687 O O . VAL A 1 342 ? -5.539 -14 -8.531 1 91.69 342 VAL A O 1
ATOM 2690 N N . GLY A 1 343 ? -5.352 -15.727 -7.172 1 90.25 343 GLY A N 1
ATOM 2691 C CA . GLY A 1 343 ? -4.301 -15.094 -6.395 1 90.25 343 GLY A CA 1
ATOM 2692 C C . GLY A 1 343 ? -4.816 -14.398 -5.148 1 90.25 343 GLY A C 1
ATOM 2693 O O . GLY A 1 343 ? -5.902 -13.812 -5.164 1 90.25 343 GLY A O 1
ATOM 2694 N N . LEU A 1 344 ? -4.051 -14.539 -4.066 1 89 344 LEU A N 1
ATOM 2695 C CA . LEU A 1 344 ? -4.297 -13.906 -2.771 1 89 344 LEU A CA 1
ATOM 2696 C C . LEU A 1 344 ? -3.055 -13.18 -2.279 1 89 344 LEU A C 1
ATOM 2698 O O . LEU A 1 344 ? -1.935 -13.664 -2.441 1 89 344 LEU A O 1
ATOM 2702 N N . GLY A 1 345 ? -3.346 -12.047 -1.649 1 90.06 345 GLY A N 1
ATOM 2703 C CA . GLY A 1 345 ? -2.225 -11.352 -1.031 1 90.06 345 GLY A CA 1
ATOM 2704 C C . GLY A 1 345 ? -1.484 -12.203 -0.019 1 90.06 345 GLY A C 1
ATOM 2705 O O . GLY A 1 345 ? -0.266 -12.086 0.13 1 90.06 345 GLY A O 1
ATOM 2706 N N . LEU A 1 346 ? -2.148 -13.078 0.589 1 90.81 346 LEU A N 1
ATOM 2707 C CA . LEU A 1 346 ? -1.576 -14.008 1.562 1 90.81 346 LEU A CA 1
ATOM 2708 C C . LEU A 1 346 ? -0.424 -14.797 0.949 1 90.81 346 LEU A C 1
ATOM 2710 O O . LEU A 1 346 ? 0.583 -15.047 1.614 1 90.81 346 LEU A O 1
ATOM 2714 N N . MET A 1 347 ? -0.549 -15.18 -0.289 1 95 347 MET A N 1
ATOM 2715 C CA . MET A 1 347 ? 0.465 -15.977 -0.969 1 95 347 MET A CA 1
ATOM 2716 C C . MET A 1 347 ? 1.764 -15.195 -1.125 1 95 347 MET A C 1
ATOM 2718 O O . MET A 1 347 ? 2.85 -15.734 -0.92 1 95 347 MET A O 1
ATOM 2722 N N . ASP A 1 348 ? 1.649 -13.922 -1.451 1 95.12 348 ASP A N 1
ATOM 2723 C CA . ASP A 1 348 ? 2.814 -13.047 -1.57 1 95.12 348 ASP A CA 1
ATOM 2724 C C . ASP A 1 348 ? 3.48 -12.836 -0.213 1 95.12 348 ASP A C 1
ATOM 2726 O O . ASP A 1 348 ? 4.707 -12.852 -0.109 1 95.12 348 ASP A O 1
ATOM 2730 N N . LEU A 1 349 ? 2.68 -12.656 0.807 1 93.44 349 LEU A N 1
ATOM 2731 C CA . LEU A 1 349 ? 3.199 -12.359 2.137 1 93.44 349 LEU A CA 1
ATOM 2732 C C . LEU A 1 349 ? 3.98 -13.547 2.691 1 93.44 349 LEU A C 1
ATOM 2734 O O . LEU A 1 349 ? 5.094 -13.383 3.193 1 93.44 349 LEU A O 1
ATOM 2738 N N . VAL A 1 350 ? 3.406 -14.711 2.551 1 94.12 350 VAL A N 1
ATOM 2739 C CA . VAL A 1 350 ? 4.016 -15.906 3.123 1 94.12 350 VAL A CA 1
ATOM 2740 C C . VAL A 1 350 ? 5.281 -16.266 2.348 1 94.12 350 VAL A C 1
ATOM 2742 O O . VAL A 1 350 ? 6.352 -16.438 2.936 1 94.12 350 VAL A O 1
ATOM 2745 N N . THR A 1 351 ? 5.16 -16.344 1.079 1 97.38 351 THR A N 1
ATOM 2746 C CA . THR A 1 351 ? 6.309 -16.688 0.253 1 97.38 351 THR A CA 1
ATOM 2747 C C . THR A 1 351 ? 7.375 -15.602 0.311 1 97.38 351 THR A C 1
ATOM 2749 O O . THR A 1 351 ? 8.57 -15.898 0.415 1 97.38 351 THR A O 1
ATOM 2752 N N . GLY A 1 352 ? 6.93 -14.352 0.23 1 96.56 352 GLY A N 1
ATOM 2753 C CA . GLY A 1 352 ? 7.863 -13.242 0.346 1 96.56 352 GLY A CA 1
ATOM 2754 C C . GLY A 1 352 ? 8.625 -13.242 1.656 1 96.56 352 GLY A C 1
ATOM 2755 O O . GLY A 1 352 ? 9.836 -13.008 1.675 1 96.56 352 GLY A O 1
ATOM 2756 N N . GLY A 1 353 ? 7.895 -13.461 2.775 1 95 353 GLY A N 1
ATOM 2757 C CA . GLY A 1 353 ? 8.555 -13.547 4.066 1 95 353 GLY A CA 1
ATOM 2758 C C . GLY A 1 353 ? 9.633 -14.617 4.117 1 95 353 GLY A C 1
ATOM 2759 O O . GLY A 1 353 ? 10.734 -14.367 4.621 1 95 353 GLY A O 1
ATOM 2760 N N . ASP A 1 354 ? 9.336 -15.773 3.578 1 96.81 354 ASP A N 1
ATOM 2761 C CA . ASP A 1 354 ? 10.297 -16.875 3.533 1 96.81 354 ASP A CA 1
ATOM 2762 C C . ASP A 1 354 ? 11.516 -16.5 2.693 1 96.81 354 ASP A C 1
ATOM 2764 O O . ASP A 1 354 ? 12.648 -16.812 3.064 1 96.81 354 ASP A O 1
ATOM 2768 N N . LEU A 1 355 ? 11.297 -15.867 1.604 1 97.56 355 LEU A N 1
ATOM 2769 C CA . LEU A 1 355 ? 12.391 -15.523 0.702 1 97.56 355 LEU A CA 1
ATOM 2770 C C . LEU A 1 355 ? 13.289 -14.461 1.319 1 97.56 355 LEU A C 1
ATOM 2772 O O . LEU A 1 355 ? 14.5 -14.461 1.095 1 97.56 355 LEU A O 1
ATOM 2776 N N . VAL A 1 356 ? 12.727 -13.5 2.096 1 96.69 356 VAL A N 1
ATOM 2777 C CA . VAL A 1 356 ? 13.516 -12.5 2.801 1 96.69 356 VAL A CA 1
ATOM 2778 C C . VAL A 1 356 ? 14.43 -13.18 3.812 1 96.69 356 VAL A C 1
ATOM 2780 O O . VAL A 1 356 ? 15.609 -12.82 3.934 1 96.69 356 VAL A O 1
ATOM 2783 N N . ARG A 1 357 ? 13.867 -14.18 4.52 1 96.12 357 ARG A N 1
ATOM 2784 C CA . ARG A 1 357 ? 14.68 -14.938 5.465 1 96.12 357 ARG A CA 1
ATOM 2785 C C . ARG A 1 357 ? 15.852 -15.617 4.766 1 96.12 357 ARG A C 1
ATOM 2787 O O . ARG A 1 357 ? 16.984 -15.523 5.223 1 96.12 357 ARG A O 1
ATOM 2794 N N . LEU A 1 358 ? 15.586 -16.266 3.656 1 97.19 358 LEU A N 1
ATOM 2795 C CA . LEU A 1 358 ? 16.625 -16.938 2.896 1 97.19 358 LEU A CA 1
ATOM 2796 C C . LEU A 1 358 ? 17.641 -15.938 2.359 1 97.19 358 LEU A C 1
ATOM 2798 O O . LEU A 1 358 ? 18.844 -16.203 2.357 1 97.19 358 LEU A O 1
ATOM 2802 N N . ALA A 1 359 ? 17.172 -14.797 1.86 1 97.31 359 ALA A N 1
ATOM 2803 C CA . ALA A 1 359 ? 18.062 -13.758 1.343 1 97.31 359 ALA A CA 1
ATOM 2804 C C . ALA A 1 359 ? 19 -13.25 2.432 1 97.31 359 ALA A C 1
ATOM 2806 O O . ALA A 1 359 ? 20.203 -13.055 2.189 1 97.31 359 ALA A O 1
ATOM 2807 N N . ARG A 1 360 ? 18.484 -13.023 3.604 1 96.06 360 ARG A N 1
ATOM 2808 C CA . ARG A 1 360 ? 19.297 -12.578 4.734 1 96.06 360 ARG A CA 1
ATOM 2809 C C . ARG A 1 360 ? 20.359 -13.609 5.082 1 96.06 360 ARG A C 1
ATOM 2811 O O . ARG A 1 360 ? 21.531 -13.258 5.301 1 96.06 360 ARG A O 1
ATOM 2818 N N . GLU A 1 361 ? 19.953 -14.883 5.082 1 96.19 361 GLU A N 1
ATOM 2819 C CA . GLU A 1 361 ? 20.891 -15.961 5.359 1 96.19 361 GLU A CA 1
ATOM 2820 C C . GLU A 1 361 ? 22.031 -15.992 4.34 1 96.19 361 GLU A C 1
ATOM 2822 O O . GLU A 1 361 ? 23.172 -16.297 4.68 1 96.19 361 GLU A O 1
ATOM 2827 N N . ARG A 1 362 ? 21.703 -15.602 3.17 1 96.88 362 ARG A N 1
ATOM 2828 C CA . ARG A 1 362 ? 22.688 -15.68 2.086 1 96.88 362 ARG A CA 1
ATOM 2829 C C . ARG A 1 362 ? 23.312 -14.32 1.826 1 96.88 362 ARG A C 1
ATOM 2831 O O . ARG A 1 362 ? 24.062 -14.148 0.854 1 96.88 362 ARG A O 1
ATOM 2838 N N . LYS A 1 363 ? 22.984 -13.273 2.566 1 95.88 363 LYS A N 1
ATOM 2839 C CA . LYS A 1 363 ? 23.516 -11.914 2.482 1 95.88 363 LYS A CA 1
ATOM 2840 C C . LYS A 1 363 ? 23.25 -11.312 1.105 1 95.88 363 LYS A C 1
ATOM 2842 O O . LYS A 1 363 ? 24.156 -10.734 0.496 1 95.88 363 LYS A O 1
ATOM 2847 N N . LEU A 1 364 ? 22.094 -11.57 0.612 1 95.69 364 LEU A N 1
ATOM 2848 C CA . LEU A 1 364 ? 21.641 -11.023 -0.663 1 95.69 364 LEU A CA 1
ATOM 2849 C C . LEU A 1 364 ? 20.688 -9.859 -0.444 1 95.69 364 LEU A C 1
ATOM 2851 O O . LEU A 1 364 ? 19.844 -9.906 0.458 1 95.69 364 LEU A O 1
ATOM 2855 N N . GLY A 1 365 ? 20.766 -8.797 -1.311 1 95.12 365 GLY A N 1
ATOM 2856 C CA . GLY A 1 365 ? 19.891 -7.637 -1.215 1 95.12 365 GLY A CA 1
ATOM 2857 C C . GLY A 1 365 ? 20.562 -6.441 -0.564 1 95.12 365 GLY A C 1
ATOM 2858 O O . GLY A 1 365 ? 21.766 -6.445 -0.336 1 95.12 365 GLY A O 1
ATOM 2859 N N . THR A 1 366 ? 19.797 -5.32 -0.456 1 94.69 366 THR A N 1
ATOM 2860 C CA . THR A 1 366 ? 20.234 -4.105 0.222 1 94.69 366 THR A CA 1
ATOM 2861 C C . THR A 1 366 ? 19.578 -3.988 1.597 1 94.69 366 THR A C 1
ATOM 2863 O O . THR A 1 366 ? 18.375 -4.148 1.729 1 94.69 366 THR A O 1
ATOM 2866 N N . THR A 1 367 ? 20.422 -3.783 2.57 1 94.5 367 THR A N 1
ATOM 2867 C CA . THR A 1 367 ? 19.922 -3.684 3.936 1 94.5 367 THR A CA 1
ATOM 2868 C C . THR A 1 367 ? 19.969 -2.24 4.43 1 94.5 367 THR A C 1
ATOM 2870 O O . THR A 1 367 ? 20.984 -1.562 4.273 1 94.5 367 THR A O 1
ATOM 2873 N N . VAL A 1 368 ? 18.875 -1.725 4.891 1 94.19 368 VAL A N 1
ATOM 2874 C CA . VAL A 1 368 ? 18.812 -0.464 5.621 1 94.19 368 VAL A CA 1
ATOM 2875 C C . VAL A 1 368 ? 18.641 -0.741 7.113 1 94.19 368 VAL A C 1
ATOM 2877 O O . VAL A 1 368 ? 17.562 -1.152 7.555 1 94.19 368 VAL A O 1
ATOM 2880 N N . GLU A 1 369 ? 19.641 -0.498 7.898 1 91.31 369 GLU A N 1
ATOM 2881 C CA . GLU A 1 369 ? 19.734 -0.918 9.297 1 91.31 369 GLU A CA 1
ATOM 2882 C C . GLU A 1 369 ? 18.75 -0.144 10.164 1 91.31 369 GLU A C 1
ATOM 2884 O O . GLU A 1 369 ? 18.172 -0.698 11.109 1 91.31 369 GLU A O 1
ATOM 2889 N N . ASP A 1 370 ? 18.578 1.1 9.883 1 89.38 370 ASP A N 1
ATOM 2890 C CA . ASP A 1 370 ? 17.781 1.958 10.758 1 89.38 370 ASP A CA 1
ATOM 2891 C C . ASP A 1 370 ? 16.672 2.66 9.969 1 89.38 370 ASP A C 1
ATOM 2893 O O . ASP A 1 370 ? 16.609 3.893 9.953 1 89.38 370 ASP A O 1
ATOM 2897 N N . PHE A 1 371 ? 15.742 1.867 9.539 1 90.56 371 PHE A N 1
ATOM 2898 C CA . PHE A 1 371 ? 14.656 2.504 8.797 1 90.56 371 PHE A CA 1
ATOM 2899 C C . PHE A 1 371 ? 13.641 3.111 9.75 1 90.56 371 PHE A C 1
ATOM 2901 O O . PHE A 1 371 ? 13 4.113 9.43 1 90.56 371 PHE A O 1
ATOM 2908 N N . MET B 1 1 ? 13.82 -3.576 13.422 1 76.75 1 MET B N 1
ATOM 2909 C CA . MET B 1 1 ? 14.289 -4.598 12.492 1 76.75 1 MET B CA 1
ATOM 2910 C C . MET B 1 1 ? 14.758 -3.973 11.188 1 76.75 1 MET B C 1
ATOM 2912 O O . MET B 1 1 ? 14.18 -2.992 10.719 1 76.75 1 MET B O 1
ATOM 2916 N N . PRO B 1 2 ? 15.914 -4.484 10.688 1 89.88 2 PRO B N 1
ATOM 2917 C CA . PRO B 1 2 ? 16.422 -3.91 9.438 1 89.88 2 PRO B CA 1
ATOM 2918 C C . PRO B 1 2 ? 15.484 -4.148 8.258 1 89.88 2 PRO B C 1
ATOM 2920 O O . PRO B 1 2 ? 14.727 -5.129 8.25 1 89.88 2 PRO B O 1
ATOM 2923 N N . LEU B 1 3 ? 15.438 -3.186 7.367 1 94.62 3 LEU B N 1
ATOM 2924 C CA . LEU B 1 3 ? 14.68 -3.305 6.125 1 94.62 3 LEU B CA 1
ATOM 2925 C C . LEU B 1 3 ? 15.516 -3.971 5.039 1 94.62 3 LEU B C 1
ATOM 2927 O O . LEU B 1 3 ? 16.625 -3.521 4.742 1 94.62 3 LEU B O 1
ATOM 2931 N N . THR B 1 4 ? 15.047 -5.086 4.512 1 96.44 4 THR B N 1
ATOM 2932 C CA . THR B 1 4 ? 15.719 -5.77 3.41 1 96.44 4 THR B CA 1
ATOM 2933 C C . THR B 1 4 ? 15.016 -5.465 2.086 1 96.44 4 THR B C 1
ATOM 2935 O O . THR B 1 4 ? 13.797 -5.605 1.974 1 96.44 4 THR B O 1
ATOM 2938 N N . ILE B 1 5 ? 15.805 -4.996 1.101 1 96.38 5 ILE B N 1
ATOM 2939 C CA . ILE B 1 5 ? 15.281 -4.699 -0.226 1 96.38 5 ILE B CA 1
ATOM 2940 C C . ILE B 1 5 ? 15.805 -5.719 -1.232 1 96.38 5 ILE B C 1
ATOM 2942 O O . ILE B 1 5 ? 17.016 -5.902 -1.366 1 96.38 5 ILE B O 1
ATOM 2946 N N . LEU B 1 6 ? 14.914 -6.355 -1.941 1 96.62 6 LEU B N 1
ATOM 2947 C CA . LEU B 1 6 ? 15.289 -7.316 -2.977 1 96.62 6 LEU B CA 1
ATOM 2948 C C . LEU B 1 6 ? 14.852 -6.824 -4.352 1 96.62 6 LEU B C 1
ATOM 2950 O O . LEU B 1 6 ? 13.656 -6.762 -4.645 1 96.62 6 LEU B O 1
ATOM 2954 N N . SER B 1 7 ? 15.82 -6.453 -5.164 1 94.88 7 SER B N 1
ATOM 2955 C CA . SER B 1 7 ? 15.539 -6.07 -6.543 1 94.88 7 SER B CA 1
ATOM 2956 C C . SER B 1 7 ? 15.094 -7.27 -7.371 1 94.88 7 SER B C 1
ATOM 2958 O O . SER B 1 7 ? 15.148 -8.406 -6.902 1 94.88 7 SER B O 1
ATOM 2960 N N . ARG B 1 8 ? 14.633 -6.957 -8.578 1 93.5 8 ARG B N 1
ATOM 2961 C CA . ARG B 1 8 ? 14.203 -8.023 -9.477 1 93.5 8 ARG B CA 1
ATOM 2962 C C . ARG B 1 8 ? 15.336 -9.008 -9.742 1 93.5 8 ARG B C 1
ATOM 2964 O O . ARG B 1 8 ? 15.156 -10.219 -9.633 1 93.5 8 ARG B O 1
ATOM 2971 N N . SER B 1 9 ? 16.531 -8.469 -10.055 1 94.69 9 SER B N 1
ATOM 2972 C CA . SER B 1 9 ? 17.672 -9.305 -10.398 1 94.69 9 SER B CA 1
ATOM 2973 C C . SER B 1 9 ? 18.156 -10.102 -9.188 1 94.69 9 SER B C 1
ATOM 2975 O O . SER B 1 9 ? 18.516 -11.273 -9.32 1 94.69 9 SER B O 1
ATOM 2977 N N . GLN B 1 10 ? 18.125 -9.492 -8.008 1 95.38 10 GLN B N 1
ATOM 2978 C CA . GLN B 1 10 ? 18.562 -10.172 -6.793 1 95.38 10 GLN B CA 1
ATOM 2979 C C . GLN B 1 10 ? 17.594 -11.289 -6.41 1 95.38 10 GLN B C 1
ATOM 2981 O O . GLN B 1 10 ? 18.016 -12.367 -5.992 1 95.38 10 GLN B O 1
ATOM 2986 N N . LEU B 1 11 ? 16.297 -11.016 -6.531 1 96.5 11 LEU B N 1
ATOM 2987 C CA . LEU B 1 11 ? 15.32 -12.07 -6.254 1 96.5 11 LEU B CA 1
ATOM 2988 C C . LEU B 1 11 ? 15.461 -13.219 -7.238 1 96.5 11 LEU B C 1
ATOM 2990 O O . LEU B 1 11 ? 15.414 -14.391 -6.848 1 96.5 11 LEU B O 1
ATOM 2994 N N . ARG B 1 12 ? 15.594 -12.859 -8.484 1 95.62 12 ARG B N 1
ATOM 2995 C CA . ARG B 1 12 ? 15.773 -13.891 -9.5 1 95.62 12 ARG B CA 1
ATOM 2996 C C . ARG B 1 12 ? 16.984 -14.766 -9.195 1 95.62 12 ARG B C 1
ATOM 2998 O O . ARG B 1 12 ? 16.922 -15.992 -9.328 1 95.62 12 ARG B O 1
ATOM 3005 N N . GLU B 1 13 ? 18.078 -14.164 -8.805 1 95.69 13 GLU B N 1
ATOM 3006 C CA . GLU B 1 13 ? 19.266 -14.898 -8.398 1 95.69 13 GLU B CA 1
ATOM 3007 C C . GLU B 1 13 ? 18.969 -15.844 -7.238 1 95.69 13 GLU B C 1
ATOM 3009 O O . GLU B 1 13 ? 19.375 -17 -7.262 1 95.69 13 GLU B O 1
ATOM 3014 N N . LEU B 1 14 ? 18.297 -15.344 -6.262 1 97.38 14 LEU B N 1
ATOM 3015 C CA . LEU B 1 14 ? 17.922 -16.156 -5.109 1 97.38 14 LEU B CA 1
ATOM 3016 C C . LEU B 1 14 ? 17.062 -17.344 -5.539 1 97.38 14 LEU B C 1
ATOM 3018 O O . LEU B 1 14 ? 17.344 -18.484 -5.148 1 97.38 14 LEU B O 1
ATOM 3022 N N . LEU B 1 15 ? 16.031 -17.078 -6.332 1 97.81 15 LEU B N 1
ATOM 3023 C CA . LEU B 1 15 ? 15.086 -18.109 -6.742 1 97.81 15 LEU B CA 1
ATOM 3024 C C . LEU B 1 15 ? 15.781 -19.203 -7.562 1 97.81 15 LEU B C 1
ATOM 3026 O O . LEU B 1 15 ? 15.492 -20.391 -7.398 1 97.81 15 LEU B O 1
ATOM 3030 N N . HIS B 1 16 ? 16.75 -18.797 -8.391 1 95.88 16 HIS B N 1
ATOM 3031 C CA . HIS B 1 16 ? 17.453 -19.734 -9.242 1 95.88 16 HIS B CA 1
ATOM 3032 C C . HIS B 1 16 ? 18.422 -20.594 -8.43 1 95.88 16 HIS B C 1
ATOM 3034 O O . HIS B 1 16 ? 18.828 -21.672 -8.867 1 95.88 16 HIS B O 1
ATOM 3040 N N . ALA B 1 17 ? 18.797 -20.141 -7.27 1 95.75 17 ALA B N 1
ATOM 3041 C CA . ALA B 1 17 ? 19.766 -20.844 -6.441 1 95.75 17 ALA B CA 1
ATOM 3042 C C . ALA B 1 17 ? 19.078 -21.797 -5.469 1 95.75 17 ALA B C 1
ATOM 3044 O O . ALA B 1 17 ? 19.734 -22.562 -4.766 1 95.75 17 ALA B O 1
ATOM 3045 N N . LEU B 1 18 ? 17.766 -21.766 -5.371 1 96.94 18 LEU B N 1
ATOM 3046 C CA . LEU B 1 18 ? 17.047 -22.594 -4.41 1 96.94 18 LEU B CA 1
ATOM 3047 C C . LEU B 1 18 ? 17.188 -24.062 -4.75 1 96.94 18 LEU B C 1
ATOM 3049 O O . LEU B 1 18 ? 17.109 -24.453 -5.918 1 96.94 18 LEU B O 1
ATOM 3053 N N . SER B 1 19 ? 17.375 -24.891 -3.717 1 96.25 19 SER B N 1
ATOM 3054 C CA . SER B 1 19 ? 17.375 -26.344 -3.873 1 96.25 19 SER B CA 1
ATOM 3055 C C . SER B 1 19 ? 15.953 -26.891 -3.924 1 96.25 19 SER B C 1
ATOM 3057 O O . SER B 1 19 ? 15 -26.188 -3.564 1 96.25 19 SER B O 1
ATOM 3059 N N . ARG B 1 20 ? 15.852 -28.125 -4.371 1 96.5 20 ARG B N 1
ATOM 3060 C CA . ARG B 1 20 ? 14.562 -28.812 -4.379 1 96.5 20 ARG B CA 1
ATOM 3061 C C . ARG B 1 20 ? 13.953 -28.828 -2.982 1 96.5 20 ARG B C 1
ATOM 3063 O O . ARG B 1 20 ? 12.75 -28.609 -2.82 1 96.5 20 ARG B O 1
ATOM 3070 N N . GLU B 1 21 ? 14.758 -29.078 -1.996 1 97.19 21 GLU B N 1
ATOM 3071 C CA . GLU B 1 21 ? 14.281 -29.156 -0.618 1 97.19 21 GLU B CA 1
ATOM 3072 C C . GLU B 1 21 ? 13.758 -27.797 -0.148 1 97.19 21 GLU B C 1
ATOM 3074 O O . GLU B 1 21 ? 12.727 -27.719 0.525 1 97.19 21 GLU B O 1
ATOM 3079 N N . GLU B 1 22 ? 14.469 -26.734 -0.497 1 97.06 22 GLU B N 1
ATOM 3080 C CA . GLU B 1 22 ? 14.031 -25.375 -0.137 1 97.06 22 GLU B CA 1
ATOM 3081 C C . GLU B 1 22 ? 12.711 -25.031 -0.814 1 97.06 22 GLU B C 1
ATOM 3083 O O . GLU B 1 22 ? 11.844 -24.406 -0.204 1 97.06 22 GLU B O 1
ATOM 3088 N N . ILE B 1 23 ? 12.562 -25.453 -2.061 1 97.94 23 ILE B N 1
ATOM 3089 C CA . ILE B 1 23 ? 11.336 -25.203 -2.805 1 97.94 23 ILE B CA 1
ATOM 3090 C C . ILE B 1 23 ? 10.172 -25.953 -2.148 1 97.94 23 ILE B C 1
ATOM 3092 O O . ILE B 1 23 ? 9.086 -25.391 -1.978 1 97.94 23 ILE B O 1
ATOM 3096 N N . LEU B 1 24 ? 10.422 -27.188 -1.724 1 97.62 24 LEU B N 1
ATOM 3097 C CA . LEU B 1 24 ? 9.398 -27.984 -1.05 1 97.62 24 LEU B CA 1
ATOM 3098 C C . LEU B 1 24 ? 9.008 -27.344 0.278 1 97.62 24 LEU B C 1
ATOM 3100 O O . LEU B 1 24 ? 7.828 -27.344 0.647 1 97.62 24 LEU B O 1
ATOM 3104 N N . ASN B 1 25 ? 9.969 -26.812 0.97 1 97.44 25 ASN B N 1
ATOM 3105 C CA . ASN B 1 25 ? 9.688 -26.141 2.234 1 97.44 25 ASN B CA 1
ATOM 3106 C C . ASN B 1 25 ? 8.852 -24.875 2.025 1 97.44 25 ASN B C 1
ATOM 3108 O O . ASN B 1 25 ? 7.934 -24.609 2.797 1 97.44 25 ASN B O 1
ATOM 3112 N N . LEU B 1 26 ? 9.188 -24.094 0.994 1 98 26 LEU B N 1
ATOM 3113 C CA . LEU B 1 26 ? 8.398 -22.906 0.656 1 98 26 LEU B CA 1
ATOM 3114 C C . LEU B 1 26 ? 6.961 -23.297 0.314 1 98 26 LEU B C 1
ATOM 3116 O O . LEU B 1 26 ? 6.02 -22.625 0.736 1 98 26 LEU B O 1
ATOM 3120 N N . GLN B 1 27 ? 6.809 -24.344 -0.446 1 97.5 27 GLN B N 1
ATOM 3121 C CA . GLN B 1 27 ? 5.48 -24.797 -0.843 1 97.5 27 GLN B CA 1
ATOM 3122 C C . GLN B 1 27 ? 4.672 -25.266 0.365 1 97.5 27 GLN B C 1
ATOM 3124 O O . GLN B 1 27 ? 3.473 -25 0.455 1 97.5 27 GLN B O 1
ATOM 3129 N N . ARG B 1 28 ? 5.332 -25.969 1.301 1 96.38 28 ARG B N 1
ATOM 3130 C CA . ARG B 1 28 ? 4.672 -26.422 2.516 1 96.38 28 ARG B CA 1
ATOM 3131 C C . ARG B 1 28 ? 4.176 -25.25 3.354 1 96.38 28 ARG B C 1
ATOM 3133 O O . ARG B 1 28 ? 3.055 -25.281 3.863 1 96.38 28 ARG B O 1
ATOM 3140 N N . ASN B 1 29 ? 5.039 -24.25 3.514 1 95.44 29 ASN B N 1
ATOM 3141 C CA . ASN B 1 29 ? 4.633 -23.062 4.262 1 95.44 29 ASN B CA 1
ATOM 3142 C C . ASN B 1 29 ? 3.434 -22.375 3.617 1 95.44 29 ASN B C 1
ATOM 3144 O O . ASN B 1 29 ? 2.514 -21.938 4.312 1 95.44 29 ASN B O 1
ATOM 3148 N N . LEU B 1 30 ? 3.479 -22.25 2.301 1 96.19 30 LEU B N 1
ATOM 3149 C CA . LEU B 1 30 ? 2.369 -21.656 1.567 1 96.19 30 LEU B CA 1
ATOM 3150 C C . LEU B 1 30 ? 1.1 -22.484 1.724 1 96.19 30 LEU B C 1
ATOM 3152 O O . LEU B 1 30 ? 0.016 -21.938 1.933 1 96.19 30 LEU B O 1
ATOM 3156 N N . ALA B 1 31 ? 1.236 -23.828 1.635 1 95.25 31 ALA B N 1
ATOM 3157 C CA . ALA B 1 31 ? 0.103 -24.734 1.814 1 95.25 31 ALA B CA 1
ATOM 3158 C C . ALA B 1 31 ? -0.522 -24.562 3.195 1 95.25 31 ALA B C 1
ATOM 3160 O O . ALA B 1 31 ? -1.748 -24.531 3.33 1 95.25 31 ALA B O 1
ATOM 3161 N N . ASP B 1 32 ? 0.301 -24.453 4.184 1 92.31 32 ASP B N 1
ATOM 3162 C CA . ASP B 1 32 ? -0.18 -24.266 5.547 1 92.31 32 ASP B CA 1
ATOM 3163 C C . ASP B 1 32 ? -0.976 -22.969 5.668 1 92.31 32 ASP B C 1
ATOM 3165 O O . ASP B 1 32 ? -2.02 -22.938 6.324 1 92.31 32 ASP B O 1
ATOM 3169 N N . ALA B 1 33 ? -0.477 -21.953 5.051 1 90.56 33 ALA B N 1
ATOM 3170 C CA . ALA B 1 33 ? -1.163 -20.672 5.094 1 90.56 33 ALA B CA 1
ATOM 3171 C C . ALA B 1 33 ? -2.514 -20.734 4.387 1 90.56 33 ALA B C 1
ATOM 3173 O O . ALA B 1 33 ? -3.502 -20.188 4.867 1 90.56 33 ALA B O 1
ATOM 3174 N N . LEU B 1 34 ? -2.574 -21.406 3.227 1 92.31 34 LEU B N 1
ATOM 3175 C CA . LEU B 1 34 ? -3.82 -21.547 2.482 1 92.31 34 LEU B CA 1
ATOM 3176 C C . LEU B 1 34 ? -4.828 -22.391 3.271 1 92.31 34 LEU B C 1
ATOM 3178 O O . LEU B 1 34 ? -6.031 -22.109 3.227 1 92.31 34 LEU B O 1
ATOM 3182 N N . ARG B 1 35 ? -4.344 -23.391 3.938 1 90.88 35 ARG B N 1
ATOM 3183 C CA . ARG B 1 35 ? -5.203 -24.188 4.809 1 90.88 35 ARG B CA 1
ATOM 3184 C C . ARG B 1 35 ? -5.824 -23.328 5.902 1 90.88 35 ARG B C 1
ATOM 3186 O O . ARG B 1 35 ? -7.02 -23.438 6.18 1 90.88 35 ARG B O 1
ATOM 3193 N N . GLU B 1 36 ? -5.008 -22.562 6.488 1 86.31 36 GLU B N 1
ATOM 3194 C CA . GLU B 1 36 ? -5.484 -21.672 7.547 1 86.31 36 GLU B CA 1
ATOM 3195 C C . GLU B 1 36 ? -6.516 -20.688 7.012 1 86.31 36 GLU B C 1
ATOM 3197 O O . GLU B 1 36 ? -7.52 -20.406 7.668 1 86.31 36 GLU B O 1
ATOM 3202 N N . TYR B 1 37 ? -6.23 -20.203 5.91 1 87.19 37 TYR B N 1
ATOM 3203 C CA . TYR B 1 37 ? -7.164 -19.297 5.266 1 87.19 37 TYR B CA 1
ATOM 3204 C C . TYR B 1 37 ? -8.523 -19.953 5.062 1 87.19 37 TYR B C 1
ATOM 3206 O O . TYR B 1 37 ? -9.555 -19.359 5.359 1 87.19 37 TYR B O 1
ATOM 3214 N N . SER B 1 38 ? -8.547 -21.141 4.531 1 87.5 38 SER B N 1
ATOM 3215 C CA . SER B 1 38 ? -9.781 -21.844 4.199 1 87.5 38 SER B CA 1
ATOM 3216 C C . SER B 1 38 ? -10.531 -22.266 5.457 1 87.5 38 SER B C 1
ATOM 3218 O O . SER B 1 38 ? -11.766 -22.375 5.441 1 87.5 38 SER B O 1
ATOM 3220 N N . SER B 1 39 ? -9.828 -22.578 6.508 1 78.88 39 SER B N 1
ATOM 3221 C CA . SER B 1 39 ? -10.461 -23.031 7.746 1 78.88 39 SER B CA 1
ATOM 3222 C C . SER B 1 39 ? -11.07 -21.859 8.508 1 78.88 39 SER B C 1
ATOM 3224 O O . SER B 1 39 ? -11.898 -22.062 9.406 1 78.88 39 SER B O 1
ATOM 3226 N N . GLY B 1 40 ? -10.93 -20.625 7.945 1 67.88 40 GLY B N 1
ATOM 3227 C CA . GLY B 1 40 ? -11.562 -19.453 8.531 1 67.88 40 GLY B CA 1
ATOM 3228 C C . GLY B 1 40 ? -11.117 -19.188 9.953 1 67.88 40 GLY B C 1
ATOM 3229 O O . GLY B 1 40 ? -11.789 -18.469 10.695 1 67.88 40 GLY B O 1
ATOM 3230 N N . SER B 1 41 ? -10.312 -20.062 10.492 1 52.81 41 SER B N 1
ATOM 3231 C CA . SER B 1 41 ? -10.055 -19.859 11.914 1 52.81 41 SER B CA 1
ATOM 3232 C C . SER B 1 41 ? -9.609 -18.422 12.18 1 52.81 41 SER B C 1
ATOM 3234 O O . SER B 1 41 ? -8.602 -17.969 11.641 1 52.81 41 SER B O 1
ATOM 3236 N N . GLN B 1 42 ? -10.664 -17.656 12.297 1 51.25 42 GLN B N 1
ATOM 3237 C CA . GLN B 1 42 ? -10.469 -16.266 12.719 1 51.25 42 GLN B CA 1
ATOM 3238 C C . GLN B 1 42 ? -9.32 -16.156 13.711 1 51.25 42 GLN B C 1
ATOM 3240 O O . GLN B 1 42 ? -8.672 -15.102 13.797 1 51.25 42 GLN B O 1
ATOM 3245 N N . GLU B 1 43 ? -9.164 -17.25 14.383 1 48.72 43 GLU B N 1
ATOM 3246 C CA . GLU B 1 43 ? -8.195 -17.203 15.477 1 48.72 43 GLU B CA 1
ATOM 3247 C C . GLU B 1 43 ? -6.773 -17.047 14.953 1 48.72 43 GLU B C 1
ATOM 3249 O O . GLU B 1 43 ? -5.918 -16.469 15.625 1 48.72 43 GLU B O 1
ATOM 3254 N N . LYS B 1 44 ? -6.629 -17.547 13.719 1 52.44 44 LYS B N 1
ATOM 3255 C CA . LYS B 1 44 ? -5.211 -17.562 13.375 1 52.44 44 LYS B CA 1
ATOM 3256 C C . LYS B 1 44 ? -4.898 -16.516 12.32 1 52.44 44 LYS B C 1
ATOM 3258 O O . LYS B 1 44 ? -3.814 -16.516 11.727 1 52.44 44 LYS B O 1
ATOM 3263 N N . GLY B 1 45 ? -5.719 -15.562 12.086 1 52.56 45 GLY B N 1
ATOM 3264 C CA . GLY B 1 45 ? -5.379 -14.336 11.375 1 52.56 45 GLY B CA 1
ATOM 3265 C C . GLY B 1 45 ? -5.332 -14.523 9.867 1 52.56 45 GLY B C 1
ATOM 3266 O O . GLY B 1 45 ? -4.875 -13.633 9.141 1 52.56 45 GLY B O 1
ATOM 3267 N N . CYS B 1 46 ? -5.566 -15.688 9.227 1 58.84 46 CYS B N 1
ATOM 3268 C CA . CYS B 1 46 ? -5.527 -15.891 7.781 1 58.84 46 CYS B CA 1
ATOM 3269 C C . CYS B 1 46 ? -6.934 -16 7.207 1 58.84 46 CYS B C 1
ATOM 3271 O O . CYS B 1 46 ? -7.164 -16.734 6.25 1 58.84 46 CYS B O 1
ATOM 3273 N N . SER B 1 47 ? -7.754 -15.25 7.633 1 67.25 47 SER B N 1
ATOM 3274 C CA . SER B 1 47 ? -9.141 -15.32 7.18 1 67.25 47 SER B CA 1
ATOM 3275 C C . SER B 1 47 ? -9.43 -14.273 6.113 1 67.25 47 SER B C 1
ATOM 3277 O O . SER B 1 47 ? -8.594 -13.406 5.844 1 67.25 47 SER B O 1
ATOM 3279 N N . ALA B 1 48 ? -10.531 -14.539 5.48 1 69.44 48 ALA B N 1
ATOM 3280 C CA . ALA B 1 48 ? -10.977 -13.617 4.441 1 69.44 48 ALA B CA 1
ATOM 3281 C C . ALA B 1 48 ? -10.992 -12.18 4.949 1 69.44 48 ALA B C 1
ATOM 3283 O O . ALA B 1 48 ? -10.727 -11.242 4.191 1 69.44 48 ALA B O 1
ATOM 3284 N N . ALA B 1 49 ? -11.109 -12.008 6.234 1 70.38 49 ALA B N 1
ATOM 3285 C CA . ALA B 1 49 ? -11.164 -10.672 6.824 1 70.38 49 ALA B CA 1
ATOM 3286 C C . ALA B 1 49 ? -9.797 -9.992 6.773 1 70.38 49 ALA B C 1
ATOM 3288 O O . ALA B 1 49 ? -9.703 -8.766 6.793 1 70.38 49 ALA B O 1
ATOM 3289 N N . TYR B 1 50 ? -8.812 -10.789 6.625 1 79.5 50 TYR B N 1
ATOM 3290 C CA . TYR B 1 50 ? -7.449 -10.266 6.605 1 79.5 50 TYR B CA 1
ATOM 3291 C C . TYR B 1 50 ? -6.934 -10.141 5.18 1 79.5 50 TYR B C 1
ATOM 3293 O O . TYR B 1 50 ? -5.754 -9.852 4.961 1 79.5 50 TYR B O 1
ATOM 3301 N N . GLN B 1 51 ? -7.82 -10.422 4.301 1 83.44 51 GLN B N 1
ATOM 3302 C CA . GLN B 1 51 ? -7.531 -10.273 2.877 1 83.44 51 GLN B CA 1
ATOM 3303 C C . GLN B 1 51 ? -8.547 -9.367 2.199 1 83.44 51 GLN B C 1
ATOM 3305 O O . GLN B 1 51 ? -9.297 -9.805 1.326 1 83.44 51 GLN B O 1
ATOM 3310 N N . PRO B 1 52 ? -8.492 -8.039 2.508 1 83.94 52 PRO B N 1
ATOM 3311 C CA . PRO B 1 52 ? -9.508 -7.16 1.926 1 83.94 52 PRO B CA 1
ATOM 3312 C C . PRO B 1 52 ? -9.43 -7.098 0.402 1 83.94 52 PRO B C 1
ATOM 3314 O O . PRO B 1 52 ? -8.414 -7.48 -0.184 1 83.94 52 PRO B O 1
ATOM 3317 N N . GLN B 1 53 ? -10.578 -6.645 -0.162 1 81.12 53 GLN B N 1
ATOM 3318 C CA . GLN B 1 53 ? -10.625 -6.461 -1.608 1 81.12 53 GLN B CA 1
ATOM 3319 C C . GLN B 1 53 ? -9.57 -5.457 -2.066 1 81.12 53 GLN B C 1
ATOM 3321 O O . GLN B 1 53 ? -9.258 -4.508 -1.348 1 81.12 53 GLN B O 1
ATOM 3326 N N . ARG B 1 54 ? -9.117 -5.703 -3.195 1 84.19 54 ARG B N 1
ATOM 3327 C CA . ARG B 1 54 ? -8.109 -4.812 -3.768 1 84.19 54 ARG B CA 1
ATOM 3328 C C . ARG B 1 54 ? -8.711 -3.445 -4.086 1 84.19 54 ARG B C 1
ATOM 3330 O O . ARG B 1 54 ? -9.906 -3.332 -4.352 1 84.19 54 ARG B O 1
ATOM 3337 N N . THR B 1 55 ? -7.93 -2.395 -3.932 1 86.25 55 THR B N 1
ATOM 3338 C CA . THR B 1 55 ? -8.25 -1.044 -4.379 1 86.25 55 THR B CA 1
ATOM 3339 C C . THR B 1 55 ? -7.547 -0.731 -5.699 1 86.25 55 THR B C 1
ATOM 3341 O O . THR B 1 55 ? -6.387 -1.096 -5.891 1 86.25 55 THR B O 1
ATOM 3344 N N . ALA B 1 56 ? -8.289 -0.119 -6.648 1 84.25 56 ALA B N 1
ATOM 3345 C CA . ALA B 1 56 ? -7.719 0.2 -7.957 1 84.25 56 ALA B CA 1
ATOM 3346 C C . ALA B 1 56 ? -7.754 1.703 -8.219 1 84.25 56 ALA B C 1
ATOM 3348 O O . ALA B 1 56 ? -8.719 2.381 -7.855 1 84.25 56 ALA B O 1
ATOM 3349 N N . ILE B 1 57 ? -6.699 2.258 -8.695 1 84.88 57 ILE B N 1
ATOM 3350 C CA . ILE B 1 57 ? -6.66 3.611 -9.242 1 84.88 57 ILE B CA 1
ATOM 3351 C C . ILE B 1 57 ? -6.301 3.559 -10.727 1 84.88 57 ILE B C 1
ATOM 3353 O O . ILE B 1 57 ? -5.246 3.033 -11.094 1 84.88 57 ILE B O 1
ATOM 3357 N N . THR B 1 58 ? -7.168 3.998 -11.562 1 82.69 58 THR B N 1
ATOM 3358 C CA . THR B 1 58 ? -6.898 4.105 -12.992 1 82.69 58 THR B CA 1
ATOM 3359 C C . THR B 1 58 ? -6.566 5.543 -13.375 1 82.69 58 THR B C 1
ATOM 3361 O O . THR B 1 58 ? -7.379 6.449 -13.164 1 82.69 58 THR B O 1
ATOM 3364 N N . ARG B 1 59 ? -5.422 5.695 -13.859 1 80.44 59 ARG B N 1
ATOM 3365 C CA . ARG B 1 59 ? -4.969 7.023 -14.266 1 80.44 59 ARG B CA 1
ATOM 3366 C C . ARG B 1 59 ? -5.508 7.391 -15.641 1 80.44 59 ARG B C 1
ATOM 3368 O O . ARG B 1 59 ? -6.074 6.543 -16.344 1 80.44 59 ARG B O 1
ATOM 3375 N N . GLN B 1 60 ? -5.34 8.602 -16.031 1 75.5 60 GLN B N 1
ATOM 3376 C CA . GLN B 1 60 ? -5.879 9.117 -17.297 1 75.5 60 GLN B CA 1
ATOM 3377 C C . GLN B 1 60 ? -5.273 8.383 -18.484 1 75.5 60 GLN B C 1
ATOM 3379 O O . GLN B 1 60 ? -5.934 8.211 -19.516 1 75.5 60 GLN B O 1
ATOM 3384 N N . ASN B 1 61 ? -4.059 7.91 -18.375 1 75 61 ASN B N 1
ATOM 3385 C CA . ASN B 1 61 ? -3.385 7.242 -19.484 1 75 61 ASN B CA 1
ATOM 3386 C C . ASN B 1 61 ? -3.846 5.793 -19.625 1 75 61 ASN B C 1
ATOM 3388 O O . ASN B 1 61 ? -3.322 5.051 -20.453 1 75 61 ASN B O 1
ATOM 3392 N N . GLY B 1 62 ? -4.742 5.383 -18.781 1 76.25 62 GLY B N 1
ATOM 3393 C CA . GLY B 1 62 ? -5.312 4.047 -18.906 1 76.25 62 GLY B CA 1
ATOM 3394 C C . GLY B 1 62 ? -4.605 3.02 -18.031 1 76.25 62 GLY B C 1
ATOM 3395 O O . GLY B 1 62 ? -5.043 1.87 -17.953 1 76.25 62 GLY B O 1
ATOM 3396 N N . CYS B 1 63 ? -3.561 3.453 -17.375 1 80.75 63 CYS B N 1
ATOM 3397 C CA . CYS B 1 63 ? -2.834 2.541 -16.5 1 80.75 63 CYS B CA 1
ATOM 3398 C C . CYS B 1 63 ? -3.561 2.369 -15.172 1 80.75 63 CYS B C 1
ATOM 3400 O O . CYS B 1 63 ? -3.922 3.354 -14.531 1 80.75 63 CYS B O 1
ATOM 3402 N N . THR B 1 64 ? -3.818 1.173 -14.836 1 83.81 64 THR B N 1
ATOM 3403 C CA . THR B 1 64 ? -4.48 0.866 -13.57 1 83.81 64 THR B CA 1
ATOM 3404 C C . THR B 1 64 ? -3.49 0.274 -12.57 1 83.81 64 THR B C 1
ATOM 3406 O O . THR B 1 64 ? -2.787 -0.689 -12.883 1 83.81 64 THR B O 1
ATOM 3409 N N . THR B 1 65 ? -3.395 0.907 -11.453 1 87.94 65 THR B N 1
ATOM 3410 C CA . THR B 1 65 ? -2.588 0.349 -10.367 1 87.94 65 THR B CA 1
ATOM 3411 C C . THR B 1 65 ? -3.477 -0.305 -9.312 1 87.94 65 THR B C 1
ATOM 3413 O O . THR B 1 65 ? -4.43 0.308 -8.836 1 87.94 65 THR B O 1
ATOM 3416 N N . LEU B 1 66 ? -3.158 -1.54 -9.047 1 87.94 66 LEU B N 1
ATOM 3417 C CA . LEU B 1 66 ? -3.879 -2.307 -8.039 1 87.94 66 LEU B CA 1
ATOM 3418 C C . LEU B 1 66 ? -3.113 -2.32 -6.719 1 87.94 66 LEU B C 1
ATOM 3420 O O . LEU B 1 66 ? -1.889 -2.467 -6.707 1 87.94 66 LEU B O 1
ATOM 3424 N N . PHE B 1 67 ? -3.848 -2.023 -5.609 1 90.81 67 PHE B N 1
ATOM 3425 C CA . PHE B 1 67 ? -3.336 -2.098 -4.246 1 90.81 67 PHE B CA 1
ATOM 3426 C C . PHE B 1 67 ? -3.965 -3.266 -3.494 1 90.81 67 PHE B C 1
ATOM 3428 O O . PHE B 1 67 ? -5.184 -3.314 -3.32 1 90.81 67 PHE B O 1
ATOM 3435 N N . MET B 1 68 ? -3.119 -4.184 -3.057 1 91.5 68 MET B N 1
ATOM 3436 C CA . MET B 1 68 ? -3.627 -5.426 -2.477 1 91.5 68 MET B CA 1
ATOM 3437 C C . MET B 1 68 ? -3.039 -5.66 -1.09 1 91.5 68 MET B C 1
ATOM 3439 O O . MET B 1 68 ? -2.076 -6.414 -0.938 1 91.5 68 MET B O 1
ATOM 3443 N N . PRO B 1 69 ? -3.691 -5.039 -0.034 1 92.12 69 PRO B N 1
ATOM 3444 C CA . PRO B 1 69 ? -3.238 -5.32 1.331 1 92.12 69 PRO B CA 1
ATOM 3445 C C . PRO B 1 69 ? -3.547 -6.75 1.774 1 92.12 69 PRO B C 1
ATOM 3447 O O . PRO B 1 69 ? -4.52 -7.348 1.311 1 92.12 69 PRO B O 1
ATOM 3450 N N . ALA B 1 70 ? -2.742 -7.293 2.594 1 90.81 70 ALA B N 1
ATOM 3451 C CA . ALA B 1 70 ? -2.949 -8.633 3.135 1 90.81 70 ALA B CA 1
ATOM 3452 C C . ALA B 1 70 ? -2.285 -8.781 4.5 1 90.81 70 ALA B C 1
ATOM 3454 O O . ALA B 1 70 ? -1.371 -8.031 4.84 1 90.81 70 ALA B O 1
ATOM 3455 N N . SER B 1 71 ? -2.809 -9.688 5.277 1 88.12 71 SER B N 1
ATOM 3456 C CA . SER B 1 71 ? -2.219 -10.008 6.574 1 88.12 71 SER B CA 1
ATOM 3457 C C . SER B 1 71 ? -2.326 -11.5 6.875 1 88.12 71 SER B C 1
ATOM 3459 O O . SER B 1 71 ? -3.293 -12.156 6.473 1 88.12 71 SER B O 1
ATOM 3461 N N . THR B 1 72 ? -1.286 -12.211 7.488 1 82.19 72 THR B N 1
ATOM 3462 C CA . THR B 1 72 ? -1.325 -13.578 7.992 1 82.19 72 THR B CA 1
ATOM 3463 C C . THR B 1 72 ? -1.542 -13.594 9.508 1 82.19 72 THR B C 1
ATOM 3465 O O . THR B 1 72 ? -1.486 -14.648 10.133 1 82.19 72 THR B O 1
ATOM 3468 N N . GLY B 1 73 ? -1.899 -12.516 10.141 1 72.56 73 GLY B N 1
ATOM 3469 C CA . GLY B 1 73 ? -1.938 -12.383 11.586 1 72.56 73 GLY B CA 1
ATOM 3470 C C . GLY B 1 73 ? -0.597 -12 12.18 1 72.56 73 GLY B C 1
ATOM 3471 O O . GLY B 1 73 ? -0.537 -11.242 13.148 1 72.56 73 GLY B O 1
ATOM 3472 N N . GLN B 1 74 ? 0.532 -12.57 11.586 1 75.44 74 GLN B N 1
ATOM 3473 C CA . GLN B 1 74 ? 1.865 -12.258 12.086 1 75.44 74 GLN B CA 1
ATOM 3474 C C . GLN B 1 74 ? 2.541 -11.188 11.234 1 75.44 74 GLN B C 1
ATOM 3476 O O . GLN B 1 74 ? 3.412 -10.461 11.711 1 75.44 74 GLN B O 1
ATOM 3481 N N . THR B 1 75 ? 2.16 -11.227 10 1 84.56 75 THR B N 1
ATOM 3482 C CA . THR B 1 75 ? 2.781 -10.297 9.07 1 84.56 75 THR B CA 1
ATOM 3483 C C . THR B 1 75 ? 1.72 -9.516 8.297 1 84.56 75 THR B C 1
ATOM 3485 O O . THR B 1 75 ? 0.635 -10.039 8.023 1 84.56 75 THR B O 1
ATOM 3488 N N . ILE B 1 76 ? 1.979 -8.297 8.109 1 89.5 76 ILE B N 1
ATOM 3489 C CA . ILE B 1 76 ? 1.106 -7.453 7.309 1 89.5 76 ILE B CA 1
ATOM 3490 C C . ILE B 1 76 ? 1.901 -6.84 6.156 1 89.5 76 ILE B C 1
ATOM 3492 O O . ILE B 1 76 ? 3.086 -6.535 6.305 1 89.5 76 ILE B O 1
ATOM 3496 N N . GLY B 1 77 ? 1.303 -6.805 4.973 1 91.94 77 GLY B N 1
ATOM 3497 C CA . GLY B 1 77 ? 1.965 -6.238 3.809 1 91.94 77 GLY B CA 1
ATOM 3498 C C . GLY B 1 77 ? 0.998 -5.816 2.719 1 91.94 77 GLY B C 1
ATOM 3499 O O . GLY B 1 77 ? -0.218 -5.816 2.926 1 91.94 77 GLY B O 1
ATOM 3500 N N . ILE B 1 78 ? 1.619 -5.27 1.646 1 93.62 78 ILE B N 1
ATOM 3501 C CA . ILE B 1 78 ? 0.815 -4.836 0.51 1 93.62 78 ILE B CA 1
ATOM 3502 C C . ILE B 1 78 ? 1.553 -5.137 -0.792 1 93.62 78 ILE B C 1
ATOM 3504 O O . ILE B 1 78 ? 2.779 -5.016 -0.861 1 93.62 78 ILE B O 1
ATOM 3508 N N . LYS B 1 79 ? 0.83 -5.602 -1.747 1 93.12 79 LYS B N 1
ATOM 3509 C CA . LYS B 1 79 ? 1.338 -5.715 -3.111 1 93.12 79 LYS B CA 1
ATOM 3510 C C . LYS B 1 79 ? 0.733 -4.645 -4.012 1 93.12 79 LYS B C 1
ATOM 3512 O O . LYS B 1 79 ? -0.473 -4.395 -3.967 1 93.12 79 LYS B O 1
ATOM 3517 N N . MET B 1 80 ? 1.61 -4 -4.754 1 91.88 80 MET B N 1
ATOM 3518 C CA . MET B 1 80 ? 1.178 -3.035 -5.758 1 91.88 80 MET B CA 1
ATOM 3519 C C . MET B 1 80 ? 1.598 -3.48 -7.156 1 91.88 80 MET B C 1
ATOM 3521 O O . MET B 1 80 ? 2.75 -3.857 -7.371 1 91.88 80 MET B O 1
ATOM 3525 N N . ILE B 1 81 ? 0.651 -3.465 -8.094 1 88.12 81 ILE B N 1
ATOM 3526 C CA . ILE B 1 81 ? 0.952 -3.809 -9.477 1 88.12 81 ILE B CA 1
ATOM 3527 C C . ILE B 1 81 ? 0.257 -2.826 -10.422 1 88.12 81 ILE B C 1
ATOM 3529 O O . ILE B 1 81 ? -0.893 -2.445 -10.188 1 88.12 81 ILE B O 1
ATOM 3533 N N . SER B 1 82 ? 0.985 -2.326 -11.344 1 86.31 82 SER B N 1
ATOM 3534 C CA . SER B 1 82 ? 0.403 -1.469 -12.367 1 86.31 82 SER B CA 1
ATOM 3535 C C . SER B 1 82 ? 0.197 -2.23 -13.672 1 86.31 82 SER B C 1
ATOM 3537 O O . SER B 1 82 ? 1.112 -2.896 -14.156 1 86.31 82 SER B O 1
ATOM 3539 N N . LEU B 1 83 ? -0.996 -2.186 -14.156 1 78.62 83 LEU B N 1
ATOM 3540 C CA . LEU B 1 83 ? -1.395 -2.896 -15.367 1 78.62 83 LEU B CA 1
ATOM 3541 C C . LEU B 1 83 ? -1.831 -1.917 -16.453 1 78.62 83 LEU B C 1
ATOM 3543 O O . LEU B 1 83 ? -2.51 -0.928 -16.172 1 78.62 83 LEU B O 1
ATOM 3547 N N . GLN B 1 84 ? -1.203 -1.91 -17.578 1 70.88 84 GLN B N 1
ATOM 3548 C CA . GLN B 1 84 ? -1.641 -1.092 -18.703 1 70.88 84 GLN B CA 1
ATOM 3549 C C . GLN B 1 84 ? -2.836 -1.724 -19.406 1 70.88 84 GLN B C 1
ATOM 3551 O O . GLN B 1 84 ? -2.945 -2.949 -19.484 1 70.88 84 GLN B O 1
ATOM 3556 N N . ASP B 1 85 ? -3.844 -0.821 -19.703 1 58.91 85 ASP B N 1
ATOM 3557 C CA . ASP B 1 85 ? -4.977 -1.302 -20.484 1 58.91 85 ASP B CA 1
ATOM 3558 C C . ASP B 1 85 ? -4.504 -2.07 -21.719 1 58.91 85 ASP B C 1
ATOM 3560 O O . ASP B 1 85 ? -3.586 -1.634 -22.422 1 58.91 85 ASP B O 1
ATOM 3564 N N . GLY B 1 86 ? -4.996 -3.238 -22.109 1 52.81 86 GLY B N 1
ATOM 3565 C CA . GLY B 1 86 ? -4.656 -4.156 -23.188 1 52.81 86 GLY B CA 1
ATOM 3566 C C . GLY B 1 86 ? -3.631 -5.199 -22.781 1 52.81 86 GLY B C 1
ATOM 3567 O O . GLY B 1 86 ? -3.123 -5.938 -23.625 1 52.81 86 GLY B O 1
ATOM 3568 N N . GLY B 1 87 ? -3.467 -5.336 -21.5 1 51.91 87 GLY B N 1
ATOM 3569 C CA . GLY B 1 87 ? -2.979 -6.57 -20.906 1 51.91 87 GLY B CA 1
ATOM 3570 C C . GLY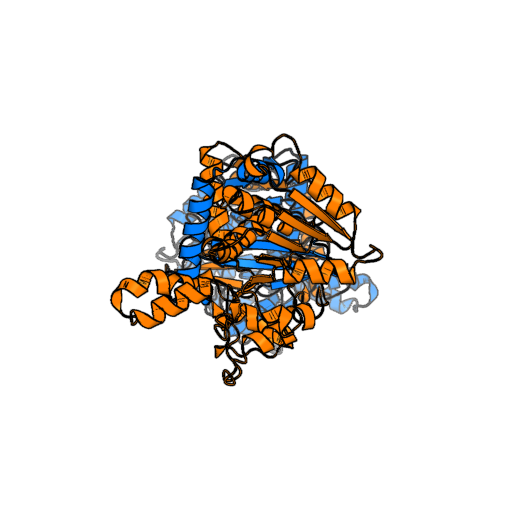 B 1 87 ? -1.558 -6.465 -20.391 1 51.91 87 GLY B C 1
ATOM 3571 O O . GLY B 1 87 ? -1.082 -7.359 -19.688 1 51.91 87 GLY B O 1
ATOM 3572 N N . ALA B 1 88 ? -0.62 -5.719 -21.109 1 45.91 88 ALA B N 1
ATOM 3573 C CA . ALA B 1 88 ? 0.757 -6 -20.703 1 45.91 88 ALA B CA 1
ATOM 3574 C C . ALA B 1 88 ? 1.091 -5.324 -19.375 1 45.91 88 ALA B C 1
ATOM 3576 O O . ALA B 1 88 ? 0.779 -4.148 -19.172 1 45.91 88 ALA B O 1
ATOM 3577 N N . ALA B 1 89 ? 1.095 -6.031 -18.25 1 48.44 89 ALA B N 1
ATOM 3578 C CA . ALA B 1 89 ? 1.758 -5.43 -17.094 1 48.44 89 ALA B CA 1
ATOM 3579 C C . ALA B 1 89 ? 2.844 -4.453 -17.547 1 48.44 89 ALA B C 1
ATOM 3581 O O . ALA B 1 89 ? 3.797 -4.84 -18.219 1 48.44 89 ALA B O 1
ATOM 3582 N N . GLY B 1 90 ? 2.479 -3.273 -17.984 1 45.34 90 GLY B N 1
ATOM 3583 C CA . GLY B 1 90 ? 3.5 -2.312 -18.359 1 45.34 90 GLY B CA 1
ATOM 3584 C C . GLY B 1 90 ? 4.434 -1.948 -17.219 1 45.34 90 GLY B C 1
ATOM 3585 O O . GLY B 1 90 ? 4.148 -1.033 -16.453 1 45.34 90 GLY B O 1
ATOM 3586 N N . TYR B 1 91 ? 5.316 -2.883 -16.891 1 45.28 91 TYR B N 1
ATOM 3587 C CA . TYR B 1 91 ? 6.293 -2.797 -15.805 1 45.28 91 TYR B CA 1
ATOM 3588 C C . TYR B 1 91 ? 7.102 -1.509 -15.906 1 45.28 91 TYR B C 1
ATOM 3590 O O . TYR B 1 91 ? 7.551 -0.974 -14.891 1 45.28 91 TYR B O 1
ATOM 3598 N N . GLY B 1 92 ? 7.395 -1.032 -17.016 1 47.44 92 GLY B N 1
ATOM 3599 C CA . GLY B 1 92 ? 8.531 -0.127 -17.047 1 47.44 92 GLY B CA 1
ATOM 3600 C C . GLY B 1 92 ? 8.297 1.152 -16.266 1 47.44 92 GLY B C 1
ATOM 3601 O O . GLY B 1 92 ? 9.102 1.52 -15.414 1 47.44 92 GLY B O 1
ATOM 3602 N N . GLU B 1 93 ? 7.207 1.858 -16.531 1 58.5 93 GLU B N 1
ATOM 3603 C CA . GLU B 1 93 ? 7.141 3.236 -16.062 1 58.5 93 GLU B CA 1
ATOM 3604 C C . GLU B 1 93 ? 6.418 3.324 -14.719 1 58.5 93 GLU B C 1
ATOM 3606 O O . GLU B 1 93 ? 6.367 4.391 -14.102 1 58.5 93 GLU B O 1
ATOM 3611 N N . SER B 1 94 ? 6.188 2.061 -14.164 1 68.12 94 SER B N 1
ATOM 3612 C CA . SER B 1 94 ? 5.348 2.197 -12.977 1 68.12 94 SER B CA 1
ATOM 3613 C C . SER B 1 94 ? 6.039 1.626 -11.742 1 68.12 94 SER B C 1
ATOM 3615 O O . SER B 1 94 ? 5.379 1.286 -10.758 1 68.12 94 SER B O 1
ATOM 3617 N N . LEU B 1 95 ? 7.375 1.582 -11.812 1 80.5 95 LEU B N 1
ATOM 3618 C CA . LEU B 1 95 ? 8.102 1.099 -10.641 1 80.5 95 LEU B CA 1
ATOM 3619 C C . LEU B 1 95 ? 8.242 2.197 -9.594 1 80.5 95 LEU B C 1
ATOM 3621 O O . LEU B 1 95 ? 8.273 3.383 -9.93 1 80.5 95 LEU B O 1
ATOM 3625 N N . PRO B 1 96 ? 8.32 1.688 -8.344 1 89 96 PRO B N 1
ATOM 3626 C CA . PRO B 1 96 ? 8.5 2.705 -7.301 1 89 96 PRO B CA 1
ATOM 3627 C C . PRO B 1 96 ? 9.836 3.434 -7.41 1 89 96 PRO B C 1
ATOM 3629 O O . PRO B 1 96 ? 10.844 2.822 -7.762 1 89 96 PRO B O 1
ATOM 3632 N N . PHE B 1 97 ? 9.836 4.707 -7.121 1 92.38 97 PHE B N 1
ATOM 3633 C CA . PHE B 1 97 ? 11.078 5.461 -7.195 1 92.38 97 PHE B CA 1
ATOM 3634 C C . PHE B 1 97 ? 11.523 5.914 -5.809 1 92.38 97 PHE B C 1
ATOM 3636 O O . PHE B 1 97 ? 12.633 6.418 -5.637 1 92.38 97 PHE B O 1
ATOM 3643 N N . ALA B 1 98 ? 10.609 5.656 -4.758 1 95.94 98 ALA B N 1
ATOM 3644 C CA . ALA B 1 98 ? 11.023 6.078 -3.424 1 95.94 98 ALA B CA 1
ATOM 3645 C C . ALA B 1 98 ? 10.289 5.297 -2.342 1 95.94 98 ALA B C 1
ATOM 3647 O O . ALA B 1 98 ? 9.156 4.844 -2.553 1 95.94 98 ALA B O 1
ATOM 3648 N N . LEU B 1 99 ? 10.883 4.992 -1.271 1 96.06 99 LEU B N 1
ATOM 3649 C CA . LEU B 1 99 ? 10.336 4.527 -0 1 96.06 99 LEU B CA 1
ATOM 3650 C C . LEU B 1 99 ? 10.758 5.449 1.141 1 96.06 99 LEU B C 1
ATOM 3652 O O . LEU B 1 99 ? 11.953 5.602 1.408 1 96.06 99 LEU B O 1
ATOM 3656 N N . ILE B 1 100 ? 9.766 6.055 1.819 1 96.5 100 ILE B N 1
ATOM 3657 C CA . ILE B 1 100 ? 10.047 7.066 2.832 1 96.5 100 ILE B CA 1
ATOM 3658 C C . ILE B 1 100 ? 9.414 6.66 4.16 1 96.5 100 ILE B C 1
ATOM 3660 O O . ILE B 1 100 ? 8.25 6.258 4.199 1 96.5 100 ILE B O 1
ATOM 3664 N N . ASN B 1 101 ? 10.273 6.676 5.195 1 94.75 101 ASN B N 1
ATOM 3665 C CA . ASN B 1 101 ? 9.641 6.574 6.504 1 94.75 101 ASN B CA 1
ATOM 3666 C C . ASN B 1 101 ? 8.672 7.723 6.75 1 94.75 101 ASN B C 1
ATOM 3668 O O . ASN B 1 101 ? 9.055 8.891 6.684 1 94.75 101 ASN B O 1
ATOM 3672 N N . ALA B 1 102 ? 7.473 7.426 7.047 1 92.81 102 ALA B N 1
ATOM 3673 C CA . ALA B 1 102 ? 6.398 8.414 7.004 1 92.81 102 ALA B CA 1
ATOM 3674 C C . ALA B 1 102 ? 6.309 9.188 8.32 1 92.81 102 ALA B C 1
ATOM 3676 O O . ALA B 1 102 ? 5.605 10.195 8.414 1 92.81 102 ALA B O 1
ATOM 3677 N N . HIS B 1 103 ? 7.02 8.852 9.32 1 90.25 103 HIS B N 1
ATOM 3678 C CA . HIS B 1 103 ? 6.844 9.422 10.648 1 90.25 103 HIS B CA 1
ATOM 3679 C C . HIS B 1 103 ? 7.023 10.938 10.625 1 90.25 103 HIS B C 1
ATOM 3681 O O . HIS B 1 103 ? 6.121 11.68 11.016 1 90.25 103 HIS B O 1
ATOM 3687 N N . GLU B 1 104 ? 8.125 11.422 10.148 1 94.56 104 GLU B N 1
ATOM 3688 C CA . GLU B 1 104 ? 8.383 12.852 10.086 1 94.56 104 GLU B CA 1
ATOM 3689 C C . GLU B 1 104 ? 7.629 13.5 8.922 1 94.56 104 GLU B C 1
ATOM 3691 O O . GLU B 1 104 ? 7.188 14.641 9.023 1 94.56 104 GLU B O 1
ATOM 3696 N N . LEU B 1 105 ? 7.473 12.719 7.859 1 96.5 105 LEU B N 1
ATOM 3697 C CA . LEU B 1 105 ? 6.84 13.242 6.652 1 96.5 105 LEU B CA 1
ATOM 3698 C C . LEU B 1 105 ? 5.41 13.688 6.941 1 96.5 105 LEU B C 1
ATOM 3700 O O . LEU B 1 105 ? 5.008 14.789 6.547 1 96.5 105 LEU B O 1
ATOM 3704 N N . THR B 1 106 ? 4.684 12.852 7.633 1 95.19 106 THR B N 1
ATOM 3705 C CA . THR B 1 106 ? 3.279 13.133 7.906 1 95.19 106 THR B CA 1
ATOM 3706 C C . THR B 1 106 ? 3.133 14.414 8.727 1 95.19 106 THR B C 1
ATOM 3708 O O . THR B 1 106 ? 2.342 15.289 8.375 1 95.19 106 THR B O 1
ATOM 3711 N N . ALA B 1 107 ? 3.945 14.508 9.766 1 96.62 107 ALA B N 1
ATOM 3712 C CA . ALA B 1 107 ? 3.854 15.672 10.641 1 96.62 107 ALA B CA 1
ATOM 3713 C C . ALA B 1 107 ? 4.289 16.938 9.906 1 96.62 107 ALA B C 1
ATOM 3715 O O . ALA B 1 107 ? 3.654 17.984 10.031 1 96.62 107 ALA B O 1
ATOM 3716 N N . PHE B 1 108 ? 5.34 16.828 9.133 1 98.44 108 PHE B N 1
ATOM 3717 C CA . PHE B 1 108 ? 5.91 17.953 8.414 1 98.44 108 PHE B CA 1
ATOM 3718 C C . PHE B 1 108 ? 4.922 18.5 7.387 1 98.44 108 PHE B C 1
ATOM 3720 O O . PHE B 1 108 ? 4.613 19.688 7.387 1 98.44 108 PHE B O 1
ATOM 3727 N N . ARG B 1 109 ? 4.371 17.594 6.535 1 97.94 109 ARG B N 1
ATOM 3728 C CA . ARG B 1 109 ? 3.461 18.062 5.492 1 97.94 109 ARG B CA 1
ATOM 3729 C C . ARG B 1 109 ? 2.152 18.562 6.09 1 97.94 109 ARG B C 1
ATOM 3731 O O . ARG B 1 109 ? 1.516 19.469 5.539 1 97.94 109 ARG B O 1
ATOM 3738 N N . THR B 1 110 ? 1.68 17.984 7.211 1 97.75 110 THR B N 1
ATOM 3739 C CA . THR B 1 110 ? 0.496 18.469 7.914 1 97.75 110 THR B CA 1
ATOM 3740 C C . THR B 1 110 ? 0.696 19.922 8.383 1 97.75 110 THR B C 1
ATOM 3742 O O . THR B 1 110 ? -0.183 20.766 8.195 1 97.75 110 THR B O 1
ATOM 3745 N N . ALA B 1 111 ? 1.859 20.156 8.961 1 98.56 111 ALA B N 1
ATOM 3746 C CA . ALA B 1 111 ? 2.182 21.516 9.398 1 98.56 111 ALA B CA 1
ATOM 3747 C C . ALA B 1 111 ? 2.244 22.469 8.211 1 98.56 111 ALA B C 1
ATOM 3749 O O . ALA B 1 111 ? 1.754 23.594 8.281 1 98.56 111 ALA B O 1
ATOM 3750 N N . LEU B 1 112 ? 2.846 21.984 7.102 1 98.44 112 LEU B N 1
ATOM 3751 C CA . LEU B 1 112 ? 2.904 22.812 5.898 1 98.44 112 LEU B CA 1
ATOM 3752 C C . LEU B 1 112 ? 1.511 23.281 5.488 1 98.44 112 LEU B C 1
ATOM 3754 O O . LEU B 1 112 ? 1.317 24.438 5.137 1 98.44 112 LEU B O 1
ATOM 3758 N N . ALA B 1 113 ? 0.559 22.406 5.539 1 97.94 113 ALA B N 1
ATOM 3759 C CA . ALA B 1 113 ? -0.8 22.734 5.109 1 97.94 113 ALA B CA 1
ATOM 3760 C C . ALA B 1 113 ? -1.475 23.688 6.082 1 97.94 113 ALA B C 1
ATOM 3762 O O . ALA B 1 113 ? -2.061 24.688 5.668 1 97.94 113 ALA B O 1
ATOM 3763 N N . SER B 1 114 ? -1.396 23.406 7.348 1 97.5 114 SER B N 1
ATOM 3764 C CA . SER B 1 114 ? -1.996 24.25 8.375 1 97.5 114 SER B CA 1
ATOM 3765 C C . SER B 1 114 ? -1.454 25.672 8.305 1 97.5 114 SER B C 1
ATOM 3767 O O . SER B 1 114 ? -2.189 26.641 8.531 1 97.5 114 SER B O 1
ATOM 3769 N N . LEU B 1 115 ? -0.229 25.812 7.969 1 98.25 115 LEU B N 1
ATOM 3770 C CA . LEU B 1 115 ? 0.442 27.109 8.062 1 98.25 115 LEU B CA 1
ATOM 3771 C C . LEU B 1 115 ? 0.199 27.938 6.809 1 98.25 115 LEU B C 1
ATOM 3773 O O . LEU B 1 115 ? 0.641 29.078 6.723 1 98.25 115 LEU B O 1
ATOM 3777 N N . MET B 1 116 ? -0.518 27.391 5.848 1 96.62 116 MET B N 1
ATOM 3778 C CA . MET B 1 116 ? -0.896 28.188 4.691 1 96.62 116 MET B CA 1
ATOM 3779 C C . MET B 1 116 ? -1.765 29.375 5.109 1 96.62 116 MET B C 1
ATOM 3781 O O . MET B 1 116 ? -1.572 30.5 4.633 1 96.62 116 MET B O 1
ATOM 3785 N N . MET B 1 117 ? -2.705 29.125 6.043 1 95.5 117 MET B N 1
ATOM 3786 C CA . MET B 1 117 ? -3.537 30.203 6.559 1 95.5 117 MET B CA 1
ATOM 3787 C C . MET B 1 117 ? -2.768 31.047 7.574 1 95.5 117 MET B C 1
ATOM 3789 O O . MET B 1 117 ? -2.971 32.25 7.664 1 95.5 117 MET B O 1
ATOM 3793 N N . PHE B 1 118 ? -1.921 30.406 8.273 1 97.44 118 PHE B N 1
ATOM 3794 C CA . PHE B 1 118 ? -1.074 31.094 9.25 1 97.44 118 PHE B CA 1
ATOM 3795 C C . PHE B 1 118 ? -0.266 32.188 8.586 1 97.44 118 PHE B C 1
ATOM 3797 O O . PHE B 1 118 ? -0.157 33.312 9.125 1 97.44 118 PHE B O 1
ATOM 3804 N N . ASN B 1 119 ? 0.249 31.891 7.43 1 96.44 119 ASN B N 1
ATOM 3805 C CA . ASN B 1 119 ? 1.079 32.844 6.684 1 96.44 119 ASN B CA 1
ATOM 3806 C C . ASN B 1 119 ? 0.293 34.094 6.289 1 96.44 119 ASN B C 1
ATOM 3808 O O . ASN B 1 119 ? 0.876 35.156 6.059 1 96.44 119 ASN B O 1
ATOM 3812 N N . ARG B 1 120 ? -0.979 34 6.246 1 93.88 120 ARG B N 1
ATOM 3813 C CA . ARG B 1 120 ? -1.816 35.094 5.773 1 93.88 120 ARG B CA 1
ATOM 3814 C C . ARG B 1 120 ? -2.246 36 6.93 1 93.88 120 ARG B C 1
ATOM 3816 O O . ARG B 1 120 ? -2.744 37.094 6.711 1 93.88 120 ARG B O 1
ATOM 3823 N N . ARG B 1 121 ? -2.064 35.531 8.133 1 96.81 121 ARG B N 1
ATOM 3824 C CA . ARG B 1 121 ? -2.537 36.281 9.297 1 96.81 121 ARG B CA 1
ATOM 3825 C C . ARG B 1 121 ? -1.779 37.594 9.445 1 96.81 121 ARG B C 1
ATOM 3827 O O . ARG B 1 121 ? -0.571 37.656 9.211 1 96.81 121 ARG B O 1
ATOM 3834 N N . LYS B 1 122 ? -2.436 38.562 9.883 1 96.44 122 LYS B N 1
ATOM 3835 C CA . LYS B 1 122 ? -1.791 39.844 10.148 1 96.44 122 LYS B CA 1
ATOM 3836 C C . LYS B 1 122 ? -0.973 39.812 11.438 1 96.44 122 LYS B C 1
ATOM 3838 O O . LYS B 1 122 ? 0.122 40.344 11.5 1 96.44 122 LYS B O 1
ATOM 3843 N N . LYS B 1 123 ? -1.546 39.156 12.438 1 97.44 123 LYS B N 1
ATOM 3844 C CA . LYS B 1 123 ? -0.891 39.062 13.742 1 97.44 123 LYS B CA 1
ATOM 3845 C C . LYS B 1 123 ? -0.753 37.625 14.188 1 97.44 123 LYS B C 1
ATOM 3847 O O . LYS B 1 123 ? -1.737 36.875 14.219 1 97.44 123 LYS B O 1
ATOM 3852 N N . VAL B 1 124 ? 0.54 37.25 14.523 1 98.44 124 VAL B N 1
ATOM 3853 C CA . VAL B 1 124 ? 0.803 35.875 15.016 1 98.44 124 VAL B CA 1
ATOM 3854 C C . VAL B 1 124 ? 1.806 35.938 16.156 1 98.44 124 VAL B C 1
ATOM 3856 O O . VAL B 1 124 ? 2.715 35.125 16.25 1 98.44 124 VAL B O 1
ATOM 3859 N N . ARG B 1 125 ? 1.646 36.875 17.047 1 98.5 125 ARG B N 1
ATOM 3860 C CA . ARG B 1 125 ? 2.594 37.156 18.125 1 98.5 125 ARG B CA 1
ATOM 3861 C C . ARG B 1 125 ? 2.605 36.062 19.172 1 98.5 125 ARG B C 1
ATOM 3863 O O . ARG B 1 125 ? 3.66 35.719 19.719 1 98.5 125 ARG B O 1
ATOM 3870 N N . THR B 1 126 ? 1.491 35.531 19.5 1 98.62 126 THR B N 1
ATOM 3871 C CA . THR B 1 126 ? 1.355 34.531 20.547 1 98.62 126 THR B CA 1
ATOM 3872 C C . THR B 1 126 ? 0.748 33.25 19.984 1 98.62 126 THR B C 1
ATOM 3874 O O . THR B 1 126 ? -0.363 33.281 19.453 1 98.62 126 THR B O 1
ATOM 3877 N N . LEU B 1 127 ? 1.502 32.125 20.156 1 98.75 127 LEU B N 1
ATOM 3878 C CA . LEU B 1 127 ? 1.027 30.812 19.734 1 98.75 127 LEU B CA 1
ATOM 3879 C C . LEU B 1 127 ? 0.683 29.953 20.938 1 98.75 127 LEU B C 1
ATOM 3881 O O . LEU B 1 127 ? 1.388 29.984 21.938 1 98.75 127 LEU B O 1
ATOM 3885 N N . LEU B 1 128 ? -0.393 29.297 20.859 1 98.81 128 LEU B N 1
ATOM 3886 C CA . LEU B 1 128 ? -0.763 28.234 21.797 1 98.81 128 LEU B CA 1
ATOM 3887 C C . LEU B 1 128 ? -0.784 26.875 21.109 1 98.81 128 LEU B C 1
ATOM 3889 O O . LEU B 1 128 ? -1.478 26.688 20.109 1 98.81 128 LEU B O 1
ATOM 3893 N N . VAL B 1 129 ? 0.02 25.906 21.609 1 98.75 129 VAL B N 1
ATOM 3894 C CA . VAL B 1 129 ? 0.135 24.594 21.016 1 98.75 129 VAL B CA 1
ATOM 3895 C C . VAL B 1 129 ? -0.256 23.516 22.031 1 98.75 129 VAL B C 1
ATOM 3897 O O . VAL B 1 129 ? 0.349 23.422 23.094 1 98.75 129 VAL B O 1
ATOM 3900 N N . PHE B 1 130 ? -1.301 22.797 21.703 1 98.38 130 PHE B N 1
ATOM 3901 C CA . PHE B 1 130 ? -1.662 21.641 22.5 1 98.38 130 PHE B CA 1
ATOM 3902 C C . PHE B 1 130 ? -0.971 20.391 21.969 1 98.38 130 PHE B C 1
ATOM 3904 O O . PHE B 1 130 ? -1.088 20.047 20.797 1 98.38 130 PHE B O 1
ATOM 3911 N N . GLY B 1 131 ? -0.336 19.672 22.859 1 97.31 131 GLY B N 1
ATOM 3912 C CA . GLY B 1 131 ? 0.441 18.5 22.469 1 97.31 131 GLY B CA 1
ATOM 3913 C C . GLY B 1 131 ? 1.937 18.75 22.469 1 97.31 131 GLY B C 1
ATOM 3914 O O . GLY B 1 131 ? 2.377 19.891 22.312 1 97.31 131 GLY B O 1
ATOM 3915 N N . ALA B 1 132 ? 2.674 17.703 22.625 1 97.19 132 ALA B N 1
ATOM 3916 C CA . ALA B 1 132 ? 4.129 17.812 22.672 1 97.19 132 ALA B CA 1
ATOM 3917 C C . ALA B 1 132 ? 4.793 16.734 21.828 1 97.19 132 ALA B C 1
ATOM 3919 O O . ALA B 1 132 ? 5.922 16.328 22.109 1 97.19 132 ALA B O 1
ATOM 3920 N N . GLY B 1 133 ? 4.094 16.203 20.859 1 95.31 133 GLY B N 1
ATOM 3921 C CA . GLY B 1 133 ? 4.633 15.188 19.969 1 95.31 133 GLY B CA 1
ATOM 3922 C C . GLY B 1 133 ? 5.219 15.766 18.703 1 95.31 133 GLY B C 1
ATOM 3923 O O . GLY B 1 133 ? 5.539 16.953 18.641 1 95.31 133 GLY B O 1
ATOM 3924 N N . THR B 1 134 ? 5.355 14.891 17.703 1 95.06 134 THR B N 1
ATOM 3925 C CA . THR B 1 134 ? 5.996 15.242 16.438 1 95.06 134 THR B CA 1
ATOM 3926 C C . THR B 1 134 ? 5.191 16.312 15.703 1 95.06 134 THR B C 1
ATOM 3928 O O . THR B 1 134 ? 5.762 17.203 15.078 1 95.06 134 THR B O 1
ATOM 3931 N N . GLN B 1 135 ? 3.822 16.266 15.758 1 97.12 135 GLN B N 1
ATOM 3932 C CA . GLN B 1 135 ? 2.98 17.281 15.133 1 97.12 135 GLN B CA 1
ATOM 3933 C C . GLN B 1 135 ? 3.225 18.656 15.75 1 97.12 135 GLN B C 1
ATOM 3935 O O . GLN B 1 135 ? 3.387 19.641 15.039 1 97.12 135 GLN B O 1
ATOM 3940 N N . ALA B 1 136 ? 3.295 18.688 17.047 1 98.19 136 ALA B N 1
ATOM 3941 C CA . ALA B 1 136 ? 3.551 19.938 17.734 1 98.19 136 ALA B CA 1
ATOM 3942 C C . ALA B 1 136 ? 4.91 20.516 17.344 1 98.19 136 ALA B C 1
ATOM 3944 O O . ALA B 1 136 ? 5.027 21.703 17.047 1 98.19 136 ALA B O 1
ATOM 3945 N N . TYR B 1 137 ? 5.902 19.688 17.344 1 97.88 137 TYR B N 1
ATOM 3946 C CA . TYR B 1 137 ? 7.254 20.109 17.016 1 97.88 137 TYR B CA 1
ATOM 3947 C C . TYR B 1 137 ? 7.289 20.781 15.641 1 97.88 137 TYR B C 1
ATOM 3949 O O . TYR B 1 137 ? 7.805 21.891 15.508 1 97.88 137 TYR B O 1
ATOM 3957 N N . TRP B 1 138 ? 6.77 20.172 14.672 1 98.19 138 TRP B N 1
ATOM 3958 C CA . TRP B 1 138 ? 6.883 20.688 13.305 1 98.19 138 TRP B CA 1
ATOM 3959 C C . TRP B 1 138 ? 6.023 21.938 13.125 1 98.19 138 TRP B C 1
ATOM 3961 O O . TRP B 1 138 ? 6.387 22.844 12.375 1 98.19 138 TRP B O 1
ATOM 3971 N N . HIS B 1 139 ? 4.836 21.984 13.742 1 98.75 139 HIS B N 1
ATOM 3972 C CA . HIS B 1 139 ? 4.043 23.219 13.68 1 98.75 139 HIS B CA 1
ATOM 3973 C C . HIS B 1 139 ? 4.805 24.391 14.289 1 98.75 139 HIS B C 1
ATOM 3975 O O . HIS B 1 139 ? 4.828 25.484 13.711 1 98.75 139 HIS B O 1
ATOM 3981 N N . ILE B 1 140 ? 5.477 24.141 15.422 1 98.62 140 ILE B N 1
ATOM 3982 C CA . ILE B 1 140 ? 6.238 25.203 16.078 1 98.62 140 ILE B CA 1
ATOM 3983 C C . ILE B 1 140 ? 7.426 25.594 15.211 1 98.62 140 ILE B C 1
ATOM 3985 O O . ILE B 1 140 ? 7.605 26.781 14.898 1 98.62 140 ILE B O 1
ATOM 3989 N N . ARG B 1 141 ? 8.188 24.641 14.781 1 98.19 141 ARG B N 1
ATOM 3990 C CA . ARG B 1 141 ? 9.406 24.922 14.031 1 98.19 141 ARG B CA 1
ATOM 3991 C C . ARG B 1 141 ? 9.086 25.656 12.734 1 98.19 141 ARG B C 1
ATOM 3993 O O . ARG B 1 141 ? 9.711 26.688 12.422 1 98.19 141 ARG B O 1
ATOM 4000 N N . LEU B 1 142 ? 8.133 25.141 12 1 98.5 142 LEU B N 1
ATOM 4001 C CA . LEU B 1 142 ? 7.832 25.75 10.711 1 98.5 142 LEU B CA 1
ATOM 4002 C C . LEU B 1 142 ? 7.23 27.141 10.891 1 98.5 142 LEU B C 1
ATOM 4004 O O . LEU B 1 142 ? 7.484 28.047 10.094 1 98.5 142 LEU B O 1
ATOM 4008 N N . ALA B 1 143 ? 6.387 27.328 11.93 1 98.69 143 ALA B N 1
ATOM 4009 C CA . ALA B 1 143 ? 5.871 28.672 12.211 1 98.69 143 ALA B CA 1
ATOM 4010 C C . ALA B 1 143 ? 7.008 29.656 12.438 1 98.69 143 ALA B C 1
ATOM 4012 O O . ALA B 1 143 ? 6.988 30.766 11.906 1 98.69 143 ALA B O 1
ATOM 4013 N N . LEU B 1 144 ? 7.992 29.25 13.234 1 98.25 144 LEU B N 1
ATOM 4014 C CA . LEU B 1 144 ? 9.094 30.141 13.578 1 98.25 144 LEU B CA 1
ATOM 4015 C C . LEU B 1 144 ? 10.016 30.359 12.383 1 98.25 144 LEU B C 1
ATOM 4017 O O . LEU B 1 144 ? 10.555 31.453 12.203 1 98.25 144 LEU B O 1
ATOM 4021 N N . VAL B 1 145 ? 10.188 29.328 11.555 1 97.31 145 VAL B N 1
ATOM 4022 C CA . VAL B 1 145 ? 11.008 29.469 10.352 1 97.31 145 VAL B CA 1
ATOM 4023 C C . VAL B 1 145 ? 10.336 30.438 9.375 1 97.31 145 VAL B C 1
ATOM 4025 O O . VAL B 1 145 ? 11.008 31.234 8.727 1 97.31 145 VAL B O 1
ATOM 4028 N N . LEU B 1 146 ? 9.047 30.375 9.305 1 97.31 146 LEU B N 1
ATOM 4029 C CA . LEU B 1 146 ? 8.312 31.141 8.297 1 97.31 146 LEU B CA 1
ATOM 4030 C C . LEU B 1 146 ? 8.047 32.562 8.781 1 97.31 146 LEU B C 1
ATOM 4032 O O . LEU B 1 146 ? 8.055 33.5 7.988 1 97.31 146 LEU B O 1
ATOM 4036 N N . ARG B 1 147 ? 7.805 32.75 10.148 1 97.31 147 ARG B N 1
ATOM 4037 C CA . ARG B 1 147 ? 7.387 34.062 10.664 1 97.31 147 ARG B CA 1
ATOM 4038 C C . ARG B 1 147 ? 8.055 34.375 12 1 97.31 147 ARG B C 1
ATOM 4040 O O . ARG B 1 147 ? 7.445 34.969 12.883 1 97.31 147 ARG B O 1
ATOM 4047 N N . GLY B 1 148 ? 9.289 34 12.133 1 95.25 148 GLY B N 1
ATOM 4048 C CA . GLY B 1 148 ? 9.992 34.094 13.406 1 95.25 148 GLY B CA 1
ATOM 4049 C C . GLY B 1 148 ? 10.031 35.5 13.945 1 95.25 148 GLY B C 1
ATOM 4050 O O . GLY B 1 148 ? 9.977 35.719 15.164 1 95.25 148 GLY B O 1
ATOM 4051 N N . GLU B 1 149 ? 10.086 36.5 13.117 1 95.75 149 GLU B N 1
ATOM 4052 C CA . GLU B 1 149 ? 10.195 37.875 13.547 1 95.75 149 GLU B CA 1
ATOM 4053 C C . GLU B 1 149 ? 8.883 38.375 14.156 1 95.75 149 GLU B C 1
ATOM 4055 O O . GLU B 1 149 ? 8.883 39.312 14.953 1 95.75 149 GLU B O 1
ATOM 4060 N N . ASP B 1 150 ? 7.789 37.719 13.859 1 97.88 150 ASP B N 1
ATOM 4061 C CA . ASP B 1 150 ? 6.469 38.188 14.281 1 97.88 150 ASP B CA 1
ATOM 4062 C C . ASP B 1 150 ? 6.035 37.469 15.562 1 97.88 150 ASP B C 1
ATOM 4064 O O . ASP B 1 150 ? 5.066 37.875 16.203 1 97.88 150 ASP B O 1
ATOM 4068 N N . ILE B 1 151 ? 6.723 36.438 15.906 1 98.56 151 ILE B N 1
ATOM 4069 C CA . ILE B 1 151 ? 6.312 35.594 17.031 1 98.56 151 ILE B CA 1
ATOM 4070 C C . ILE B 1 151 ? 7.152 35.969 18.266 1 98.56 151 ILE B C 1
ATOM 4072 O O . ILE B 1 151 ? 8.375 36.094 18.172 1 98.56 151 ILE B O 1
ATOM 4076 N N . ARG B 1 152 ? 6.473 36.062 19.438 1 98.38 152 ARG B N 1
ATOM 4077 C CA . ARG B 1 152 ? 7.176 36.406 20.656 1 98.38 152 ARG B CA 1
ATOM 4078 C C . ARG B 1 152 ? 7.039 35.312 21.703 1 98.38 152 ARG B C 1
ATOM 4080 O O . ARG B 1 152 ? 7.945 35.094 22.516 1 98.38 152 ARG B O 1
ATOM 4087 N N . ARG B 1 153 ? 5.906 34.688 21.672 1 98.19 153 ARG B N 1
ATOM 4088 C CA . ARG B 1 153 ? 5.629 33.719 22.703 1 98.19 153 ARG B CA 1
ATOM 4089 C C . ARG B 1 153 ? 5 32.438 22.125 1 98.19 153 ARG B C 1
ATOM 4091 O O . ARG B 1 153 ? 4.152 32.531 21.234 1 98.19 153 ARG B O 1
ATOM 4098 N N . VAL B 1 154 ? 5.441 31.312 22.641 1 98.56 154 VAL B N 1
ATOM 4099 C CA . VAL B 1 154 ? 4.82 30.031 22.344 1 98.56 154 VAL B CA 1
ATOM 4100 C C . VAL B 1 154 ? 4.484 29.312 23.641 1 98.56 154 VAL B C 1
ATOM 4102 O O . VAL B 1 154 ? 5.371 29.031 24.453 1 98.56 154 VAL B O 1
ATOM 4105 N N . TYR B 1 155 ? 3.236 29.047 23.891 1 97.94 155 TYR B N 1
ATOM 4106 C CA . TYR B 1 155 ? 2.775 28.25 25.031 1 97.94 155 TYR B CA 1
ATOM 4107 C C . TYR B 1 155 ? 2.479 26.812 24.609 1 97.94 155 TYR B C 1
ATOM 4109 O O . TYR B 1 155 ? 1.722 26.578 23.656 1 97.94 155 TYR B O 1
ATOM 4117 N N . ILE B 1 156 ? 3.062 25.859 25.328 1 98 156 ILE B N 1
ATOM 4118 C CA . ILE B 1 156 ? 2.838 24.438 25.062 1 98 156 ILE B CA 1
ATOM 4119 C C . ILE B 1 156 ? 2.033 23.828 26.188 1 98 156 ILE B C 1
ATOM 4121 O O . ILE B 1 156 ? 2.42 23.922 27.359 1 98 156 ILE B O 1
ATOM 4125 N N . VAL B 1 157 ? 0.927 23.25 25.875 1 97.38 157 VAL B N 1
ATOM 4126 C CA . VAL B 1 157 ? 0.086 22.578 26.844 1 97.38 157 VAL B CA 1
ATOM 4127 C C . VAL B 1 157 ? 0.071 21.078 26.562 1 97.38 157 VAL B C 1
ATOM 4129 O O . VAL B 1 157 ? -0.234 20.656 25.438 1 97.38 157 VAL B O 1
ATOM 4132 N N . ASN B 1 158 ? 0.428 20.312 27.516 1 95.94 158 ASN B N 1
ATOM 4133 C CA . ASN B 1 158 ? 0.431 18.859 27.391 1 95.94 158 ASN B CA 1
ATOM 4134 C C . ASN B 1 158 ? 0.027 18.188 28.703 1 95.94 158 ASN B C 1
ATOM 4136 O O . ASN B 1 158 ? 0.267 18.734 29.781 1 95.94 158 ASN B O 1
ATOM 4140 N N . ARG B 1 159 ? -0.626 17.047 28.562 1 91.06 159 ARG B N 1
ATOM 4141 C CA . ARG B 1 159 ? -1.049 16.312 29.75 1 91.06 159 ARG B CA 1
ATOM 4142 C C . ARG B 1 159 ? 0.146 15.953 30.625 1 91.06 159 ARG B C 1
ATOM 4144 O O . ARG B 1 159 ? 0.146 16.234 31.828 1 91.06 159 ARG B O 1
ATOM 4151 N N . SER B 1 160 ? 1.142 15.312 29.984 1 88.44 160 SER B N 1
ATOM 4152 C CA . SER B 1 160 ? 2.352 14.93 30.703 1 88.44 160 SER B CA 1
ATOM 4153 C C . SER B 1 160 ? 3.383 16.062 30.688 1 88.44 160 SER B C 1
ATOM 4155 O O . SER B 1 160 ? 3.799 16.5 29.625 1 88.44 160 SER B O 1
ATOM 4157 N N . PHE B 1 161 ? 3.834 16.422 31.844 1 88.81 161 PHE B N 1
ATOM 4158 C CA . PHE B 1 161 ? 4.875 17.438 31.922 1 88.81 161 PHE B CA 1
ATOM 4159 C C . PHE B 1 161 ? 6.168 16.938 31.281 1 88.81 161 PHE B C 1
ATOM 4161 O O . PHE B 1 161 ? 6.883 17.703 30.641 1 88.81 161 PHE B O 1
ATOM 4168 N N . ASP B 1 162 ? 6.406 15.711 31.453 1 92.56 162 ASP B N 1
ATOM 4169 C CA . ASP B 1 162 ? 7.645 15.133 30.953 1 92.56 162 ASP B CA 1
ATOM 4170 C C . ASP B 1 162 ? 7.723 15.25 29.438 1 92.56 162 ASP B C 1
ATOM 4172 O O . ASP B 1 162 ? 8.789 15.547 28.875 1 92.56 162 ASP B O 1
ATOM 4176 N N . ARG B 1 163 ? 6.625 15.031 28.781 1 93.19 163 ARG B N 1
ATOM 4177 C CA . ARG B 1 163 ? 6.609 15.117 27.328 1 93.19 163 ARG B CA 1
ATOM 4178 C C . ARG B 1 163 ? 6.82 16.562 26.859 1 93.19 163 ARG B C 1
ATOM 4180 O O . ARG B 1 163 ? 7.531 16.797 25.891 1 93.19 163 ARG B O 1
ATOM 4187 N N . ALA B 1 164 ? 6.168 17.453 27.531 1 94.5 164 ALA B N 1
ATOM 4188 C CA . ALA B 1 164 ? 6.344 18.859 27.203 1 94.5 164 ALA B CA 1
ATOM 4189 C C . ALA B 1 164 ? 7.785 19.297 27.438 1 94.5 164 ALA B C 1
ATOM 4191 O O . ALA B 1 164 ? 8.344 20.062 26.641 1 94.5 164 ALA B O 1
ATOM 4192 N N . ALA B 1 165 ? 8.336 18.828 28.516 1 94.38 165 ALA B N 1
ATOM 4193 C CA . ALA B 1 165 ? 9.727 19.141 28.844 1 94.38 165 ALA B CA 1
ATOM 4194 C C . ALA B 1 165 ? 10.68 18.609 27.781 1 94.38 165 ALA B C 1
ATOM 4196 O O . ALA B 1 165 ? 11.648 19.281 27.406 1 94.38 165 ALA B O 1
ATOM 4197 N N . LYS B 1 166 ? 10.43 17.438 27.359 1 95.81 166 LYS B N 1
ATOM 4198 C CA . LYS B 1 166 ? 11.258 16.844 26.328 1 95.81 166 LYS B CA 1
ATOM 4199 C C . LYS B 1 166 ? 11.195 17.641 25.031 1 95.81 166 LYS B C 1
ATOM 4201 O O . LYS B 1 166 ? 12.211 17.828 24.359 1 95.81 166 LYS B O 1
ATOM 4206 N N . LEU B 1 167 ? 10 18.047 24.703 1 96.69 167 LEU B N 1
ATOM 4207 C CA . LEU B 1 167 ? 9.852 18.891 23.516 1 96.69 167 LEU B CA 1
ATOM 4208 C C . LEU B 1 167 ? 10.617 20.188 23.656 1 96.69 167 LEU B C 1
ATOM 4210 O O . LEU B 1 167 ? 11.297 20.625 22.734 1 96.69 167 LEU B O 1
ATOM 4214 N N . LEU B 1 168 ? 10.531 20.812 24.812 1 96.44 168 LEU B N 1
ATOM 4215 C CA . LEU B 1 168 ? 11.25 22.062 25.078 1 96.44 168 LEU B CA 1
ATOM 4216 C C . LEU B 1 168 ? 12.758 21.844 24.984 1 96.44 168 LEU B C 1
ATOM 4218 O O . LEU B 1 168 ? 13.484 22.672 24.453 1 96.44 168 LEU B O 1
ATOM 4222 N N . GLN B 1 169 ? 13.172 20.734 25.547 1 96.06 169 GLN B N 1
ATOM 4223 C CA 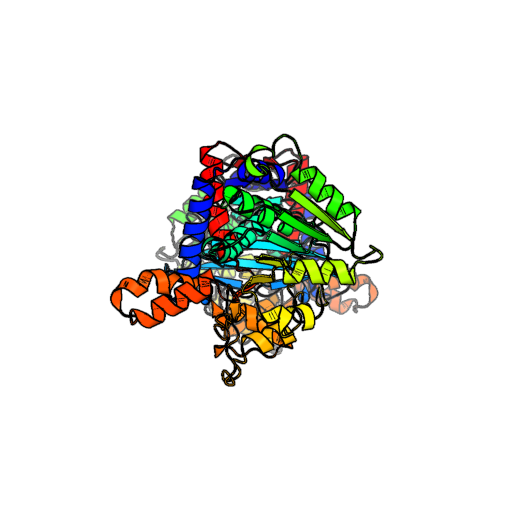. GLN B 1 169 ? 14.586 20.391 25.469 1 96.06 169 GLN B CA 1
ATOM 4224 C C . GLN B 1 169 ? 15.047 20.297 24.016 1 96.06 169 GLN B C 1
ATOM 4226 O O . GLN B 1 169 ? 16.141 20.766 23.672 1 96.06 169 GLN B O 1
ATOM 4231 N N . GLU B 1 170 ? 14.227 19.672 23.25 1 95.44 170 GLU B N 1
ATOM 4232 C CA . GLU B 1 170 ? 14.547 19.547 21.828 1 95.44 170 GLU B CA 1
ATOM 4233 C C . GLU B 1 170 ? 14.617 20.922 21.172 1 95.44 170 GLU B C 1
ATOM 4235 O O . GLU B 1 170 ? 15.547 21.203 20.406 1 95.44 170 GLU B O 1
ATOM 4240 N N . ILE B 1 171 ? 13.703 21.781 21.438 1 96.19 171 ILE B N 1
ATOM 4241 C CA . ILE B 1 171 ? 13.609 23.109 20.828 1 96.19 171 ILE B CA 1
ATOM 4242 C C . ILE B 1 171 ? 14.82 23.953 21.25 1 96.19 171 ILE B C 1
ATOM 4244 O O . ILE B 1 171 ? 15.344 24.719 20.453 1 96.19 171 ILE B O 1
ATOM 4248 N N . TYR B 1 172 ? 15.336 23.703 22.438 1 95.62 172 TYR B N 1
ATOM 4249 C CA . TYR B 1 172 ? 16.391 24.547 22.984 1 95.62 172 TYR B CA 1
ATOM 4250 C C . TYR B 1 172 ? 17.766 23.969 22.688 1 95.62 172 TYR B C 1
ATOM 4252 O O . TYR B 1 172 ? 18.781 24.484 23.172 1 95.62 172 TYR B O 1
ATOM 4260 N N . GLN B 1 173 ? 17.734 22.938 21.984 1 94.44 173 GLN B N 1
ATOM 4261 C CA . GLN B 1 173 ? 19.047 22.438 21.562 1 94.44 173 GLN B CA 1
ATOM 4262 C C . GLN B 1 173 ? 19.844 23.531 20.859 1 94.44 173 GLN B C 1
ATOM 4264 O O . GLN B 1 173 ? 19.281 24.344 20.125 1 94.44 173 GLN B O 1
ATOM 4269 N N . PRO B 1 174 ? 21.125 23.484 20.984 1 93.19 174 PRO B N 1
ATOM 4270 C CA . PRO B 1 174 ? 21.984 24.547 20.422 1 93.19 174 PRO B CA 1
ATOM 4271 C C . PRO B 1 174 ? 21.844 24.688 18.906 1 93.19 174 PRO B C 1
ATOM 4273 O O . PRO B 1 174 ? 21.906 25.797 18.391 1 93.19 174 PRO B O 1
ATOM 4276 N N . GLU B 1 175 ? 21.625 23.625 18.281 1 91.19 175 GLU B N 1
ATOM 4277 C CA . GLU B 1 175 ? 21.531 23.656 16.828 1 91.19 175 GLU B CA 1
ATOM 4278 C C . GLU B 1 175 ? 20.25 24.344 16.359 1 91.19 175 GLU B C 1
ATOM 4280 O O . GLU B 1 175 ? 20.125 24.688 15.188 1 91.19 175 GLU B O 1
ATOM 4285 N N . ASN B 1 176 ? 19.344 24.609 17.312 1 92.94 176 ASN B N 1
ATOM 4286 C CA . ASN B 1 176 ? 18.047 25.172 16.953 1 92.94 176 ASN B CA 1
ATOM 4287 C C . ASN B 1 176 ? 17.969 26.672 17.281 1 92.94 176 ASN B C 1
ATOM 4289 O O . ASN B 1 176 ? 16.906 27.266 17.172 1 92.94 176 ASN B O 1
ATOM 4293 N N . THR B 1 177 ? 19.078 27.25 17.609 1 93 177 THR B N 1
ATOM 4294 C CA . THR B 1 177 ? 19.109 28.656 18.031 1 93 177 THR B CA 1
ATOM 4295 C C . THR B 1 177 ? 18.672 29.562 16.891 1 93 177 THR B C 1
ATOM 4297 O O . THR B 1 177 ? 17.984 30.562 17.125 1 93 177 THR B O 1
ATOM 4300 N N . GLU B 1 178 ? 19.109 29.203 15.727 1 91.12 178 GLU B N 1
ATOM 4301 C CA . GLU B 1 178 ? 18.859 30.078 14.578 1 91.12 178 GLU B CA 1
ATOM 4302 C C . GLU B 1 178 ? 17.375 30.266 14.328 1 91.12 178 GLU B C 1
ATOM 4304 O O . GLU B 1 178 ? 16.891 31.391 14.172 1 91.12 178 GLU B O 1
ATOM 4309 N N . TRP B 1 179 ? 16.609 29.172 14.305 1 90.69 179 TRP B N 1
ATOM 4310 C CA . TRP B 1 179 ? 15.195 29.312 13.984 1 90.69 179 TRP B CA 1
ATOM 4311 C C . TRP B 1 179 ? 14.383 29.672 15.227 1 90.69 179 TRP B C 1
ATOM 4313 O O . TRP B 1 179 ? 13.297 30.25 15.125 1 90.69 179 TRP B O 1
ATOM 4323 N N . ARG B 1 180 ? 14.812 29.375 16.391 1 93.31 180 ARG B N 1
ATOM 4324 C CA . ARG B 1 180 ? 14.109 29.688 17.641 1 93.31 180 ARG B CA 1
ATOM 4325 C C . ARG B 1 180 ? 14.117 31.188 17.906 1 93.31 180 ARG B C 1
ATOM 4327 O O . ARG B 1 180 ? 13.133 31.734 18.406 1 93.31 180 ARG B O 1
ATOM 4334 N N . GLY B 1 181 ? 15.234 31.844 17.641 1 93.62 181 GLY B N 1
ATOM 4335 C CA . GLY B 1 181 ? 15.375 33.281 17.922 1 93.62 181 GLY B CA 1
ATOM 4336 C C . GLY B 1 181 ? 15.188 33.625 19.391 1 93.62 181 GLY B C 1
ATOM 4337 O O . GLY B 1 181 ? 15.656 32.906 20.266 1 93.62 181 GLY B O 1
ATOM 4338 N N . ASP B 1 182 ? 14.492 34.719 19.625 1 94.69 182 ASP B N 1
ATOM 4339 C CA . ASP B 1 182 ? 14.312 35.219 20.984 1 94.69 182 ASP B CA 1
ATOM 4340 C C . ASP B 1 182 ? 12.922 34.875 21.516 1 94.69 182 ASP B C 1
ATOM 4342 O O . ASP B 1 182 ? 12.461 35.469 22.484 1 94.69 182 ASP B O 1
ATOM 4346 N N . VAL B 1 183 ? 12.305 33.969 20.828 1 97.56 183 VAL B N 1
ATOM 4347 C CA . VAL B 1 183 ? 10.953 33.562 21.203 1 97.56 183 VAL B CA 1
ATOM 4348 C C . VAL B 1 183 ? 10.969 32.969 22.609 1 97.56 183 VAL B C 1
ATOM 4350 O O . VAL B 1 183 ? 11.867 32.188 22.938 1 97.56 183 VAL B O 1
ATOM 4353 N N . LYS B 1 184 ? 10.023 33.344 23.469 1 97.62 184 LYS B N 1
ATOM 4354 C CA . LYS B 1 184 ? 9.875 32.781 24.812 1 97.62 184 LYS B CA 1
ATOM 4355 C C . LYS B 1 184 ? 8.922 31.578 24.812 1 97.62 184 LYS B C 1
ATOM 4357 O O . LYS B 1 184 ? 7.812 31.672 24.281 1 97.62 184 LYS B O 1
ATOM 4362 N N . PHE B 1 185 ? 9.438 30.5 25.344 1 97.56 185 PHE B N 1
ATOM 4363 C CA . PHE B 1 185 ? 8.633 29.281 25.422 1 97.56 185 PHE B CA 1
ATOM 4364 C C . PHE B 1 185 ? 8.188 29.016 26.844 1 97.56 185 PHE B C 1
ATOM 4366 O O . PHE B 1 185 ? 8.945 29.25 27.797 1 97.56 185 PHE B O 1
ATOM 4373 N N . SER B 1 186 ? 7.02 28.562 27.031 1 95 186 SER B N 1
ATOM 4374 C CA . SER B 1 186 ? 6.5 28.078 28.297 1 95 186 SER B CA 1
ATOM 4375 C C . SER B 1 186 ? 5.676 26.812 28.125 1 95 186 SER B C 1
ATOM 4377 O O . SER B 1 186 ? 5.027 26.625 27.094 1 95 186 SER B O 1
ATOM 4379 N N . ALA B 1 187 ? 5.77 25.969 29.094 1 94.5 187 ALA B N 1
ATOM 4380 C CA . ALA B 1 187 ? 5.008 24.719 29.062 1 94.5 187 ALA B CA 1
ATOM 4381 C C . ALA B 1 187 ? 4.109 24.594 30.297 1 94.5 187 ALA B C 1
ATOM 4383 O O . ALA B 1 187 ? 4.504 24.984 31.406 1 94.5 187 ALA B O 1
ATOM 4384 N N . VAL B 1 188 ? 2.936 24.172 30.062 1 92.06 188 VAL B N 1
ATOM 4385 C CA . VAL B 1 188 ? 1.988 23.938 31.141 1 92.06 188 VAL B CA 1
ATOM 4386 C C . VAL B 1 188 ? 1.427 22.531 31.062 1 92.06 188 VAL B C 1
ATOM 4388 O O . VAL B 1 188 ? 1.13 22.031 29.969 1 92.06 188 VAL B O 1
ATOM 4391 N N . SER B 1 189 ? 1.361 21.875 32.125 1 92.56 189 SER B N 1
ATOM 4392 C CA . SER B 1 189 ? 0.733 20.562 32.219 1 92.56 189 SER B CA 1
ATOM 4393 C C . SER B 1 189 ? -0.663 20.656 32.812 1 92.56 189 SER B C 1
ATOM 4395 O O . SER B 1 189 ? -0.946 21.562 33.594 1 92.56 189 SER B O 1
ATOM 4397 N N . THR B 1 190 ? -1.441 19.688 32.5 1 86.94 190 THR B N 1
ATOM 4398 C CA . THR B 1 190 ? -2.824 19.703 32.969 1 86.94 190 THR B CA 1
ATOM 4399 C C . THR B 1 190 ? -2.891 19.484 34.469 1 86.94 190 THR B C 1
ATOM 4401 O O . THR B 1 190 ? -3.904 19.797 35.094 1 86.94 190 THR B O 1
ATOM 4404 N N . ASP B 1 191 ? -1.859 19.031 35.062 1 84.81 191 ASP B N 1
ATOM 4405 C CA . ASP B 1 191 ? -1.834 18.719 36.469 1 84.81 191 ASP B CA 1
ATOM 4406 C C . ASP B 1 191 ? -1.469 19.938 37.312 1 84.81 191 ASP B C 1
ATOM 4408 O O . ASP B 1 191 ? -1.504 19.906 38.531 1 84.81 191 ASP B O 1
ATOM 4412 N N . PHE B 1 192 ? -1.229 20.984 36.688 1 83.25 192 PHE B N 1
ATOM 4413 C CA . PHE B 1 192 ? -0.874 22.203 37.375 1 83.25 192 PHE B CA 1
ATOM 4414 C C . PHE B 1 192 ? -2.066 22.75 38.156 1 83.25 192 PHE B C 1
ATOM 4416 O O . PHE B 1 192 ? -3.201 22.703 37.688 1 83.25 192 PHE B O 1
ATOM 4423 N N . GLY B 1 193 ? -1.882 23.125 39.406 1 82.81 193 GLY B N 1
ATOM 4424 C CA . GLY B 1 193 ? -2.936 23.547 40.312 1 82.81 193 GLY B CA 1
ATOM 4425 C C . GLY B 1 193 ? -3.834 24.625 39.719 1 82.81 193 GLY B C 1
ATOM 4426 O O . GLY B 1 193 ? -5.059 24.547 39.812 1 82.81 193 GLY B O 1
ATOM 4427 N N . GLU B 1 194 ? -3.33 25.672 39.031 1 91.06 194 GLU B N 1
ATOM 4428 C CA . GLU B 1 194 ? -4.117 26.75 38.438 1 91.06 194 GLU B CA 1
ATOM 4429 C C . GLU B 1 194 ? -4.281 26.547 36.938 1 91.06 194 GLU B C 1
ATOM 4431 O O . GLU B 1 194 ? -4.316 27.516 36.156 1 91.06 194 GLU B O 1
ATOM 4436 N N . TYR B 1 195 ? -4.406 25.344 36.531 1 92.38 195 TYR B N 1
ATOM 4437 C CA . TYR B 1 195 ? -4.426 25 35.125 1 92.38 195 TYR B CA 1
ATOM 4438 C C . TYR B 1 195 ? -5.594 25.672 34.406 1 92.38 195 TYR B C 1
ATOM 4440 O O . TYR B 1 195 ? -5.414 26.281 33.344 1 92.38 195 TYR B O 1
ATOM 4448 N N . GLY B 1 196 ? -6.773 25.625 35 1 93.31 196 GLY B N 1
ATOM 4449 C CA . GLY B 1 196 ? -7.957 26.188 34.375 1 93.31 196 GLY B CA 1
ATOM 4450 C C . GLY B 1 196 ? -7.816 27.672 34.062 1 93.31 196 GLY B C 1
ATOM 4451 O O . GLY B 1 196 ? -8.141 28.125 32.969 1 93.31 196 GLY B O 1
ATOM 4452 N N . ARG B 1 197 ? -7.344 28.391 35.031 1 94.5 197 ARG B N 1
ATOM 4453 C CA . ARG B 1 197 ? -7.184 29.844 34.906 1 94.5 197 ARG B CA 1
ATOM 4454 C C . ARG B 1 197 ? -6.121 30.172 33.844 1 94.5 197 ARG B C 1
ATOM 4456 O O . ARG B 1 197 ? -6.348 31 32.969 1 94.5 197 ARG B O 1
ATOM 4463 N N . ILE B 1 198 ? -5.043 29.531 33.938 1 94.94 198 ILE B N 1
ATOM 4464 C CA . ILE B 1 198 ? -3.918 29.766 33.031 1 94.94 198 ILE B CA 1
ATOM 4465 C C . ILE B 1 198 ? -4.312 29.391 31.609 1 94.94 198 ILE B C 1
ATOM 4467 O O . ILE B 1 198 ? -4.008 30.125 30.656 1 94.94 198 ILE B O 1
ATOM 4471 N N . LEU B 1 199 ? -5.031 28.281 31.531 1 97 199 LEU B N 1
ATOM 4472 C CA . LEU B 1 199 ? -5.469 27.828 30.219 1 97 199 LEU B CA 1
ATOM 4473 C C . LEU B 1 199 ? -6.418 28.844 29.578 1 97 199 LEU B C 1
ATOM 4475 O O . LEU B 1 199 ? -6.285 29.156 28.391 1 97 199 LEU B O 1
ATOM 4479 N N . LYS B 1 200 ? -7.371 29.312 30.328 1 97.19 200 LYS B N 1
ATOM 4480 C CA . LYS B 1 200 ? -8.305 30.312 29.828 1 97.19 200 LYS B CA 1
ATOM 4481 C C . LYS B 1 200 ? -7.57 31.547 29.312 1 97.19 200 LYS B C 1
ATOM 4483 O O . LYS B 1 200 ? -7.875 32.062 28.234 1 97.19 200 LYS B O 1
ATOM 4488 N N . GLU B 1 201 ? -6.629 31.969 30.047 1 96.88 201 GLU B N 1
ATOM 4489 C CA . GLU B 1 201 ? -5.848 33.156 29.688 1 96.88 201 GLU B CA 1
ATOM 4490 C C . GLU B 1 201 ? -5.082 32.906 28.375 1 96.88 201 GLU B C 1
ATOM 4492 O O . GLU B 1 201 ? -5.105 33.75 27.484 1 96.88 201 GLU B O 1
ATOM 4497 N N . HIS B 1 202 ? -4.414 31.781 28.266 1 97.06 202 HIS B N 1
ATOM 4498 C CA . HIS B 1 202 ? -3.609 31.484 27.078 1 97.06 202 HIS B CA 1
ATOM 4499 C C . HIS B 1 202 ? -4.484 31.312 25.844 1 97.06 202 HIS B C 1
ATOM 4501 O O . HIS B 1 202 ? -4.125 31.766 24.75 1 97.06 202 HIS B O 1
ATOM 4507 N N . VAL B 1 203 ? -5.641 30.641 26 1 98.12 203 VAL B N 1
ATOM 4508 C CA . VAL B 1 203 ? -6.559 30.453 24.891 1 98.12 203 VAL B CA 1
ATOM 4509 C C . VAL B 1 203 ? -7.055 31.797 24.375 1 98.12 203 VAL B C 1
ATOM 4511 O O . VAL B 1 203 ? -7.074 32.062 23.172 1 98.12 203 VAL B O 1
ATOM 4514 N N . ARG B 1 204 ? -7.379 32.719 25.25 1 97.12 204 ARG B N 1
ATOM 4515 C CA . ARG B 1 204 ? -7.945 34 24.891 1 97.12 204 ARG B CA 1
ATOM 4516 C C . ARG B 1 204 ? -6.879 34.938 24.312 1 97.12 204 ARG B C 1
ATOM 4518 O O . ARG B 1 204 ? -7.164 35.75 23.438 1 97.12 204 ARG B O 1
ATOM 4525 N N . LYS B 1 205 ? -5.664 34.75 24.719 1 96.69 205 LYS B N 1
ATOM 4526 C CA . LYS B 1 205 ? -4.586 35.656 24.297 1 96.69 205 LYS B CA 1
ATOM 4527 C C . LYS B 1 205 ? -3.961 35.188 23 1 96.69 205 LYS B C 1
ATOM 4529 O O . LYS B 1 205 ? -3.314 35.938 22.281 1 96.69 205 LYS B O 1
ATOM 4534 N N . ALA B 1 206 ? -4.133 33.969 22.656 1 98.19 206 ALA B N 1
ATOM 4535 C CA . ALA B 1 206 ? -3.449 33.344 21.516 1 98.19 206 ALA B CA 1
ATOM 4536 C C . ALA B 1 206 ? -3.92 33.969 20.203 1 98.19 206 ALA B C 1
ATOM 4538 O O . ALA B 1 206 ? -5.109 34.25 20.031 1 98.19 206 ALA B O 1
ATOM 4539 N N . ASP B 1 207 ? -2.945 34.25 19.281 1 98.31 207 ASP B N 1
ATOM 4540 C CA . ASP B 1 207 ? -3.25 34.656 17.906 1 98.31 207 ASP B CA 1
ATOM 4541 C C . ASP B 1 207 ? -3.502 33.438 17.031 1 98.31 207 ASP B C 1
ATOM 4543 O O . ASP B 1 207 ? -4.266 33.5 16.062 1 98.31 207 ASP B O 1
ATOM 4547 N N . ALA B 1 208 ? -2.869 32.375 17.312 1 98.69 208 ALA B N 1
ATOM 4548 C CA . ALA B 1 208 ? -3.049 31.078 16.656 1 98.69 208 ALA B CA 1
ATOM 4549 C C . ALA B 1 208 ? -3.002 29.922 17.656 1 98.69 208 ALA B C 1
ATOM 4551 O O . ALA B 1 208 ? -2.193 29.938 18.578 1 98.69 208 ALA B O 1
ATOM 4552 N N . ILE B 1 209 ? -3.898 28.984 17.484 1 98.81 209 ILE B N 1
ATOM 4553 C CA . ILE B 1 209 ? -3.984 27.797 18.312 1 98.81 209 ILE B CA 1
ATOM 4554 C C . ILE B 1 209 ? -3.805 26.547 17.453 1 98.81 209 ILE B C 1
ATOM 4556 O O . ILE B 1 209 ? -4.539 26.344 16.484 1 98.81 209 ILE B O 1
ATOM 4560 N N . PHE B 1 210 ? -2.797 25.719 17.75 1 98.88 210 PHE B N 1
ATOM 4561 C CA . PHE B 1 210 ? -2.582 24.438 17.094 1 98.88 210 PHE B CA 1
ATOM 4562 C C . PHE B 1 210 ? -2.906 23.297 18.031 1 98.88 210 PHE B C 1
ATOM 4564 O O . PHE B 1 210 ? -2.229 23.094 19.047 1 98.88 210 PHE B O 1
ATOM 4571 N N . CYS B 1 211 ? -3.936 22.547 17.703 1 98.75 211 CYS B N 1
ATOM 4572 C CA . CYS B 1 211 ? -4.324 21.375 18.484 1 98.75 211 CYS B CA 1
ATOM 4573 C C . CYS B 1 211 ? -3.725 20.109 17.906 1 98.75 211 CYS B C 1
ATOM 4575 O O . CYS B 1 211 ? -4.262 19.547 16.953 1 98.75 211 CYS B O 1
ATOM 4577 N N . CYS B 1 212 ? -2.693 19.594 18.531 1 97.75 212 CYS B N 1
ATOM 4578 C CA . CYS B 1 212 ? -1.911 18.484 18.016 1 97.75 212 CYS B CA 1
ATOM 4579 C C . CYS B 1 212 ? -2.016 17.266 18.938 1 97.75 212 CYS B C 1
ATOM 4581 O O . CYS B 1 212 ? -1.002 16.672 19.297 1 97.75 212 CYS B O 1
ATOM 4583 N N . THR B 1 213 ? -3.279 16.922 19.297 1 95.44 213 THR B N 1
ATOM 4584 C CA . THR B 1 213 ? -3.518 15.805 20.203 1 95.44 213 THR B CA 1
ATOM 4585 C C . THR B 1 213 ? -4.59 14.867 19.641 1 95.44 213 THR B C 1
ATOM 4587 O O . THR B 1 213 ? -5.551 15.328 19.016 1 95.44 213 THR B O 1
ATOM 4590 N N . PRO B 1 214 ? -4.438 13.586 19.875 1 91.56 214 PRO B N 1
ATOM 4591 C CA . PRO B 1 214 ? -5.539 12.68 19.547 1 91.56 214 PRO B CA 1
ATOM 4592 C C . PRO B 1 214 ? -6.586 12.594 20.656 1 91.56 214 PRO B C 1
ATOM 4594 O O . PRO B 1 214 ? -6.969 11.492 21.062 1 91.56 214 PRO B O 1
ATOM 4597 N N . SER B 1 215 ? -7.102 13.703 21.062 1 93.81 215 SER B N 1
ATOM 4598 C CA . SER B 1 215 ? -7.969 13.766 22.234 1 93.81 215 SER B CA 1
ATOM 4599 C C . SER B 1 215 ? -9.398 13.352 21.875 1 93.81 215 SER B C 1
ATOM 4601 O O . SER B 1 215 ? -9.961 13.812 20.891 1 93.81 215 SER B O 1
ATOM 4603 N N . PRO B 1 216 ? -9.945 12.492 22.672 1 93.62 216 PRO B N 1
ATOM 4604 C CA . PRO B 1 216 ? -11.367 12.195 22.469 1 93.62 216 PRO B CA 1
ATOM 4605 C C . PRO B 1 216 ? -12.281 13.289 23.016 1 93.62 216 PRO B C 1
ATOM 4607 O O . PRO B 1 216 ? -13.469 13.328 22.672 1 93.62 216 PRO B O 1
ATOM 4610 N N . GLU B 1 217 ? -11.711 14.133 23.844 1 96.5 217 GLU B N 1
ATOM 4611 C CA . GLU B 1 217 ? -12.484 15.203 24.453 1 96.5 217 GLU B CA 1
ATOM 4612 C C . GLU B 1 217 ? -11.914 16.578 24.125 1 96.5 217 GLU B C 1
ATOM 4614 O O . GLU B 1 217 ? -10.703 16.719 23.906 1 96.5 217 GLU B O 1
ATOM 4619 N N . PRO B 1 218 ? -12.812 17.609 24.172 1 98.06 218 PRO B N 1
ATOM 4620 C CA . PRO B 1 218 ? -12.312 18.953 23.891 1 98.06 218 PRO B CA 1
ATOM 4621 C C . PRO B 1 218 ? -11.195 19.375 24.844 1 98.06 218 PRO B C 1
ATOM 4623 O O . PRO B 1 218 ? -11.234 19.062 26.031 1 98.06 218 PRO B O 1
ATOM 4626 N N . LEU B 1 219 ? -10.281 20.109 24.344 1 97.94 219 LEU B N 1
ATOM 4627 C CA . LEU B 1 219 ? -9.078 20.469 25.094 1 97.94 219 LEU B CA 1
ATOM 4628 C C . LEU B 1 219 ? -9.352 21.641 26.031 1 97.94 219 LEU B C 1
ATOM 4630 O O . LEU B 1 219 ? -8.586 21.875 26.984 1 97.94 219 LEU B O 1
ATOM 4634 N N . PHE B 1 220 ? -10.375 22.422 25.812 1 97.94 220 PHE B N 1
ATOM 4635 C CA . PHE B 1 220 ? -10.82 23.516 26.656 1 97.94 220 PHE B CA 1
ATOM 4636 C C . PHE B 1 220 ? -12.312 23.766 26.484 1 97.94 220 PHE B C 1
ATOM 4638 O O . PHE B 1 220 ? -12.891 23.391 25.453 1 97.94 220 PHE B O 1
ATOM 4645 N N . PRO B 1 221 ? -12.898 24.344 27.469 1 97.69 221 PRO B N 1
ATOM 4646 C CA . PRO B 1 221 ? -14.336 24.625 27.375 1 97.69 221 PRO B CA 1
ATOM 4647 C C . PRO B 1 221 ? -14.68 25.594 26.25 1 97.69 221 PRO B C 1
ATOM 4649 O O . PRO B 1 221 ? -13.914 26.516 25.969 1 97.69 221 PRO B O 1
ATOM 4652 N N . ALA B 1 222 ? -15.867 25.391 25.703 1 98 222 ALA B N 1
ATOM 4653 C CA . ALA B 1 222 ? -16.328 26.219 24.578 1 98 222 ALA B CA 1
ATOM 4654 C C . ALA B 1 222 ? -16.391 27.688 24.969 1 98 222 ALA B C 1
ATOM 4656 O O . ALA B 1 222 ? -16.094 28.562 24.156 1 98 222 ALA B O 1
ATOM 4657 N N . GLU B 1 223 ? -16.703 27.938 26.188 1 96.88 223 GLU B N 1
ATOM 4658 C CA . GLU B 1 223 ? -16.969 29.297 26.672 1 96.88 223 GLU B CA 1
ATOM 4659 C C . GLU B 1 223 ? -15.711 30.156 26.625 1 96.88 223 GLU B C 1
ATOM 4661 O O . GLU B 1 223 ? -15.789 31.375 26.656 1 96.88 223 GLU B O 1
ATOM 4666 N N . TYR B 1 224 ? -14.586 29.5 26.578 1 97.88 224 TYR B N 1
ATOM 4667 C CA . TYR B 1 224 ? -13.352 30.266 26.469 1 97.88 224 TYR B CA 1
ATOM 4668 C C . TYR B 1 224 ? -13.344 31.078 25.172 1 97.88 224 TYR B C 1
ATOM 4670 O O . TYR B 1 224 ? -12.719 32.156 25.125 1 97.88 224 TYR B O 1
ATOM 4678 N N . LEU B 1 225 ? -14.07 30.609 24.156 1 96 225 LEU B N 1
ATOM 4679 C CA . LEU B 1 225 ? -14.039 31.281 22.859 1 96 225 LEU B CA 1
ATOM 4680 C C . LEU B 1 225 ? -15.422 31.812 22.484 1 96 225 LEU B C 1
ATOM 4682 O O . LEU B 1 225 ? -15.547 32.688 21.641 1 96 225 LEU B O 1
ATOM 4686 N N . THR B 1 226 ? -16.453 31.25 23.109 1 94.06 226 THR B N 1
ATOM 4687 C CA . THR B 1 226 ? -17.797 31.594 22.656 1 94.06 226 THR B CA 1
ATOM 4688 C C . THR B 1 226 ? -18.406 32.688 23.547 1 94.06 226 THR B C 1
ATOM 4690 O O . THR B 1 226 ? -19.453 33.25 23.203 1 94.06 226 THR B O 1
ATOM 4693 N N . SER B 1 227 ? -17.75 32.969 24.672 1 93.56 227 SER B N 1
ATOM 4694 C CA . SER B 1 227 ? -18.219 34.094 25.5 1 93.56 227 SER B CA 1
ATOM 4695 C C . SER B 1 227 ? -17.938 35.438 24.844 1 93.56 227 SER B C 1
ATOM 4697 O O . SER B 1 227 ? -17.203 35.5 23.859 1 93.56 227 SER B O 1
ATOM 4699 N N . GLY B 1 228 ? -18.547 36.469 25.344 1 89.69 228 GLY B N 1
ATOM 4700 C CA . GLY B 1 228 ? -18.312 37.812 24.812 1 89.69 228 GLY B CA 1
ATOM 4701 C C . GLY B 1 228 ? -16.844 38.219 24.781 1 89.69 228 GLY B C 1
ATOM 4702 O O . GLY B 1 228 ? -16.375 38.75 23.781 1 89.69 228 GLY B O 1
ATOM 4703 N N . GLU B 1 229 ? -16.141 37.938 25.844 1 91.31 229 GLU B N 1
ATOM 4704 C CA . GLU B 1 229 ? -14.711 38.219 25.938 1 91.31 229 GLU B CA 1
ATOM 4705 C C . GLU B 1 229 ? -13.914 37.344 24.953 1 91.31 229 GLU B C 1
ATOM 4707 O O . GLU B 1 229 ? -12.961 37.844 24.328 1 91.31 229 GLU B O 1
ATOM 4712 N N . GLY B 1 230 ? -14.336 36.156 24.828 1 91.38 230 GLY B N 1
ATOM 4713 C CA . GLY B 1 230 ? -13.648 35.219 23.953 1 91.38 230 GLY B CA 1
ATOM 4714 C C . GLY B 1 230 ? -13.758 35.562 22.484 1 91.38 230 GLY B C 1
ATOM 4715 O O . GLY B 1 230 ? -12.859 35.25 21.703 1 91.38 230 GLY B O 1
ATOM 4716 N N . ARG B 1 231 ? -14.781 36.281 22.172 1 90.44 231 ARG B N 1
ATOM 4717 C CA . ARG B 1 231 ? -15.078 36.625 20.781 1 90.44 231 ARG B CA 1
ATOM 4718 C C . ARG B 1 231 ? -14.383 37.906 20.344 1 90.44 231 ARG B C 1
ATOM 4720 O O . ARG B 1 231 ? -14.492 38.312 19.203 1 90.44 231 ARG B O 1
ATOM 4727 N N . GLN B 1 232 ? -13.727 38.5 21.203 1 89.62 232 GLN B N 1
ATOM 4728 C CA . GLN B 1 232 ? -13.195 39.844 20.938 1 89.62 232 GLN B CA 1
ATOM 4729 C C . GLN B 1 232 ? -11.984 39.781 20.016 1 89.62 232 GLN B C 1
ATOM 4731 O O . GLN B 1 232 ? -11.609 40.781 19.406 1 89.62 232 GLN B O 1
ATOM 4736 N N . LYS B 1 233 ? -11.43 38.656 19.922 1 93.12 233 LYS B N 1
ATOM 4737 C CA . LYS B 1 233 ? -10.211 38.5 19.125 1 93.12 233 LYS B CA 1
ATOM 4738 C C . LYS B 1 233 ? -10.398 37.438 18.047 1 93.12 233 LYS B C 1
ATOM 4740 O O . LYS B 1 233 ? -10.938 36.344 18.312 1 93.12 233 LYS B O 1
ATOM 4745 N N . GLY B 1 234 ? -10 37.781 16.812 1 94 234 GLY B N 1
ATOM 4746 C CA . GLY B 1 234 ? -9.922 36.781 15.766 1 94 234 GLY B CA 1
ATOM 4747 C C . GLY B 1 234 ? -8.672 35.938 15.852 1 94 234 GLY B C 1
ATOM 4748 O O . GLY B 1 234 ? -7.582 36.438 16.141 1 94 234 GLY B O 1
ATOM 4749 N N . ARG B 1 235 ? -8.906 34.656 15.688 1 95.75 235 ARG B N 1
ATOM 4750 C CA . ARG B 1 235 ? -7.781 33.719 15.828 1 95.75 235 ARG B CA 1
ATOM 4751 C C . ARG B 1 235 ? -7.801 32.688 14.727 1 95.75 235 ARG B C 1
ATOM 4753 O O . ARG B 1 235 ? -8.828 32.438 14.086 1 95.75 235 ARG B O 1
ATOM 4760 N N . LEU B 1 236 ? -6.598 32.156 14.438 1 97.94 236 LEU B N 1
ATOM 4761 C CA . LEU B 1 236 ? -6.492 30.906 13.672 1 97.94 236 LEU B CA 1
ATOM 4762 C C . LEU B 1 236 ? -6.488 29.703 14.602 1 97.94 236 LEU B C 1
ATOM 4764 O O . LEU B 1 236 ? -5.676 29.625 15.523 1 97.94 236 LEU B O 1
ATOM 4768 N N . ILE B 1 237 ? -7.434 28.828 14.391 1 98.31 237 ILE B N 1
ATOM 4769 C CA . ILE B 1 237 ? -7.504 27.594 15.18 1 98.31 237 ILE B CA 1
ATOM 4770 C C . ILE B 1 237 ? -7.387 26.391 14.258 1 98.31 237 ILE B C 1
ATOM 4772 O O . ILE B 1 237 ? -8.227 26.188 13.367 1 98.31 237 ILE B O 1
ATOM 4776 N N . CYS B 1 238 ? -6.355 25.609 14.484 1 98.56 238 CYS B N 1
ATOM 4777 C CA . CYS B 1 238 ? -6.145 24.406 13.68 1 98.56 238 CYS B CA 1
ATOM 4778 C C . CYS B 1 238 ? -6.348 23.141 14.516 1 98.56 238 CYS B C 1
ATOM 4780 O O . CYS B 1 238 ? -5.641 22.922 15.5 1 98.56 238 CYS B O 1
ATOM 4782 N N . ALA B 1 239 ? -7.316 22.375 14.141 1 98.31 239 ALA B N 1
ATOM 4783 C CA . ALA B 1 239 ? -7.523 21.062 14.734 1 98.31 239 ALA B CA 1
ATOM 4784 C C . ALA B 1 239 ? -6.832 19.969 13.906 1 98.31 239 ALA B C 1
ATOM 4786 O O . ALA B 1 239 ? -7.238 19.688 12.781 1 98.31 239 ALA B O 1
ATOM 4787 N N . ILE B 1 240 ? -5.844 19.266 14.539 1 96.56 240 ILE B N 1
ATOM 4788 C CA . ILE B 1 240 ? -4.906 18.469 13.766 1 96.5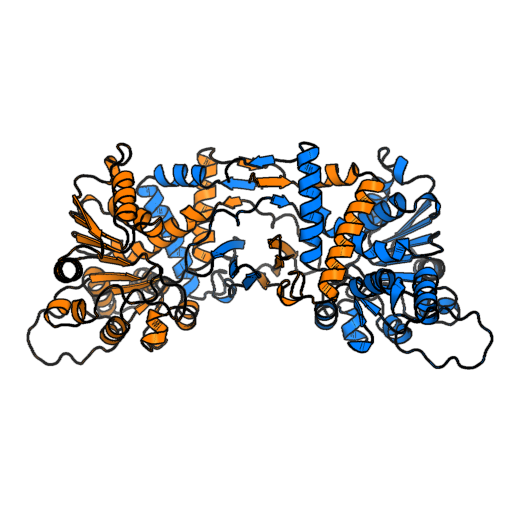6 240 ILE B CA 1
ATOM 4789 C C . ILE B 1 240 ? -4.98 17 14.227 1 96.56 240 ILE B C 1
ATOM 4791 O O . ILE B 1 240 ? -4.996 16.094 13.406 1 96.56 240 ILE B O 1
ATOM 4795 N N . GLY B 1 241 ? -5.16 16.734 15.445 1 93.38 241 GLY B N 1
ATOM 4796 C CA . GLY B 1 241 ? -4.805 15.43 16 1 93.38 241 GLY B CA 1
ATOM 4797 C C . GLY B 1 241 ? -5.973 14.461 16.062 1 93.38 241 GLY B C 1
ATOM 4798 O O . GLY B 1 241 ? -5.777 13.25 16.094 1 93.38 241 GLY B O 1
ATOM 4799 N N . SER B 1 242 ? -7.203 14.992 16.219 1 90.38 242 SER B N 1
ATOM 4800 C CA . SER B 1 242 ? -8.359 14.102 16.234 1 90.38 242 SER B CA 1
ATOM 4801 C C . SER B 1 242 ? -8.609 13.492 14.859 1 90.38 242 SER B C 1
ATOM 4803 O O . SER B 1 242 ? -8.602 14.195 13.852 1 90.38 242 SER B O 1
ATOM 4805 N N . TYR B 1 243 ? -8.859 12.109 14.812 1 85.19 243 TYR B N 1
ATOM 4806 C CA . TYR B 1 243 ? -8.898 11.477 13.5 1 85.19 243 TYR B CA 1
ATOM 4807 C C . TYR B 1 243 ? -10.047 10.469 13.414 1 85.19 243 TYR B C 1
ATOM 4809 O O . TYR B 1 243 ? -10.141 9.711 12.445 1 85.19 243 TYR B O 1
ATOM 4817 N N . LYS B 1 244 ? -10.836 10.375 14.406 1 86.62 244 LYS B N 1
ATOM 4818 C CA . LYS B 1 244 ? -12.023 9.531 14.406 1 86.62 244 LYS B CA 1
ATOM 4819 C C . LYS B 1 244 ? -13.281 10.344 14.711 1 86.62 244 LYS B C 1
ATOM 4821 O O . LYS B 1 244 ? -13.203 11.406 15.328 1 86.62 244 LYS B O 1
ATOM 4826 N N . ALA B 1 245 ? -14.406 9.742 14.398 1 92.12 245 ALA B N 1
ATOM 4827 C CA . ALA B 1 245 ? -15.688 10.43 14.508 1 92.12 245 ALA B CA 1
ATOM 4828 C C . ALA B 1 245 ? -16 10.766 15.961 1 92.12 245 ALA B C 1
ATOM 4830 O O . ALA B 1 245 ? -16.703 11.75 16.234 1 92.12 245 ALA B O 1
ATOM 4831 N N . HIS B 1 246 ? -15.484 10.016 16.891 1 93.69 246 HIS B N 1
ATOM 4832 C CA . HIS B 1 246 ? -15.828 10.234 18.297 1 93.69 246 HIS B CA 1
ATOM 4833 C C . HIS B 1 246 ? -14.836 11.164 18.969 1 93.69 246 HIS B C 1
ATOM 4835 O O . HIS B 1 246 ? -15.039 11.57 20.125 1 93.69 246 HIS B O 1
ATOM 4841 N N . MET B 1 247 ? -13.781 11.484 18.328 1 93.44 247 MET B N 1
ATOM 4842 C CA . MET B 1 247 ? -12.758 12.375 18.875 1 93.44 247 MET B CA 1
ATOM 4843 C C . MET B 1 247 ? -13.055 13.828 18.531 1 93.44 247 MET B C 1
ATOM 4845 O O . MET B 1 247 ? -13.617 14.117 17.484 1 93.44 247 MET B O 1
ATOM 4849 N N . ALA B 1 248 ? -12.656 14.766 19.438 1 97.19 248 ALA B N 1
ATOM 4850 C CA . ALA B 1 248 ? -12.781 16.188 19.188 1 97.19 248 ALA B CA 1
ATOM 4851 C C . ALA B 1 248 ? -11.82 17 20.047 1 97.19 248 ALA B C 1
ATOM 4853 O O . ALA B 1 248 ? -11.938 17.016 21.281 1 97.19 248 ALA B O 1
ATOM 4854 N N . GLU B 1 249 ? -10.898 17.656 19.438 1 98.06 249 GLU B N 1
ATOM 4855 C CA . GLU B 1 249 ? -10 18.547 20.156 1 98.06 249 GLU B CA 1
ATOM 4856 C C . GLU B 1 249 ? -10.68 19.875 20.484 1 98.06 249 GLU B C 1
ATOM 4858 O O . GLU B 1 249 ? -10.375 20.5 21.516 1 98.06 249 GLU B O 1
ATOM 4863 N N . ILE B 1 250 ? -11.547 20.312 19.578 1 98.38 250 ILE B N 1
ATOM 4864 C CA . ILE B 1 250 ? -12.312 21.547 19.719 1 98.38 250 ILE B CA 1
ATOM 4865 C C . ILE B 1 250 ? -13.766 21.219 20.047 1 98.38 250 ILE B C 1
ATOM 4867 O O . ILE B 1 250 ? -14.375 20.359 19.406 1 98.38 250 ILE B O 1
ATOM 4871 N N . HIS B 1 251 ? -14.258 21.875 21.062 1 98.19 251 HIS B N 1
ATOM 4872 C CA . HIS B 1 251 ? -15.648 21.656 21.438 1 98.19 251 HIS B CA 1
ATOM 4873 C C . HIS B 1 251 ? -16.578 21.938 20.266 1 98.19 251 HIS B C 1
ATOM 4875 O O . HIS B 1 251 ? -16.5 23 19.641 1 98.19 251 HIS B O 1
ATOM 4881 N N . PRO B 1 252 ? -17.547 21.031 20.031 1 97.69 252 PRO B N 1
ATOM 4882 C CA . PRO B 1 252 ? -18.469 21.203 18.906 1 97.69 252 PRO B CA 1
ATOM 4883 C C . PRO B 1 252 ? -19.203 22.531 18.938 1 97.69 252 PRO B C 1
ATOM 4885 O O . PRO B 1 252 ? -19.531 23.094 17.891 1 97.69 252 PRO B O 1
ATOM 4888 N N . ASP B 1 253 ? -19.438 23.062 20.078 1 97.38 253 ASP B N 1
ATOM 4889 C CA . ASP B 1 253 ? -20.156 24.328 20.219 1 97.38 253 ASP B CA 1
ATOM 4890 C C . ASP B 1 253 ? -19.375 25.484 19.594 1 97.38 253 ASP B C 1
ATOM 4892 O O . ASP B 1 253 ? -19.953 26.484 19.172 1 97.38 253 ASP B O 1
ATOM 4896 N N . ILE B 1 254 ? -18.062 25.359 19.594 1 97.19 254 ILE B N 1
ATOM 4897 C CA . ILE B 1 254 ? -17.219 26.391 18.984 1 97.19 254 ILE B CA 1
ATOM 4898 C C . ILE B 1 254 ? -17.438 26.406 17.484 1 97.19 254 ILE B C 1
ATOM 4900 O O . ILE B 1 254 ? -17.531 27.484 16.875 1 97.19 254 ILE B O 1
ATOM 4904 N N . LEU B 1 255 ? -17.547 25.219 16.875 1 97.44 255 LEU B N 1
ATOM 4905 C CA . LEU B 1 255 ? -17.828 25.141 15.445 1 97.44 255 LEU B CA 1
ATOM 4906 C C . LEU B 1 255 ? -19.219 25.641 15.125 1 97.44 255 LEU B C 1
ATOM 4908 O O . LEU B 1 255 ? -19.406 26.391 14.156 1 97.44 255 LEU B O 1
ATOM 4912 N N . ARG B 1 256 ? -20.219 25.234 15.945 1 96.19 256 ARG B N 1
ATOM 4913 C CA . ARG B 1 256 ? -21.578 25.719 15.75 1 96.19 256 ARG B CA 1
ATOM 4914 C C . ARG B 1 256 ? -21.641 27.234 15.812 1 96.19 256 ARG B C 1
ATOM 4916 O O . ARG B 1 256 ? -22.312 27.875 15.008 1 96.19 256 ARG B O 1
ATOM 4923 N N . ASP B 1 257 ? -20.953 27.734 16.781 1 94.5 257 ASP B N 1
ATOM 4924 C CA . ASP B 1 257 ? -20.906 29.172 16.953 1 94.5 257 ASP B CA 1
ATOM 4925 C C . ASP B 1 257 ? -20.312 29.859 15.727 1 94.5 257 ASP B C 1
ATOM 4927 O O . ASP B 1 257 ? -20.781 30.922 15.312 1 94.5 257 ASP B O 1
ATOM 4931 N N . GLU B 1 258 ? -19.297 29.25 15.148 1 94.12 258 GLU B N 1
ATOM 4932 C CA . GLU B 1 258 ? -18.609 29.812 13.992 1 94.12 258 GLU B CA 1
ATOM 4933 C C . GLU B 1 258 ? -19.516 29.844 12.766 1 94.12 258 GLU B C 1
ATOM 4935 O O . GLU B 1 258 ? -19.531 30.828 12.023 1 94.12 258 GLU B O 1
ATOM 4940 N N . VAL B 1 259 ? -20.312 28.797 12.562 1 94 259 VAL B N 1
ATOM 4941 C CA . VAL B 1 259 ? -21.062 28.672 11.312 1 94 259 VAL B CA 1
ATOM 4942 C C . VAL B 1 259 ? -22.406 29.375 11.445 1 94 259 VAL B C 1
ATOM 4944 O O . VAL B 1 259 ? -23.062 29.656 10.438 1 94 259 VAL B O 1
ATOM 4947 N N . ASN B 1 260 ? -22.922 29.484 12.641 1 87.81 260 ASN B N 1
ATOM 4948 C CA . ASN B 1 260 ? -24.203 30.141 12.844 1 87.81 260 ASN B CA 1
ATOM 4949 C C . ASN B 1 260 ? -24.031 31.641 13.055 1 87.81 260 ASN B C 1
ATOM 4951 O O . ASN B 1 260 ? -23.609 32.094 14.125 1 87.81 260 ASN B O 1
ATOM 4955 N N . LEU B 1 261 ? -23.859 32.312 11.867 1 70.56 261 LEU B N 1
ATOM 4956 C CA . LEU B 1 261 ? -23.672 33.75 11.883 1 70.56 261 LEU B CA 1
ATOM 4957 C C . LEU B 1 261 ? -24.859 34.438 12.531 1 70.56 261 LEU B C 1
ATOM 4959 O O . LEU B 1 261 ? -26.016 34.219 12.148 1 70.56 261 LEU B O 1
ATOM 4963 N N . GLN B 1 262 ? -25 34.438 13.766 1 56.62 262 GLN B N 1
ATOM 4964 C CA . GLN B 1 262 ? -26.109 35.25 14.32 1 56.62 262 GLN B CA 1
ATOM 4965 C C . GLN B 1 262 ? -26.062 36.656 13.805 1 56.62 262 GLN B C 1
ATOM 4967 O O . GLN B 1 262 ? -24.984 37.25 13.641 1 56.62 262 GLN B O 1
ATOM 4972 N N . ALA B 1 263 ? -27.25 37.062 13.117 1 46.62 263 ALA B N 1
ATOM 4973 C CA . ALA B 1 263 ? -27.531 38.438 12.773 1 46.62 263 ALA B CA 1
ATOM 4974 C C . ALA B 1 263 ? -26.906 39.406 13.797 1 46.62 263 ALA B C 1
ATOM 4976 O O . ALA B 1 263 ? -26.953 39.125 15 1 46.62 263 ALA B O 1
ATOM 4977 N N . ALA B 1 264 ? -25.906 40.094 13.273 1 44.25 264 ALA B N 1
ATOM 4978 C CA . ALA B 1 264 ? -25.375 41.188 14.07 1 44.25 264 ALA B CA 1
ATOM 4979 C C . ALA B 1 264 ? -26.469 41.812 14.938 1 44.25 264 ALA B C 1
ATOM 4981 O O . ALA B 1 264 ? -27.391 42.438 14.414 1 44.25 264 ALA B O 1
ATOM 4982 N N . HIS B 1 265 ? -27.078 41.312 15.898 1 41.47 265 HIS B N 1
ATOM 4983 C CA . HIS B 1 265 ? -27.703 42.344 16.688 1 41.47 265 HIS B CA 1
ATOM 4984 C C . HIS B 1 265 ? -26.828 43.594 16.75 1 41.47 265 HIS B C 1
ATOM 4986 O O . HIS B 1 265 ? -25.609 43.531 16.562 1 41.47 265 HIS B O 1
ATOM 4992 N N . SER B 1 266 ? -27.391 44.938 16.844 1 37 266 SER B N 1
ATOM 4993 C CA . SER B 1 266 ? -26.984 46.312 16.703 1 37 266 SER B CA 1
ATOM 4994 C C . SER B 1 266 ? -25.656 46.594 17.422 1 37 266 SER B C 1
ATOM 4996 O O . SER B 1 266 ? -25.141 47.719 17.375 1 37 266 SER B O 1
ATOM 4998 N N . HIS B 1 267 ? -25.422 46.062 18.703 1 38.12 267 HIS B N 1
ATOM 4999 C CA . HIS B 1 267 ? -24.484 46.875 19.469 1 38.12 267 HIS B CA 1
ATOM 5000 C C . HIS B 1 267 ? -23.094 46.844 18.844 1 38.12 267 HIS B C 1
ATOM 5002 O O . HIS B 1 267 ? -22.75 45.906 18.125 1 38.12 267 HIS B O 1
ATOM 5008 N N . TRP B 1 268 ? -22.172 48 18.922 1 37.41 268 TRP B N 1
ATOM 5009 C CA . TRP B 1 268 ? -20.938 48.656 18.516 1 37.41 268 TRP B CA 1
ATOM 5010 C C . TRP B 1 268 ? -19.75 47.719 18.641 1 37.41 268 TRP B C 1
ATOM 5012 O O . TRP B 1 268 ? -18.594 48.156 18.703 1 37.41 268 TRP B O 1
ATOM 5022 N N . HIS B 1 269 ? -19.875 46.469 19.25 1 43.28 269 HIS B N 1
ATOM 5023 C CA . HIS B 1 269 ? -18.562 45.938 19.594 1 43.28 269 HIS B CA 1
ATOM 5024 C C . HIS B 1 269 ? -17.812 45.469 18.344 1 43.28 269 HIS B C 1
ATOM 5026 O O . HIS B 1 269 ? -18.438 45.062 17.359 1 43.28 269 HIS B O 1
ATOM 5032 N N . LYS B 1 270 ? -16.547 45.875 18.219 1 48.44 270 LYS B N 1
ATOM 5033 C CA . LYS B 1 270 ? -15.523 45.562 17.219 1 48.44 270 LYS B CA 1
ATOM 5034 C C . LYS B 1 270 ? -15.641 44.125 16.75 1 48.44 270 LYS B C 1
ATOM 5036 O O . LYS B 1 270 ? -15.289 43.188 17.469 1 48.44 270 LYS B O 1
ATOM 5041 N N . LYS B 1 271 ? -16.562 43.719 15.797 1 54.91 271 LYS B N 1
ATOM 5042 C CA . LYS B 1 271 ? -17.047 42.406 15.359 1 54.91 271 LYS B CA 1
ATOM 5043 C C . LYS B 1 271 ? -15.969 41.656 14.562 1 54.91 271 LYS B C 1
ATOM 5045 O O . LYS B 1 271 ? -15.43 42.188 13.594 1 54.91 271 LYS B O 1
ATOM 5050 N N . VAL B 1 272 ? -15.359 40.656 15.203 1 61.34 272 VAL B N 1
ATOM 5051 C CA . VAL B 1 272 ? -14.477 39.75 14.469 1 61.34 272 VAL B CA 1
ATOM 5052 C C . VAL B 1 272 ? -15.227 39.188 13.266 1 61.34 272 VAL B C 1
ATOM 5054 O O . VAL B 1 272 ? -16.391 38.781 13.383 1 61.34 272 VAL B O 1
ATOM 5057 N N . HIS B 1 273 ? -14.703 39.438 12.07 1 70 273 HIS B N 1
ATOM 5058 C CA . HIS B 1 273 ? -15.273 38.906 10.836 1 70 273 HIS B CA 1
ATOM 5059 C C . HIS B 1 273 ? -15.344 37.375 10.875 1 70 273 HIS B C 1
ATOM 5061 O O . HIS B 1 273 ? -14.352 36.719 11.188 1 70 273 HIS B O 1
ATOM 5067 N N . ARG B 1 274 ? -16.594 36.938 10.906 1 71.62 274 ARG B N 1
ATOM 5068 C CA . ARG B 1 274 ? -16.828 35.5 10.805 1 71.62 274 ARG B CA 1
ATOM 5069 C C . ARG B 1 274 ? -17.234 35.094 9.391 1 71.62 274 ARG B C 1
ATOM 5071 O O . ARG B 1 274 ? -17.891 35.875 8.688 1 71.62 274 ARG B O 1
ATOM 5078 N N . SER B 1 275 ? -16.656 34 9 1 72.88 275 SER B N 1
ATOM 5079 C CA . SER B 1 275 ? -16.891 33.562 7.625 1 72.88 275 SER B CA 1
ATOM 5080 C C . SER B 1 275 ? -18.141 32.688 7.527 1 72.88 275 SER B C 1
ATOM 5082 O O . SER B 1 275 ? -18.719 32.531 6.453 1 72.88 275 SER B O 1
ATOM 5084 N N . GLY B 1 276 ? -18.5 32.062 8.617 1 86.06 276 GLY B N 1
ATOM 5085 C CA . GLY B 1 276 ? -19.625 31.156 8.555 1 86.06 276 GLY B CA 1
ATOM 5086 C C . GLY B 1 276 ? -19.25 29.781 8.016 1 86.06 276 GLY B C 1
ATOM 5087 O O . GLY B 1 276 ? -20.125 28.969 7.695 1 86.06 276 GLY B O 1
ATOM 5088 N N . VAL B 1 277 ? -17.922 29.609 7.879 1 91.56 277 VAL B N 1
ATOM 5089 C CA . VAL B 1 277 ? -17.531 28.328 7.312 1 91.56 277 VAL B CA 1
ATOM 5090 C C . VAL B 1 277 ? -16.359 27.75 8.109 1 91.56 277 VAL B C 1
ATOM 5092 O O . VAL B 1 277 ? -15.648 28.484 8.805 1 91.56 277 VAL B O 1
ATOM 5095 N N . ILE B 1 278 ? -16.234 26.469 8.039 1 96.25 278 ILE B N 1
ATOM 5096 C CA . ILE B 1 278 ? -15.078 25.734 8.547 1 96.25 278 ILE B CA 1
ATOM 5097 C C . ILE B 1 278 ? -14.172 25.312 7.383 1 96.25 278 ILE B C 1
ATOM 5099 O O . ILE B 1 278 ? -14.656 24.797 6.371 1 96.25 278 ILE B O 1
ATOM 5103 N N . LEU B 1 279 ? -12.922 25.625 7.512 1 96.31 279 LEU B N 1
ATOM 5104 C CA . LEU B 1 279 ? -11.961 25.219 6.496 1 96.31 279 LEU B CA 1
ATOM 5105 C C . LEU B 1 279 ? -11.508 23.781 6.723 1 96.31 279 LEU B C 1
ATOM 5107 O O . LEU B 1 279 ? -11.281 23.375 7.863 1 96.31 279 LEU B O 1
ATOM 5111 N N . VAL B 1 280 ? -11.391 22.984 5.598 1 96.5 280 VAL B N 1
ATOM 5112 C CA . VAL B 1 280 ? -10.93 21.609 5.66 1 96.5 280 VAL B CA 1
ATOM 5113 C C . VAL B 1 280 ? -9.992 21.328 4.488 1 96.5 280 VAL B C 1
ATOM 5115 O O . VAL B 1 280 ? -9.898 22.125 3.551 1 96.5 280 VAL B O 1
ATOM 5118 N N . ASP B 1 281 ? -9.227 20.266 4.582 1 94.38 281 ASP B N 1
ATOM 5119 C CA . ASP B 1 281 ? -8.398 19.875 3.451 1 94.38 281 ASP B CA 1
ATOM 5120 C C . ASP B 1 281 ? -9.203 19.078 2.426 1 94.38 281 ASP B C 1
ATOM 5122 O O . ASP B 1 281 ? -8.922 19.141 1.227 1 94.38 281 ASP B O 1
ATOM 5126 N N . SER B 1 282 ? -10.18 18.344 2.863 1 90.94 282 SER B N 1
ATOM 5127 C CA . SER B 1 282 ? -11.094 17.594 2 1 90.94 282 SER B CA 1
ATOM 5128 C C . SER B 1 282 ? -12.508 17.578 2.57 1 90.94 282 SER B C 1
ATOM 5130 O O . SER B 1 282 ? -12.727 17.125 3.695 1 90.94 282 SER B O 1
ATOM 5132 N N . LEU B 1 283 ? -13.383 18.047 1.769 1 91.31 283 LEU B N 1
ATOM 5133 C CA . LEU B 1 283 ? -14.781 18.109 2.18 1 91.31 283 LEU B CA 1
ATOM 5134 C C . LEU B 1 283 ? -15.328 16.703 2.467 1 91.31 283 LEU B C 1
ATOM 5136 O O . LEU B 1 283 ? -15.867 16.453 3.545 1 91.31 283 LEU B O 1
ATOM 5140 N N . ASP B 1 284 ? -15.109 15.789 1.572 1 86.94 284 ASP B N 1
ATOM 5141 C CA . ASP B 1 284 ? -15.641 14.438 1.684 1 86.94 284 ASP B CA 1
ATOM 5142 C C . ASP B 1 284 ? -15.07 13.727 2.91 1 86.94 284 ASP B C 1
ATOM 5144 O O . ASP B 1 284 ? -15.812 13.125 3.688 1 86.94 284 ASP B O 1
ATOM 5148 N N . ALA B 1 285 ? -13.812 13.805 3.074 1 87.69 285 ALA B N 1
ATOM 5149 C CA . ALA B 1 285 ? -13.164 13.125 4.191 1 87.69 285 ALA B CA 1
ATOM 5150 C C . ALA B 1 285 ? -13.594 13.734 5.527 1 87.69 285 ALA B C 1
ATOM 5152 O O . ALA B 1 285 ? -13.82 13.008 6.5 1 87.69 285 ALA B O 1
ATOM 5153 N N . ALA B 1 286 ? -13.703 15.023 5.602 1 93.12 286 ALA B N 1
ATOM 5154 C CA . ALA B 1 286 ? -14.047 15.711 6.844 1 93.12 286 ALA B CA 1
ATOM 5155 C C . ALA B 1 286 ? -15.461 15.352 7.289 1 93.12 286 ALA B C 1
ATOM 5157 O O . ALA B 1 286 ? -15.695 15.078 8.469 1 93.12 286 ALA B O 1
ATOM 5158 N N . LEU B 1 287 ? -16.375 15.328 6.375 1 93.38 287 LEU B N 1
ATOM 5159 C CA . LEU B 1 287 ? -17.766 15.031 6.699 1 93.38 287 LEU B CA 1
ATOM 5160 C C . LEU B 1 287 ? -17.922 13.586 7.164 1 93.38 287 LEU B C 1
ATOM 5162 O O . LEU B 1 287 ? -18.812 13.281 7.965 1 93.38 287 LEU B O 1
ATOM 5166 N N . LYS B 1 288 ? -17.031 12.789 6.746 1 89.12 288 LYS B N 1
ATOM 5167 C CA . LYS B 1 288 ? -17.141 11.367 7.039 1 89.12 288 LYS B CA 1
ATOM 5168 C C . LYS B 1 288 ? -16.359 11 8.297 1 89.12 288 LYS B C 1
ATOM 5170 O O . LYS B 1 288 ? -16.766 10.102 9.047 1 89.12 288 LYS B O 1
ATOM 5175 N N . GLU B 1 289 ? -15.281 11.758 8.609 1 89.88 289 GLU B N 1
ATOM 5176 C CA . GLU B 1 289 ? -14.344 11.211 9.578 1 89.88 289 GLU B CA 1
ATOM 5177 C C . GLU B 1 289 ? -14.102 12.195 10.727 1 89.88 289 GLU B C 1
ATOM 5179 O O . GLU B 1 289 ? -13.719 11.789 11.82 1 89.88 289 GLU B O 1
ATOM 5184 N N . ALA B 1 290 ? -14.234 13.477 10.562 1 94.81 290 ALA B N 1
ATOM 5185 C CA . ALA B 1 290 ? -13.836 14.477 11.547 1 94.81 290 ALA B CA 1
ATOM 5186 C C . ALA B 1 290 ? -14.867 14.594 12.664 1 94.81 290 ALA B C 1
ATOM 5188 O O . ALA B 1 290 ? -15.969 15.102 12.453 1 94.81 290 ALA B O 1
ATOM 5189 N N . GLY B 1 291 ? -14.453 14.203 13.797 1 96.38 291 GLY B N 1
ATOM 5190 C CA . GLY B 1 291 ? -15.367 14.219 14.93 1 96.38 291 GLY B CA 1
ATOM 5191 C C . GLY B 1 291 ? -15.914 15.602 15.242 1 96.38 291 GLY B C 1
ATOM 5192 O O . GLY B 1 291 ? -17.094 15.742 15.562 1 96.38 291 GLY B O 1
ATOM 5193 N N . GLU B 1 292 ? -15.094 16.688 15.188 1 97.38 292 GLU B N 1
ATOM 5194 C CA . GLU B 1 292 ? -15.555 18.062 15.43 1 97.38 292 GLU B CA 1
ATOM 5195 C C . GLU B 1 292 ? -16.734 18.406 14.523 1 97.38 292 GLU B C 1
ATOM 5197 O O . GLU B 1 292 ? -17.719 18.984 14.984 1 97.38 292 GLU B O 1
ATOM 5202 N N . ILE B 1 293 ? -16.641 18.031 13.289 1 97.62 293 ILE B N 1
ATOM 5203 C CA . ILE B 1 293 ? -17.609 18.406 12.258 1 97.62 293 ILE B CA 1
ATOM 5204 C C . ILE B 1 293 ? -18.875 17.562 12.422 1 97.62 293 ILE B C 1
ATOM 5206 O O . ILE B 1 293 ? -19.984 18.094 12.414 1 97.62 293 ILE B O 1
ATOM 5210 N N . ILE B 1 294 ? -18.703 16.297 12.617 1 97.62 294 ILE B N 1
ATOM 5211 C CA . ILE B 1 294 ? -19.812 15.367 12.75 1 97.62 294 ILE B CA 1
ATOM 5212 C C . ILE B 1 294 ? -20.625 15.703 14 1 97.62 294 ILE B C 1
ATOM 5214 O O . ILE B 1 294 ? -21.859 15.859 13.93 1 97.62 294 ILE B O 1
ATOM 5218 N N . GLN B 1 295 ? -20 15.875 15.109 1 97.88 295 GLN B N 1
ATOM 5219 C CA . GLN B 1 295 ? -20.672 16.109 16.391 1 97.88 295 GLN B CA 1
ATOM 5220 C C . GLN B 1 295 ? -21.328 17.484 16.422 1 97.88 295 GLN B C 1
ATOM 5222 O O . GLN B 1 295 ? -22.328 17.688 17.109 1 97.88 295 GLN B O 1
ATOM 5227 N N . ALA B 1 296 ? -20.75 18.406 15.742 1 97.88 296 ALA B N 1
ATOM 5228 C CA . ALA B 1 296 ? -21.312 19.75 15.695 1 97.88 296 ALA B CA 1
ATOM 5229 C C . ALA B 1 296 ? -22.484 19.828 14.719 1 97.88 296 ALA B C 1
ATOM 5231 O O . ALA B 1 296 ? -23.219 20.812 14.703 1 97.88 296 ALA B O 1
ATOM 5232 N N . GLY B 1 297 ? -22.578 18.781 13.867 1 97.19 297 GLY B N 1
ATOM 5233 C CA . GLY B 1 297 ? -23.656 18.797 12.883 1 97.19 297 GLY B CA 1
ATOM 5234 C C . GLY B 1 297 ? -23.422 19.797 11.766 1 97.19 297 GLY B C 1
ATOM 5235 O O . GLY B 1 297 ? -24.375 20.422 11.273 1 97.19 297 GLY B O 1
ATOM 5236 N N . ILE B 1 298 ? -22.219 20 11.422 1 96.94 298 ILE B N 1
ATOM 5237 C CA . ILE B 1 298 ? -21.875 20.953 10.375 1 96.94 298 ILE B CA 1
ATOM 5238 C C . ILE B 1 298 ? -22.312 20.406 9.016 1 96.94 298 ILE B C 1
ATOM 5240 O O . ILE B 1 298 ? -22.094 19.234 8.703 1 96.94 298 ILE B O 1
ATOM 5244 N N . LYS B 1 299 ? -22.953 21.234 8.188 1 95.12 299 LYS B N 1
ATOM 5245 C CA . LYS B 1 299 ? -23.453 20.844 6.871 1 95.12 299 LYS B CA 1
ATOM 5246 C C . LYS B 1 299 ? -22.406 21.094 5.789 1 95.12 299 LYS B C 1
ATOM 5248 O O . LYS B 1 299 ? -21.516 21.922 5.957 1 95.12 299 LYS B O 1
ATOM 5253 N N . PRO B 1 300 ? -22.516 20.359 4.652 1 93.56 300 PRO B N 1
ATOM 5254 C CA . PRO B 1 300 ? -21.547 20.516 3.566 1 93.56 300 PRO B CA 1
ATOM 5255 C C . PRO B 1 300 ? -21.391 21.969 3.111 1 93.56 300 PRO B C 1
ATOM 5257 O O . PRO B 1 300 ? -20.281 22.406 2.814 1 93.56 300 PRO B O 1
ATOM 5260 N N . LYS B 1 301 ? -22.438 22.781 3.102 1 92 301 LYS B N 1
ATOM 5261 C CA . LYS B 1 301 ? -22.406 24.156 2.625 1 92 301 LYS B CA 1
ATOM 5262 C C . LYS B 1 301 ? -21.656 25.062 3.598 1 92 301 LYS B C 1
ATOM 5264 O O . LYS B 1 301 ? -21.312 26.203 3.266 1 92 301 LYS B O 1
ATOM 5269 N N . GLN B 1 302 ? -21.391 24.547 4.82 1 94.44 302 GLN B N 1
ATOM 5270 C CA . GLN B 1 302 ? -20.703 25.297 5.859 1 94.44 302 GLN B CA 1
ATOM 5271 C C . GLN B 1 302 ? -19.219 24.922 5.938 1 94.44 302 GLN B C 1
ATOM 5273 O O . GLN B 1 302 ? -18.531 25.266 6.902 1 94.44 302 GLN B O 1
ATOM 5278 N N . VAL B 1 303 ? -18.812 24.109 4.984 1 94.31 303 VAL B N 1
ATOM 5279 C CA . VAL B 1 303 ? -17.438 23.641 4.934 1 94.31 303 VAL B CA 1
ATOM 5280 C C . VAL B 1 303 ? -16.797 24.047 3.609 1 94.31 303 VAL B C 1
ATOM 5282 O O . VAL B 1 303 ? -17.438 23.969 2.557 1 94.31 303 VAL B O 1
ATOM 5285 N N . VAL B 1 304 ? -15.609 24.625 3.67 1 92.44 304 VAL B N 1
ATOM 5286 C CA . VAL B 1 304 ? -14.875 25 2.467 1 92.44 304 VAL B CA 1
ATOM 5287 C C . VAL B 1 304 ? -13.492 24.359 2.484 1 92.44 304 VAL B C 1
ATOM 5289 O O . VAL B 1 304 ? -12.836 24.312 3.529 1 92.44 304 VAL B O 1
ATOM 5292 N N . GLU B 1 305 ? -13.062 23.859 1.345 1 93.31 305 GLU B N 1
ATOM 5293 C CA . GLU B 1 305 ? -11.734 23.266 1.251 1 93.31 305 GLU B CA 1
ATOM 5294 C C . GLU B 1 305 ? -10.648 24.344 1.188 1 93.31 305 GLU B C 1
ATOM 5296 O O . GLU B 1 305 ? -10.828 25.375 0.541 1 93.31 305 GLU B O 1
ATOM 5301 N N . LEU B 1 306 ? -9.562 24.078 1.828 1 94.19 306 LEU B N 1
ATOM 5302 C CA . LEU B 1 306 ? -8.391 24.953 1.811 1 94.19 306 LEU B CA 1
ATOM 5303 C C . LEU B 1 306 ? -7.973 25.266 0.38 1 94.19 306 LEU B C 1
ATOM 5305 O O . LEU B 1 306 ? -7.664 26.422 0.062 1 94.19 306 LEU B O 1
ATOM 5309 N N . GLY B 1 307 ? -7.969 24.25 -0.522 1 91.12 307 GLY B N 1
ATOM 5310 C CA . GLY B 1 307 ? -7.609 24.453 -1.917 1 91.12 307 GLY B CA 1
ATOM 5311 C C . GLY B 1 307 ? -8.508 25.453 -2.625 1 91.12 307 GLY B C 1
ATOM 5312 O O . GLY B 1 307 ? -8.055 26.172 -3.508 1 91.12 307 GLY B O 1
ATOM 5313 N N . GLU B 1 308 ? -9.781 25.438 -2.293 1 87.38 308 GLU B N 1
ATOM 5314 C CA . GLU B 1 308 ? -10.734 26.375 -2.881 1 87.38 308 GLU B CA 1
ATOM 5315 C C . GLU B 1 308 ? -10.422 27.812 -2.465 1 87.38 308 GLU B C 1
ATOM 5317 O O . GLU B 1 308 ? -10.547 28.734 -3.27 1 87.38 308 GLU B O 1
ATOM 5322 N N . LEU B 1 309 ? -10.117 27.953 -1.271 1 86.44 309 LEU B N 1
ATOM 5323 C CA . LEU B 1 309 ? -9.789 29.281 -0.764 1 86.44 309 LEU B CA 1
ATOM 5324 C C . LEU B 1 309 ? -8.516 29.812 -1.42 1 86.44 309 LEU B C 1
ATOM 5326 O O . LEU B 1 309 ? -8.398 31.016 -1.673 1 86.44 309 LEU B O 1
ATOM 5330 N N . LEU B 1 310 ? -7.613 28.953 -1.669 1 83.25 310 LEU B N 1
ATOM 5331 C CA . LEU B 1 310 ? -6.34 29.344 -2.264 1 83.25 310 LEU B CA 1
ATOM 5332 C C . LEU B 1 310 ? -6.52 29.734 -3.727 1 83.25 310 LEU B C 1
ATOM 5334 O O . LEU B 1 310 ? -5.672 30.422 -4.297 1 83.25 310 LEU B O 1
ATOM 5338 N N . MET B 1 311 ? -7.637 29.203 -4.355 1 69.88 311 MET B N 1
ATOM 5339 C CA . MET B 1 311 ? -7.969 29.547 -5.734 1 69.88 311 MET B CA 1
ATOM 5340 C C . MET B 1 311 ? -8.445 31 -5.836 1 69.88 311 MET B C 1
ATOM 5342 O O . MET B 1 311 ? -8.125 31.688 -6.805 1 69.88 311 MET B O 1
ATOM 5346 N N . VAL B 1 312 ? -9.445 31.281 -5.016 1 59.84 312 VAL B N 1
ATOM 5347 C CA . VAL B 1 312 ? -10.047 32.625 -5.047 1 59.84 312 VAL B CA 1
ATOM 5348 C C . VAL B 1 312 ? -8.953 33.688 -5.035 1 59.84 312 VAL B C 1
ATOM 5350 O O . VAL B 1 312 ? -9.07 34.688 -5.707 1 59.84 312 VAL B O 1
ATOM 5353 N N . ARG B 1 313 ? -7.926 33.406 -4.465 1 53.38 313 ARG B N 1
ATOM 5354 C CA . ARG B 1 313 ? -6.84 34.375 -4.434 1 53.38 313 ARG B CA 1
ATOM 5355 C C . ARG B 1 313 ? -6.234 34.562 -5.824 1 53.38 313 ARG B C 1
ATOM 5357 O O . ARG B 1 313 ? -5.883 35.688 -6.207 1 53.38 313 ARG B O 1
ATOM 5364 N N . ASP B 1 314 ? -6.207 33.406 -6.5 1 49.06 314 ASP B N 1
ATOM 5365 C CA . ASP B 1 314 ? -5.578 33.531 -7.812 1 49.06 314 ASP B CA 1
ATOM 5366 C C . ASP B 1 314 ? -6.566 34.062 -8.844 1 49.06 314 ASP B C 1
ATOM 5368 O O . ASP B 1 314 ? -6.172 34.719 -9.805 1 49.06 314 ASP B O 1
ATOM 5372 N N . ALA B 1 315 ? -7.883 33.656 -8.633 1 43.66 315 ALA B N 1
ATOM 5373 C CA . ALA B 1 315 ? -8.898 34.125 -9.578 1 43.66 315 ALA B CA 1
ATOM 5374 C C . ALA B 1 315 ? -9.258 35.562 -9.305 1 43.66 315 ALA B C 1
ATOM 5376 O O . ALA B 1 315 ? -9.836 36.25 -10.164 1 43.66 315 ALA B O 1
ATOM 5377 N N . THR B 1 316 ? -9.352 35.875 -8.062 1 41.59 316 THR B N 1
ATOM 5378 C CA . THR B 1 316 ? -9.805 37.219 -7.77 1 41.59 316 THR B CA 1
ATOM 5379 C C . THR B 1 316 ? -9.102 38.219 -8.68 1 41.59 316 THR B C 1
ATOM 5381 O O . THR B 1 316 ? -9.375 39.438 -8.609 1 41.59 316 THR B O 1
ATOM 5384 N N . ARG B 1 317 ? -8.289 37.781 -9.43 1 40.38 317 ARG B N 1
ATOM 5385 C CA . ARG B 1 317 ? -7.926 38.844 -10.359 1 40.38 317 ARG B CA 1
ATOM 5386 C C . ARG B 1 317 ? -9.07 39.156 -11.32 1 40.38 317 ARG B C 1
ATOM 5388 O O . ARG B 1 317 ? -9.266 40.281 -11.719 1 40.38 317 ARG B O 1
ATOM 5395 N N . GLU B 1 318 ? -9.812 38.031 -11.859 1 45 318 GLU B N 1
ATOM 5396 C CA . GLU B 1 318 ? -10.672 38.5 -12.953 1 45 318 GLU B CA 1
ATOM 5397 C C . GLU B 1 318 ? -12.102 38.719 -12.477 1 45 318 GLU B C 1
ATOM 5399 O O . GLU B 1 318 ? -12.844 39.5 -13.094 1 45 318 GLU B O 1
ATOM 5404 N N . ALA B 1 319 ? -12.883 37.562 -11.938 1 47.97 319 ALA B N 1
ATOM 5405 C CA . ALA B 1 319 ? -14.336 37.688 -11.938 1 47.97 319 ALA B CA 1
ATOM 5406 C C . ALA B 1 319 ? -14.852 38.125 -10.562 1 47.97 319 ALA B C 1
ATOM 5408 O O . ALA B 1 319 ? -16.047 38.312 -10.375 1 47.97 319 ALA B O 1
ATOM 5409 N N . ALA B 1 320 ? -14.25 37.781 -9.398 1 52.16 320 ALA B N 1
ATOM 5410 C CA . ALA B 1 320 ? -14.859 38.188 -8.141 1 52.16 320 ALA B CA 1
ATOM 5411 C C . ALA B 1 320 ? -14.891 39.719 -8.023 1 52.16 320 ALA B C 1
ATOM 5413 O O . ALA B 1 320 ? -13.961 40.406 -8.469 1 52.16 320 ALA B O 1
ATOM 5414 N N . THR B 1 321 ? -16.188 40.094 -7.457 1 58.09 321 THR B N 1
ATOM 5415 C CA . THR B 1 321 ? -16.25 41.531 -7.227 1 58.09 321 THR B CA 1
ATOM 5416 C C . THR B 1 321 ? -15.172 41.969 -6.227 1 58.09 321 THR B C 1
ATOM 5418 O O . THR B 1 321 ? -14.766 41.188 -5.371 1 58.09 321 THR B O 1
ATOM 5421 N N . VAL B 1 322 ? -14.484 42.906 -6.527 1 61.91 322 VAL B N 1
ATOM 5422 C CA . VAL B 1 322 ? -13.438 43.562 -5.746 1 61.91 322 VAL B CA 1
ATOM 5423 C C . VAL B 1 322 ? -13.82 43.562 -4.266 1 61.91 322 VAL B C 1
ATOM 5425 O O . VAL B 1 322 ? -12.969 43.375 -3.4 1 61.91 322 VAL B O 1
ATOM 5428 N N . ASP B 1 323 ? -15.141 43.469 -3.988 1 68.31 323 ASP B N 1
ATOM 5429 C CA . ASP B 1 323 ? -15.609 43.562 -2.609 1 68.31 323 ASP B CA 1
ATOM 5430 C C . ASP B 1 323 ? -15.547 42.188 -1.92 1 68.31 323 ASP B C 1
ATOM 5432 O O . ASP B 1 323 ? -15.18 42.094 -0.747 1 68.31 323 ASP B O 1
ATOM 5436 N N . GLU B 1 324 ? -15.867 41.188 -2.588 1 71.62 324 GLU B N 1
ATOM 5437 C CA . GLU B 1 324 ? -15.828 39.844 -2.029 1 71.62 324 GLU B CA 1
ATOM 5438 C C . GLU B 1 324 ? -14.398 39.375 -1.739 1 71.62 324 GLU B C 1
ATOM 5440 O O . GLU B 1 324 ? -14.125 38.781 -0.707 1 71.62 324 GLU B O 1
ATOM 5445 N N . GLU B 1 325 ? -13.602 39.781 -2.568 1 74.69 325 GLU B N 1
ATOM 5446 C CA . GLU B 1 325 ? -12.188 39.469 -2.385 1 74.69 325 GLU B CA 1
ATOM 5447 C C . GLU B 1 325 ? -11.609 40.156 -1.162 1 74.69 325 GLU B C 1
ATOM 5449 O O . GLU B 1 325 ? -10.82 39.594 -0.417 1 74.69 325 GLU B O 1
ATOM 5454 N N . LYS B 1 326 ? -12 41.375 -1.059 1 78.62 326 LYS B N 1
ATOM 5455 C CA . LYS B 1 326 ? -11.531 42.156 0.087 1 78.62 326 LYS B CA 1
ATOM 5456 C C . LYS B 1 326 ? -12.047 41.562 1.397 1 78.62 326 LYS B C 1
ATOM 5458 O O . LYS B 1 326 ? -11.305 41.5 2.381 1 78.62 326 LYS B O 1
ATOM 5463 N N . SER B 1 327 ? -13.227 41.094 1.393 1 80.56 327 SER B N 1
ATOM 5464 C CA . SER B 1 327 ? -13.836 40.531 2.582 1 80.56 327 SER B CA 1
ATOM 5465 C C . SER B 1 327 ? -13.164 39.219 2.959 1 80.56 327 SER B C 1
ATOM 5467 O O . SER B 1 327 ? -12.898 38.938 4.137 1 80.56 327 SER B O 1
ATOM 5469 N N . LEU B 1 328 ? -12.883 38.5 1.956 1 82.81 328 LEU B N 1
ATOM 5470 C CA . LEU B 1 328 ? -12.219 37.219 2.186 1 82.81 328 LEU B CA 1
ATOM 5471 C C . LEU B 1 328 ? -10.805 37.438 2.715 1 82.81 328 LEU B C 1
ATOM 5473 O O . LEU B 1 328 ? -10.352 36.688 3.596 1 82.81 328 LEU B O 1
ATOM 5477 N N . ARG B 1 329 ? -10.219 38.375 2.176 1 85.75 329 ARG B N 1
ATOM 5478 C CA . ARG B 1 329 ? -8.867 38.719 2.617 1 85.75 329 ARG B CA 1
ATOM 5479 C C . ARG B 1 329 ? -8.867 39.188 4.066 1 85.75 329 ARG B C 1
ATOM 5481 O O . ARG B 1 329 ? -8 38.812 4.855 1 85.75 329 ARG B O 1
ATOM 5488 N N . GLU B 1 330 ? -9.75 40 4.375 1 88.25 330 GLU B N 1
ATOM 5489 C CA . GLU B 1 330 ? -9.859 40.531 5.742 1 88.25 330 GLU B CA 1
ATOM 5490 C C . GLU B 1 330 ? -10.156 39.406 6.727 1 88.25 330 GLU B C 1
ATOM 5492 O O . GLU B 1 330 ? -9.594 39.375 7.824 1 88.25 330 GLU B O 1
ATOM 5497 N N . TRP B 1 331 ? -10.977 38.531 6.332 1 89.94 331 TRP B N 1
ATOM 5498 C CA . TRP B 1 331 ? -11.281 37.375 7.168 1 89.94 331 TRP B CA 1
ATOM 5499 C C . TRP B 1 331 ? -10.047 36.5 7.379 1 89.94 331 TRP B C 1
ATOM 5501 O O . TRP B 1 331 ? -9.727 36.125 8.508 1 89.94 331 TRP B O 1
ATOM 5511 N N . ALA B 1 332 ? -9.375 36.312 6.312 1 90.5 332 ALA B N 1
ATOM 5512 C CA . ALA B 1 332 ? -8.18 35.469 6.383 1 90.5 332 ALA B CA 1
ATOM 5513 C C . ALA B 1 332 ? -7.113 36.094 7.266 1 90.5 332 ALA B C 1
ATOM 5515 O O . ALA B 1 332 ? -6.387 35.406 7.973 1 90.5 332 ALA B O 1
ATOM 5516 N N . GLN B 1 333 ? -7.113 37.375 7.336 1 93.19 333 GLN B N 1
ATOM 5517 C CA . GLN B 1 333 ? -6.043 38.094 8.016 1 93.19 333 GLN B CA 1
ATOM 5518 C C . GLN B 1 333 ? -6.395 38.344 9.477 1 93.19 333 GLN B C 1
ATOM 5520 O O . GLN B 1 333 ? -5.52 38.344 10.344 1 93.19 333 GLN B O 1
ATOM 5525 N N . ARG B 1 334 ? -7.703 38.594 9.742 1 93.69 334 ARG B N 1
ATOM 5526 C CA . ARG B 1 334 ? -8.055 39.094 11.062 1 93.69 334 ARG B CA 1
ATOM 5527 C C . ARG B 1 334 ? -9.211 38.312 11.672 1 93.69 334 ARG B C 1
ATOM 5529 O O . ARG B 1 334 ? -9.461 38.406 12.875 1 93.69 334 ARG B O 1
ATOM 5536 N N . GLY B 1 335 ? -9.938 37.594 10.852 1 92 335 GLY B N 1
ATOM 5537 C CA . GLY B 1 335 ? -11.125 36.906 11.312 1 92 335 GLY B CA 1
ATOM 5538 C C . GLY B 1 335 ? -10.805 35.625 12.078 1 92 335 GLY B C 1
ATOM 5539 O O . GLY B 1 335 ? -9.633 35.312 12.281 1 92 335 GLY B O 1
ATOM 5540 N N . ASN B 1 336 ? -11.859 35.062 12.641 1 94.06 336 ASN B N 1
ATOM 5541 C CA . ASN B 1 336 ? -11.75 33.719 13.234 1 94.06 336 ASN B CA 1
ATOM 5542 C C . ASN B 1 336 ? -11.758 32.625 12.172 1 94.06 336 ASN B C 1
ATOM 5544 O O . ASN B 1 336 ? -12.719 32.5 11.414 1 94.06 336 ASN B O 1
ATOM 5548 N N . VAL B 1 337 ? -10.711 31.938 12.086 1 95.75 337 VAL B N 1
ATOM 5549 C CA . VAL B 1 337 ? -10.578 30.875 11.094 1 95.75 337 VAL B CA 1
ATOM 5550 C C . VAL B 1 337 ? -10.359 29.531 11.789 1 95.75 337 VAL B C 1
ATOM 5552 O O . VAL B 1 337 ? -9.422 29.391 12.578 1 95.75 337 VAL B O 1
ATOM 5555 N N . ILE B 1 338 ? -11.258 28.625 11.539 1 97.38 338 ILE B N 1
ATOM 5556 C CA . ILE B 1 338 ? -11.102 27.281 12.047 1 97.38 338 ILE B CA 1
ATOM 5557 C C . ILE B 1 338 ? -10.766 26.328 10.898 1 97.38 338 ILE B C 1
ATOM 5559 O O . ILE B 1 338 ? -11.516 26.234 9.93 1 97.38 338 ILE B O 1
ATOM 5563 N N . TYR B 1 339 ? -9.602 25.719 11.016 1 97.62 339 TYR B N 1
ATOM 5564 C CA . TYR B 1 339 ? -9.148 24.719 10.047 1 97.62 339 TYR B CA 1
ATOM 5565 C C . TYR B 1 339 ? -9.102 23.328 10.672 1 97.62 339 TYR B C 1
ATOM 5567 O O . TYR B 1 339 ? -8.383 23.109 11.648 1 97.62 339 TYR B O 1
ATOM 5575 N N . LYS B 1 340 ? -9.898 22.406 10.141 1 98.12 340 LYS B N 1
ATOM 5576 C CA . LYS B 1 340 ? -9.844 21.016 10.547 1 98.12 340 LYS B CA 1
ATOM 5577 C C . LYS B 1 340 ? -9.078 20.172 9.531 1 98.12 340 LYS B C 1
ATOM 5579 O O . LYS B 1 340 ? -9.516 20.016 8.383 1 98.12 340 LYS B O 1
ATOM 5584 N N . SER B 1 341 ? -7.965 19.641 9.969 1 96.56 341 SER B N 1
ATOM 5585 C CA . SER B 1 341 ? -7.129 18.797 9.133 1 96.56 341 SER B CA 1
ATOM 5586 C C . SER B 1 341 ? -7.523 17.328 9.266 1 96.56 341 SER B C 1
ATOM 5588 O O . SER B 1 341 ? -7.594 16.797 10.375 1 96.56 341 SER B O 1
ATOM 5590 N N . VAL B 1 342 ? -7.812 16.688 8.188 1 91.69 342 VAL B N 1
ATOM 5591 C CA . VAL B 1 342 ? -8.062 15.25 8.188 1 91.69 342 VAL B CA 1
ATOM 5592 C C . VAL B 1 342 ? -6.895 14.523 7.52 1 91.69 342 VAL B C 1
ATOM 5594 O O . VAL B 1 342 ? -6.512 13.43 7.945 1 91.69 342 VAL B O 1
ATOM 5597 N N . GLY B 1 343 ? -6.34 15.148 6.59 1 90.12 343 GLY B N 1
ATOM 5598 C CA . GLY B 1 343 ? -5.234 14.555 5.855 1 90.12 343 GLY B CA 1
ATOM 5599 C C . GLY B 1 343 ? -5.672 13.844 4.59 1 90.12 343 GLY B C 1
ATOM 5600 O O . GLY B 1 343 ? -6.73 13.211 4.559 1 90.12 343 GLY B O 1
ATOM 5601 N N . LEU B 1 344 ? -4.859 14.016 3.537 1 88.88 344 LEU B N 1
ATOM 5602 C CA . LEU B 1 344 ? -5.027 13.375 2.234 1 88.88 344 LEU B CA 1
ATOM 5603 C C . LEU B 1 344 ? -3.734 12.703 1.789 1 88.88 344 LEU B C 1
ATOM 5605 O O . LEU B 1 344 ? -2.645 13.242 1.993 1 88.88 344 LEU B O 1
ATOM 5609 N N . GLY B 1 345 ? -3.949 11.547 1.141 1 89.94 345 GLY B N 1
ATOM 5610 C CA . GLY B 1 345 ? -2.775 10.906 0.567 1 89.94 345 GLY B CA 1
ATOM 5611 C C . GLY B 1 345 ? -2.031 11.789 -0.415 1 89.94 345 GLY B C 1
ATOM 5612 O O . GLY B 1 345 ? -0.805 11.719 -0.514 1 89.94 345 GLY B O 1
ATOM 5613 N N . LEU B 1 346 ? -2.715 12.648 -1.044 1 90.69 346 LEU B N 1
ATOM 5614 C CA . LEU B 1 346 ? -2.145 13.602 -1.996 1 90.69 346 LEU B CA 1
ATOM 5615 C C . LEU B 1 346 ? -1.055 14.438 -1.339 1 90.69 346 LEU B C 1
ATOM 5617 O O . LEU B 1 346 ? -0.034 14.734 -1.963 1 90.69 346 LEU B O 1
ATOM 5621 N N . MET B 1 347 ? -1.244 14.82 -0.105 1 94.94 347 MET B N 1
ATOM 5622 C CA . MET B 1 347 ? -0.294 15.664 0.613 1 94.94 347 MET B CA 1
ATOM 5623 C C . MET B 1 347 ? 1.03 14.938 0.821 1 94.94 347 MET B C 1
ATOM 5625 O O . MET B 1 347 ? 2.1 15.523 0.659 1 94.94 347 MET B O 1
ATOM 5629 N N . ASP B 1 348 ? 0.963 13.648 1.139 1 95.06 348 ASP B N 1
ATOM 5630 C CA . ASP B 1 348 ? 2.16 12.828 1.303 1 95.06 348 ASP B CA 1
ATOM 5631 C C . ASP B 1 348 ? 2.889 12.648 -0.026 1 95.06 348 ASP B C 1
ATOM 5633 O O . ASP B 1 348 ? 4.117 12.727 -0.08 1 95.06 348 ASP B O 1
ATOM 5637 N N . LEU B 1 349 ? 2.135 12.43 -1.078 1 93.38 349 LEU B N 1
ATOM 5638 C CA . LEU B 1 349 ? 2.723 12.156 -2.387 1 93.38 349 LEU B CA 1
ATOM 5639 C C . LEU B 1 349 ? 3.471 13.383 -2.908 1 93.38 349 LEU B C 1
ATOM 5641 O O . LEU B 1 349 ? 4.613 13.266 -3.361 1 93.38 349 LEU B O 1
ATOM 5645 N N . VAL B 1 350 ? 2.838 14.531 -2.793 1 94.06 350 VAL B N 1
ATOM 5646 C CA . VAL B 1 350 ? 3.414 15.75 -3.344 1 94.06 350 VAL B CA 1
ATOM 5647 C C . VAL B 1 350 ? 4.633 16.172 -2.521 1 94.06 350 VAL B C 1
ATOM 5649 O O . VAL B 1 350 ? 5.715 16.391 -3.07 1 94.06 350 VAL B O 1
ATOM 5652 N N . THR B 1 351 ? 4.473 16.234 -1.256 1 97.31 351 THR B N 1
ATOM 5653 C CA . THR B 1 351 ? 5.57 16.641 -0.387 1 97.31 351 THR B CA 1
ATOM 5654 C C . THR B 1 351 ? 6.684 15.602 -0.4 1 97.31 351 THR B C 1
ATOM 5656 O O . THR B 1 351 ? 7.867 15.945 -0.456 1 97.31 351 THR B O 1
ATOM 5659 N N . GLY B 1 352 ? 6.297 14.312 -0.338 1 96.56 352 GLY B N 1
ATOM 5660 C CA . GLY B 1 352 ? 7.285 13.25 -0.417 1 96.56 352 GLY B CA 1
ATOM 5661 C C . GLY B 1 352 ? 8.102 13.281 -1.696 1 96.56 352 GLY B C 1
ATOM 5662 O O . GLY B 1 352 ? 9.32 13.109 -1.667 1 96.56 352 GLY B O 1
ATOM 5663 N N . GLY B 1 353 ? 7.395 13.469 -2.844 1 95.06 353 GLY B N 1
ATOM 5664 C CA . GLY B 1 353 ? 8.102 13.586 -4.109 1 95.06 353 GLY B CA 1
ATOM 5665 C C . GLY B 1 353 ? 9.133 14.703 -4.117 1 95.06 353 GLY B C 1
ATOM 5666 O O . GLY B 1 353 ? 10.258 14.508 -4.582 1 95.06 353 GLY B O 1
ATOM 5667 N N . ASP B 1 354 ? 8.758 15.859 -3.592 1 96.81 354 ASP B N 1
ATOM 5668 C CA . ASP B 1 354 ? 9.664 17 -3.51 1 96.81 354 ASP B CA 1
ATOM 5669 C C . ASP B 1 354 ? 10.867 16.672 -2.623 1 96.81 354 ASP B C 1
ATOM 5671 O O . ASP B 1 354 ? 12 17.047 -2.949 1 96.81 354 ASP B O 1
ATOM 5675 N N . LEU B 1 355 ? 10.641 16.031 -1.539 1 97.56 355 LEU B N 1
ATOM 5676 C CA . LEU B 1 355 ? 11.711 15.742 -0.595 1 97.56 355 LEU B CA 1
ATOM 5677 C C . LEU B 1 355 ? 12.68 14.719 -1.173 1 97.56 355 LEU B C 1
ATOM 5679 O O . LEU B 1 355 ? 13.883 14.766 -0.902 1 97.56 355 LEU B O 1
ATOM 5683 N N . VAL B 1 356 ? 12.18 13.727 -1.969 1 96.69 356 VAL B N 1
ATOM 5684 C CA . VAL B 1 356 ? 13.039 12.766 -2.641 1 96.69 356 VAL B CA 1
ATOM 5685 C C . VAL B 1 356 ? 13.961 13.484 -3.615 1 96.69 356 VAL B C 1
ATOM 5687 O O . VAL B 1 356 ? 15.156 13.18 -3.691 1 96.69 356 VAL B O 1
ATOM 5690 N N . ARG B 1 357 ? 13.383 14.461 -4.352 1 96.12 357 ARG B N 1
ATOM 5691 C CA . ARG B 1 357 ? 14.195 15.258 -5.27 1 96.12 357 ARG B CA 1
ATOM 5692 C C . ARG B 1 357 ? 15.312 15.984 -4.523 1 96.12 357 ARG B C 1
ATOM 5694 O O . ARG B 1 357 ? 16.469 15.945 -4.938 1 96.12 357 ARG B O 1
ATOM 5701 N N . LEU B 1 358 ? 14.977 16.609 -3.42 1 97.25 358 LEU B N 1
ATOM 5702 C CA . LEU B 1 358 ? 15.961 17.344 -2.623 1 97.25 358 LEU B CA 1
ATOM 5703 C C . LEU B 1 358 ? 17 16.391 -2.045 1 97.25 358 LEU B C 1
ATOM 5705 O O . LEU B 1 358 ? 18.188 16.703 -1.998 1 97.25 358 LEU B O 1
ATOM 5709 N N . ALA B 1 359 ? 16.562 15.227 -1.563 1 97.38 359 ALA B N 1
ATOM 5710 C CA . ALA B 1 359 ? 17.484 14.234 -1.01 1 97.38 359 ALA B CA 1
ATOM 5711 C C . ALA B 1 359 ? 18.484 13.758 -2.061 1 97.38 359 ALA B C 1
ATOM 5713 O O . ALA B 1 359 ? 19.672 13.617 -1.772 1 97.38 359 ALA B O 1
ATOM 5714 N N . ARG B 1 360 ? 18.031 13.508 -3.248 1 96.12 360 ARG B N 1
ATOM 5715 C CA . ARG B 1 360 ? 18.891 13.094 -4.344 1 96.12 360 ARG B CA 1
ATOM 5716 C C . ARG B 1 360 ? 19.938 14.172 -4.652 1 96.12 360 ARG B C 1
ATOM 5718 O O . ARG B 1 360 ? 21.109 13.867 -4.828 1 96.12 360 ARG B O 1
ATOM 5725 N N . GLU B 1 361 ? 19.469 15.43 -4.668 1 96.19 361 GLU B N 1
ATOM 5726 C CA . GLU B 1 361 ? 20.359 16.547 -4.91 1 96.19 361 GLU B CA 1
ATOM 5727 C C . GLU B 1 361 ? 21.453 16.625 -3.846 1 96.19 361 GLU B C 1
ATOM 5729 O O . GLU B 1 361 ? 22.594 16.984 -4.145 1 96.19 361 GLU B O 1
ATOM 5734 N N . ARG B 1 362 ? 21.109 16.234 -2.688 1 96.94 362 ARG B N 1
ATOM 5735 C CA . ARG B 1 362 ? 22.031 16.359 -1.566 1 96.94 362 ARG B CA 1
ATOM 5736 C C . ARG B 1 362 ? 22.719 15.023 -1.278 1 96.94 362 ARG B C 1
ATOM 5738 O O . ARG B 1 362 ? 23.422 14.883 -0.278 1 96.94 362 ARG B O 1
ATOM 5745 N N . LYS B 1 363 ? 22.453 13.953 -2.035 1 95.88 363 LYS B N 1
ATOM 5746 C CA . LYS B 1 363 ? 23.031 12.617 -1.927 1 95.88 363 LYS B CA 1
ATOM 5747 C C . LYS B 1 363 ? 22.75 12 -0.559 1 95.88 363 LYS B C 1
ATOM 5749 O O . LYS B 1 363 ? 23.656 11.461 0.087 1 95.88 363 LYS B O 1
ATOM 5754 N N . LEU B 1 364 ? 21.578 12.219 -0.104 1 95.69 364 LEU B N 1
ATOM 5755 C CA . LEU B 1 364 ? 21.094 11.648 1.154 1 95.69 364 LEU B CA 1
ATOM 5756 C C . LEU B 1 364 ? 20.203 10.445 0.903 1 95.69 364 LEU B C 1
ATOM 5758 O O . LEU B 1 364 ? 19.391 10.445 -0.034 1 95.69 364 LEU B O 1
ATOM 5762 N N . GLY B 1 365 ? 20.297 9.391 1.787 1 95.12 365 GLY B N 1
ATOM 5763 C CA . GLY B 1 365 ? 19.484 8.195 1.661 1 95.12 365 GLY B CA 1
ATOM 5764 C C . GLY B 1 365 ? 20.219 7.031 1.034 1 95.12 365 GLY B C 1
ATOM 5765 O O . GLY B 1 365 ? 21.438 7.09 0.86 1 95.12 365 GLY B O 1
ATOM 5766 N N . THR B 1 366 ? 19.516 5.887 0.892 1 94.75 366 THR B N 1
ATOM 5767 C CA . THR B 1 366 ? 20.031 4.695 0.231 1 94.75 366 THR B CA 1
ATOM 5768 C C . THR B 1 366 ? 19.438 4.551 -1.167 1 94.75 366 THR B C 1
ATOM 5770 O O . THR B 1 366 ? 18.234 4.66 -1.345 1 94.75 366 THR B O 1
ATOM 5773 N N . THR B 1 367 ? 20.328 4.379 -2.107 1 94.5 367 THR B N 1
ATOM 5774 C CA . THR B 1 367 ? 19.891 4.258 -3.492 1 94.5 367 THR B C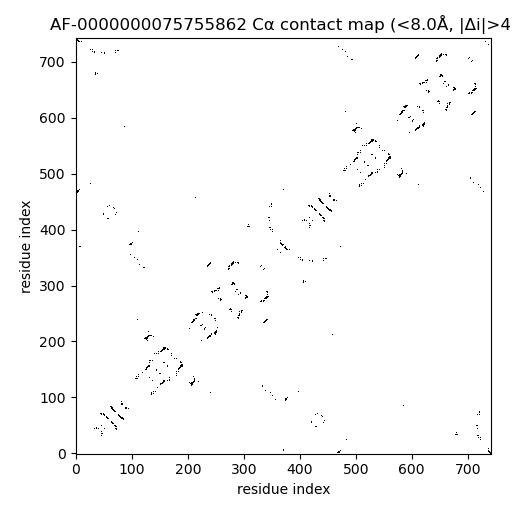A 1
ATOM 5775 C C . THR B 1 367 ? 20.016 2.818 -3.979 1 94.5 367 THR B C 1
ATOM 5777 O O . THR B 1 367 ? 21.062 2.189 -3.787 1 94.5 367 THR B O 1
ATOM 5780 N N . VAL B 1 368 ? 18.969 2.26 -4.488 1 94.25 368 VAL B N 1
ATOM 5781 C CA . VAL B 1 368 ? 18.984 0.997 -5.215 1 94.25 368 VAL B CA 1
ATOM 5782 C C . VAL B 1 368 ? 18.859 1.263 -6.715 1 94.25 368 VAL B C 1
ATOM 5784 O O . VAL B 1 368 ? 17.781 1.616 -7.199 1 94.25 368 VAL B O 1
ATOM 5787 N N . GLU B 1 369 ? 19.906 1.071 -7.457 1 91.25 369 GLU B N 1
ATOM 5788 C CA . GLU B 1 369 ? 20.031 1.497 -8.844 1 91.25 369 GLU B CA 1
ATOM 5789 C C . GLU B 1 369 ? 19.109 0.681 -9.758 1 91.25 369 GLU B C 1
ATOM 5791 O O . GLU B 1 369 ? 18.547 1.209 -10.719 1 91.25 369 GLU B O 1
ATOM 5796 N N . ASP B 1 370 ? 19 -0.566 -9.492 1 89.25 370 ASP B N 1
ATOM 5797 C CA . ASP B 1 370 ? 18.266 -1.458 -10.391 1 89.25 370 ASP B CA 1
ATOM 5798 C C . ASP B 1 370 ? 17.172 -2.213 -9.656 1 89.25 370 ASP B C 1
ATOM 5800 O O . ASP B 1 370 ? 17.156 -3.445 -9.648 1 89.25 370 ASP B O 1
ATOM 5804 N N . PHE B 1 371 ? 16.188 -1.478 -9.25 1 90.62 371 PHE B N 1
ATOM 5805 C CA . PHE B 1 371 ? 15.102 -2.166 -8.555 1 90.62 371 PHE B CA 1
ATOM 5806 C C . PHE B 1 371 ? 14.141 -2.809 -9.547 1 90.62 371 PHE B C 1
ATOM 5808 O O . PHE B 1 371 ? 13.125 -3.383 -9.148 1 90.62 371 PHE B O 1
#

Secondary structure (DSSP, 8-state):
-PEEEE-HHHHHHHHHH--HHHHHHHHHHHHHHHHHHHHT-GGGT-SGGGSPPPEEEE-TTS-EEEEEEEE-SS-EEEEEEEE-TTS----GGGS--EEE-HHHHHHHHHHHHHHHHHTT-S--SEEEEE--SHHHHHHHHHHHHHHGGG--EEEEEES-HHHHHHHHHHHTSGGGHHHHTT-EEEEEETTSTTHHHHHHHHHHH-SEEEE----SS-SS-THHHHSTTGGGS--EEEE-S--STT--SS-HHHHHHHHS-----S-------B-S-EEES-HHHHHHH-HHHHHHT--GGGEEEHHHHHHHHHHTTTSS-HHHHHHHHHHHHHSBEEEE----HHHHHHHHHHHHHHHHHTT-SEEETT-/-PEEEE-HHHHHHHHHH--HHHHHHHHHHHHHHHHHHHHT-GGGT-SGGGSPPPEEEE-TTS-EEEEEEEE-SS-EEEEEEEE-TTS----GGGS--EEE-HHHHHHHHHHHHHHHHHTT-S---EEEEE--SHHHHHHHHHHHHHHGGG--EEEEEES-HHHHHHHHHHHTSGGGHHHHTT-EEEEEETTSTTHHHHHHHHHHH-SEEEE----SS-SS-THHHHSTTGGGS--EEEE-S--STT--SS-HHHHHHHHS-----S-------B-S-EEES-HHHHHHH-HHHHHHT--GGGEEEHHHHHHHHHHTTTSS-HHHHHHHHHHHHHSBEEEE----HHHHHHHHHHHHHHHHHTT-SEEETT-